Protein AF-0000000084548264 (afdb_homodimer)

Solvent-accessible surface area (backbone atoms only — not comparable to full-atom values): 25443 Å² total; per-residue (Å²): 122,83,48,55,59,59,27,52,51,49,49,60,68,69,53,85,75,58,68,70,61,47,30,54,54,31,46,56,52,50,54,53,53,55,71,74,46,94,58,90,72,51,33,35,36,34,47,58,39,51,66,21,41,54,56,42,37,42,24,73,73,66,30,39,26,39,31,29,20,66,36,66,69,27,46,52,38,28,53,51,51,19,52,75,67,71,34,47,91,33,49,48,80,42,79,39,52,78,88,69,60,84,71,92,61,62,18,39,30,39,38,32,61,84,52,51,31,62,54,52,72,69,49,50,40,52,42,51,39,48,49,57,65,33,37,35,92,90,23,41,33,43,34,31,34,34,25,46,41,28,37,53,68,40,38,74,43,67,52,69,48,94,87,57,38,33,36,37,32,33,52,43,49,65,63,36,22,37,31,46,33,37,32,43,88,95,49,75,71,36,52,47,56,30,37,34,40,42,60,43,48,45,55,60,55,33,58,91,52,86,50,42,77,76,46,73,44,55,25,25,24,74,37,76,89,78,68,41,76,39,75,69,33,61,58,60,54,2,46,28,29,39,37,37,32,74,121,85,49,54,58,58,26,53,50,48,48,61,69,69,52,86,75,59,67,69,61,48,30,54,55,30,45,56,52,51,55,54,53,55,71,75,46,93,59,92,73,51,34,36,35,33,47,59,38,51,65,22,40,55,56,43,38,43,23,73,73,66,27,38,27,39,32,30,18,66,38,66,68,27,47,52,39,29,53,51,52,19,51,76,68,71,35,48,89,34,48,47,79,42,80,38,53,81,88,68,60,83,69,93,59,62,17,39,28,39,37,31,62,82,53,50,31,62,55,53,72,68,50,49,40,52,42,52,40,50,50,57,66,33,37,35,93,90,25,40,32,42,35,30,34,35,24,47,42,28,37,53,68,40,39,73,43,68,52,69,47,95,87,55,39,32,36,36,33,34,52,43,47,66,65,35,23,39,31,45,34,37,30,43,86,94,48,76,70,37,53,47,55,31,35,35,42,42,60,42,50,45,54,59,56,34,59,92,54,86,50,43,78,75,44,73,44,55,24,25,25,75,36,75,90,78,68,40,79,37,74,68,32,62,57,60,53,2,48,28,28,40,38,37,32,72

Radius of gyration: 25.95 Å; Cα contacts (8 Å, |Δi|>4): 1054; chains: 2; bounding box: 48×76×57 Å

Nearest PDB structures (foldseek):
  7pga-assembly1_A  TM=7.286E-01  e=9.796E-12  Streptomyces peucetius
  4wxh-assembly1_B  TM=7.285E-01  e=1.176E-11  Streptomyces peucetius
  7owb-assembly1_A-2  TM=7.811E-01  e=7.739E-11  Streptomyces peucetius
  4htf-assembly1_B  TM=6.457E-01  e=9.870E-11  Escherichia coli O157:H7
  3lcc-assembly1_A  TM=7.985E-01  e=3.157E-09  Arabidopsis thaliana

Structure (mmCIF, N/CA/C/O backbone):
data_AF-0000000084548264-model_v1
#
loop_
_entity.id
_entity.type
_entity.pdbx_description
1 polymer 'N-methyl-transferase-related protein'
#
loop_
_atom_site.group_PDB
_atom_site.id
_atom_site.type_symbol
_atom_site.label_atom_id
_atom_site.label_alt_id
_atom_site.label_comp_id
_atom_site.label_asym_id
_atom_site.label_entity_id
_atom_site.label_seq_id
_atom_site.pdbx_PDB_ins_code
_atom_site.Cartn_x
_atom_site.Cartn_y
_atom_site.Cartn_z
_atom_site.occupancy
_atom_site.B_iso_or_equiv
_atom_site.auth_seq_id
_atom_site.auth_comp_id
_atom_site.auth_asym_id
_atom_site.auth_atom_id
_atom_site.pdbx_PDB_model_num
ATOM 1 N N . MET A 1 1 ? 8.133 20.391 -7.453 1 78.19 1 MET A N 1
ATOM 2 C CA . MET A 1 1 ? 6.711 20.078 -7.473 1 78.19 1 MET A CA 1
ATOM 3 C C . MET A 1 1 ? 5.875 21.344 -7.648 1 78.19 1 MET A C 1
ATOM 5 O O . MET A 1 1 ? 5.566 22.031 -6.676 1 78.19 1 MET A O 1
ATOM 9 N N . LYS A 1 2 ? 5.535 21.656 -8.852 1 80 2 LYS A N 1
ATOM 10 C CA . LYS A 1 2 ? 5.008 22.938 -9.281 1 80 2 LYS A CA 1
ATOM 11 C C . LYS A 1 2 ? 3.598 23.172 -8.75 1 80 2 LYS A C 1
ATOM 13 O O . LYS A 1 2 ? 3.223 24.297 -8.43 1 80 2 LYS A O 1
ATOM 18 N N . TRP A 1 3 ? 2.943 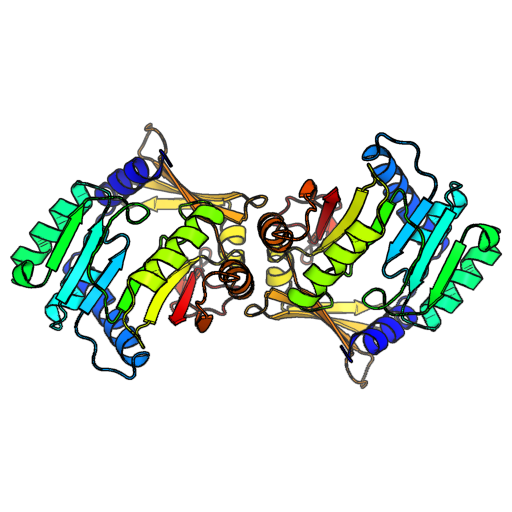22.047 -8.375 1 93.44 3 TRP A N 1
ATOM 19 C CA . TRP A 1 3 ? 1.521 22.172 -8.062 1 93.44 3 TRP A CA 1
ATOM 20 C C . TRP A 1 3 ? 1.316 22.609 -6.617 1 93.44 3 TRP A C 1
ATOM 22 O O . TRP A 1 3 ? 0.26 23.141 -6.266 1 93.44 3 TRP A O 1
ATOM 32 N N . VAL A 1 4 ? 2.285 22.438 -5.754 1 95.25 4 VAL A N 1
ATOM 33 C CA . VAL A 1 4 ? 2.113 22.484 -4.309 1 95.25 4 VAL A CA 1
ATOM 34 C C . VAL A 1 4 ? 1.722 23.891 -3.879 1 95.25 4 VAL A C 1
ATOM 36 O O . VAL A 1 4 ? 0.684 24.094 -3.244 1 95.25 4 VAL A O 1
ATOM 39 N N . LYS A 1 5 ? 2.498 24.875 -4.238 1 94.25 5 LYS A N 1
ATOM 40 C CA . LYS A 1 5 ? 2.219 26.25 -3.838 1 94.25 5 LYS A CA 1
ATOM 41 C C . LYS A 1 5 ? 0.887 26.734 -4.406 1 94.25 5 LYS A C 1
ATOM 43 O O . LYS A 1 5 ? 0.106 27.375 -3.707 1 94.25 5 LYS A O 1
ATOM 48 N N . ASP A 1 6 ? 0.679 26.359 -5.668 1 93.88 6 ASP A N 1
ATOM 49 C CA . ASP A 1 6 ? -0.559 26.781 -6.324 1 93.88 6 ASP A CA 1
ATOM 50 C C . ASP A 1 6 ? -1.776 26.172 -5.625 1 93.88 6 ASP A C 1
ATOM 52 O O . ASP A 1 6 ? -2.748 26.875 -5.344 1 93.88 6 ASP A O 1
ATOM 56 N N . PHE A 1 7 ? -1.716 24.969 -5.328 1 96.75 7 PHE A N 1
ATOM 57 C CA . PHE A 1 7 ? -2.846 24.281 -4.707 1 96.75 7 PHE A CA 1
ATOM 58 C C . PHE A 1 7 ? -3.123 24.859 -3.32 1 96.75 7 PHE A C 1
ATOM 60 O O . PHE A 1 7 ? -4.242 25.281 -3.031 1 96.75 7 PHE A O 1
ATOM 67 N N . TYR A 1 8 ? -2.135 24.906 -2.498 1 96.06 8 TYR A N 1
ATOM 68 C CA . TYR A 1 8 ? -2.375 25.266 -1.105 1 96.06 8 TYR A CA 1
ATOM 69 C C . TYR A 1 8 ? -2.734 26.734 -0.981 1 96.06 8 TYR A C 1
ATOM 71 O O . TYR A 1 8 ? -3.52 27.125 -0.11 1 96.06 8 TYR A O 1
ATOM 79 N N . THR A 1 9 ? -2.195 27.578 -1.841 1 95 9 THR A N 1
ATOM 80 C CA . THR A 1 9 ? -2.592 28.984 -1.851 1 95 9 THR A CA 1
ATOM 81 C C . THR A 1 9 ? -4.09 29.109 -2.098 1 95 9 THR A C 1
ATOM 83 O O . THR A 1 9 ? -4.789 29.812 -1.351 1 95 9 THR A O 1
ATOM 86 N N . LYS A 1 10 ? -4.555 28.438 -3.076 1 93.75 10 LYS A N 1
ATOM 87 C CA . LYS A 1 10 ? -5.969 28.5 -3.424 1 93.75 10 LYS A CA 1
ATOM 88 C C . LYS A 1 10 ? -6.832 27.828 -2.365 1 93.75 10 LYS A C 1
ATOM 90 O O . LYS A 1 10 ? -7.895 28.344 -1.998 1 93.75 10 LYS A O 1
ATOM 95 N N . GLN A 1 11 ? -6.387 26.641 -1.934 1 93.69 11 GLN A N 1
ATOM 96 C CA . GLN A 1 11 ? -7.141 25.922 -0.911 1 93.69 11 GLN A CA 1
ATOM 97 C C . GLN A 1 11 ? -7.379 26.812 0.312 1 93.69 11 GLN A C 1
ATOM 99 O O . GLN A 1 11 ? -8.5 26.891 0.813 1 93.69 11 GLN A O 1
ATOM 104 N N . TYR A 1 12 ? -6.324 27.516 0.752 1 92.38 12 TYR A N 1
ATOM 105 C CA . TYR A 1 12 ? -6.434 28.328 1.961 1 92.38 12 TYR A CA 1
ATOM 106 C C . TYR A 1 12 ? -7.359 29.516 1.736 1 92.38 12 TYR A C 1
ATOM 108 O O . TYR A 1 12 ? -8.039 29.953 2.66 1 92.38 12 TYR A O 1
ATOM 116 N N . ASP A 1 13 ? -7.422 29.953 0.531 1 90.06 13 ASP A N 1
ATOM 117 C CA . ASP A 1 13 ? -8.312 31.047 0.181 1 90.06 13 ASP A CA 1
ATOM 118 C C . ASP A 1 13 ? -9.766 30.594 0.128 1 90.06 13 ASP A C 1
ATOM 120 O O . ASP A 1 13 ? -10.672 31.328 0.516 1 90.06 13 ASP A O 1
ATOM 124 N N . TRP A 1 14 ? -9.914 29.422 -0.364 1 90.62 14 TRP A N 1
ATOM 125 C CA . TRP A 1 14 ? -11.258 28.906 -0.629 1 90.62 14 TRP A CA 1
ATOM 126 C C . TRP A 1 14 ? -11.891 28.344 0.641 1 90.62 14 TRP A C 1
ATOM 128 O O . TRP A 1 14 ? -13.117 28.266 0.752 1 90.62 14 TRP A O 1
ATOM 138 N N . MET A 1 15 ? -11.055 27.953 1.595 1 87.88 15 MET A N 1
ATOM 139 C CA . MET A 1 15 ? -11.586 27.359 2.822 1 87.88 15 MET A CA 1
ATOM 140 C C . MET A 1 15 ? -12.047 28.438 3.791 1 87.88 15 MET A C 1
ATOM 142 O O . MET A 1 15 ? -11.289 29.359 4.113 1 87.88 15 MET A O 1
ATOM 146 N N . ASP A 1 16 ? -13.242 28.422 4.051 1 84.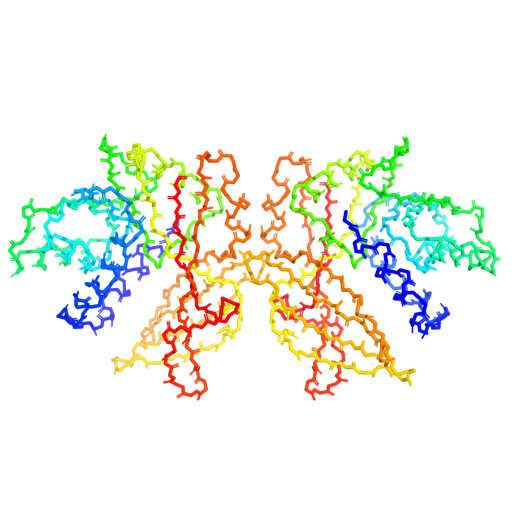06 16 ASP A N 1
ATOM 147 C CA . ASP A 1 16 ? -13.812 29.312 5.066 1 84.06 16 ASP A CA 1
ATOM 148 C C . ASP A 1 16 ? -13.875 28.609 6.426 1 84.06 16 ASP A C 1
ATOM 150 O O . ASP A 1 16 ? -14.844 27.906 6.723 1 84.06 16 ASP A O 1
ATOM 154 N N . LEU A 1 17 ? -12.883 28.875 7.23 1 87.81 17 LEU A N 1
ATOM 155 C CA . LEU A 1 17 ? -12.773 28.188 8.516 1 87.81 17 LEU A CA 1
ATOM 156 C C . LEU A 1 17 ? -12.953 29.156 9.672 1 87.81 17 LEU A C 1
ATOM 158 O O . LEU A 1 17 ? -12.602 30.328 9.562 1 87.81 17 LEU A O 1
ATOM 162 N N . ASN A 1 18 ? -13.578 28.578 10.68 1 93.25 18 ASN A N 1
ATOM 163 C CA . ASN A 1 18 ? -13.711 29.328 11.93 1 93.25 18 ASN A CA 1
ATOM 164 C C . ASN A 1 18 ? -12.484 29.156 12.82 1 93.25 18 ASN A C 1
ATOM 166 O O . ASN A 1 18 ? -12.234 28.062 13.336 1 93.25 18 ASN A O 1
ATOM 170 N N . ASP A 1 19 ? -11.797 30.266 13.109 1 94.88 19 ASP A N 1
ATOM 171 C CA . ASP A 1 19 ? -10.516 30.219 13.82 1 94.88 19 ASP A CA 1
ATOM 172 C C . ASP A 1 19 ? -10.68 29.594 15.203 1 94.88 19 ASP A C 1
ATOM 174 O O . ASP A 1 19 ? -9.883 28.75 15.609 1 94.88 19 ASP A O 1
ATOM 178 N N . GLU A 1 20 ? -11.711 29.984 15.883 1 94.12 20 GLU A N 1
ATOM 179 C CA . GLU A 1 20 ? -11.93 29.484 17.234 1 94.12 20 GLU A CA 1
ATOM 180 C C . GLU A 1 20 ? -12.18 27.984 17.234 1 94.12 20 GLU A C 1
ATOM 182 O O . GLU A 1 20 ? -11.648 27.266 18.094 1 94.12 20 GLU A O 1
ATOM 187 N N . GLU A 1 21 ? -12.961 27.562 16.312 1 94.38 21 GLU A N 1
ATOM 188 C CA . GLU A 1 21 ? -13.266 26.141 16.203 1 94.38 21 GLU A CA 1
ATOM 189 C C . GLU A 1 21 ? -12.016 25.328 15.852 1 94.38 21 GLU A C 1
ATOM 191 O O . GLU A 1 21 ? -11.789 24.25 16.406 1 94.38 21 GLU A O 1
ATOM 196 N N . MET A 1 22 ? -11.273 25.844 14.945 1 95.94 22 MET A N 1
ATOM 197 C CA . MET A 1 22 ? -10.062 25.141 14.523 1 95.94 22 MET A CA 1
ATOM 198 C C . MET A 1 22 ? -9.047 25.078 15.656 1 95.94 22 MET A C 1
ATOM 200 O O . MET A 1 22 ? -8.398 24.047 15.852 1 95.94 22 MET A O 1
ATOM 204 N N . LEU A 1 23 ? -8.945 26.141 16.422 1 96.25 23 LEU A N 1
ATOM 205 C CA . LEU A 1 23 ? -8.039 26.156 17.578 1 96.25 23 LEU A CA 1
ATOM 206 C C . LEU A 1 23 ? -8.461 25.125 18.609 1 96.25 23 LEU A C 1
ATOM 208 O O . LEU A 1 23 ? -7.613 24.422 19.172 1 96.25 23 LEU A O 1
ATOM 212 N N . ARG A 1 24 ? -9.758 25 18.797 1 94.44 24 ARG A N 1
ATOM 213 C CA . ARG A 1 24 ? -10.273 24.016 19.75 1 94.44 24 ARG A CA 1
ATOM 214 C C . ARG A 1 24 ? -9.93 22.594 19.312 1 94.44 24 ARG A C 1
ATOM 216 O O . ARG A 1 24 ? -9.547 21.766 20.141 1 94.44 24 ARG A O 1
ATOM 223 N N . ALA A 1 25 ? -10.047 22.359 18.031 1 92.69 25 ALA A N 1
ATOM 224 C CA . ALA A 1 25 ? -9.727 21.031 17.5 1 92.69 25 ALA A CA 1
ATOM 225 C C . ALA A 1 25 ? -8.258 20.703 17.703 1 92.69 25 ALA A C 1
ATOM 227 O O . ALA A 1 25 ? -7.906 19.562 18 1 92.69 25 ALA A O 1
ATOM 228 N N . GLU A 1 26 ? -7.449 21.641 17.547 1 96.44 26 GLU A N 1
ATOM 229 C CA . GLU A 1 26 ? -6.016 21.422 17.719 1 96.44 26 GLU A CA 1
ATOM 230 C C . GLU A 1 26 ? -5.656 21.141 19.172 1 96.44 26 GLU A C 1
ATOM 232 O O . GLU A 1 26 ? -4.699 20.422 19.453 1 96.44 26 GLU A O 1
ATOM 237 N N . ASN A 1 27 ? -6.441 21.719 20.094 1 93.94 27 ASN A N 1
ATOM 238 C CA . ASN A 1 27 ? -6.199 21.453 21.5 1 93.94 27 ASN A CA 1
ATOM 239 C C . ASN A 1 27 ? -6.336 19.969 21.828 1 93.94 27 ASN A C 1
ATOM 241 O O . ASN A 1 27 ? -5.559 19.422 22.609 1 93.94 27 ASN A O 1
ATOM 245 N N . GLU A 1 28 ? -7.305 19.391 21.234 1 89.88 28 GLU A N 1
ATOM 246 C CA . GLU A 1 28 ? -7.496 17.953 21.438 1 89.88 28 GLU A CA 1
ATOM 247 C C . GLU A 1 28 ? -6.324 17.156 20.875 1 89.88 28 GLU A C 1
ATOM 249 O O . GLU A 1 28 ? -5.855 16.203 21.5 1 89.88 28 GLU A O 1
ATOM 254 N N . ARG A 1 29 ? -5.879 17.578 19.766 1 92.75 29 ARG A N 1
ATOM 255 C CA . ARG A 1 29 ? -4.723 16.938 19.141 1 92.75 29 ARG A CA 1
ATOM 256 C C . ARG A 1 29 ? -3.484 17.078 20.016 1 92.75 29 ARG A C 1
ATOM 258 O O . ARG A 1 29 ? -2.729 16.109 20.188 1 92.75 29 ARG A O 1
ATOM 265 N N . LEU A 1 30 ? -3.318 18.234 20.609 1 94 30 LEU A N 1
ATOM 266 C CA . LEU A 1 30 ? -2.16 18.5 21.453 1 94 30 LEU A CA 1
ATOM 267 C C . LEU A 1 30 ? -2.205 17.656 22.719 1 94 30 LEU A C 1
ATOM 269 O O . LEU A 1 30 ? -1.175 17.141 23.156 1 94 30 LEU A O 1
ATOM 273 N N . HIS A 1 31 ? -3.361 17.484 23.219 1 89.56 31 HIS A N 1
ATOM 274 C CA . HIS A 1 31 ? -3.525 16.625 24.375 1 89.56 31 HIS A CA 1
ATOM 275 C C . HIS A 1 31 ? -3.133 15.18 24.062 1 89.56 31 HIS A C 1
ATOM 277 O O . HIS A 1 31 ? -2.488 14.508 24.859 1 89.56 31 HIS A O 1
ATOM 283 N N . HIS A 1 32 ? -3.521 14.828 22.906 1 86.12 32 HIS A N 1
ATOM 284 C CA . HIS A 1 32 ? -3.18 13.484 22.453 1 86.12 32 HIS A CA 1
ATOM 285 C C . HIS A 1 32 ? -1.672 13.328 22.281 1 86.12 32 HIS A C 1
ATOM 287 O O . HIS A 1 32 ? -1.101 12.312 22.688 1 86.12 32 HIS A O 1
ATOM 293 N N . LEU A 1 33 ? -1.01 14.273 21.734 1 84.88 33 LEU A N 1
ATOM 294 C CA . LEU A 1 33 ? 0.435 14.25 21.531 1 84.88 33 LEU A CA 1
ATOM 295 C C . LEU A 1 33 ? 1.166 14.125 22.859 1 84.88 33 LEU A C 1
ATOM 297 O O . LEU A 1 33 ? 2.141 13.375 22.969 1 84.88 33 LEU A O 1
ATOM 301 N N . GLU A 1 34 ? 0.73 14.82 23.812 1 85.19 34 GLU A N 1
ATOM 302 C CA . GLU A 1 34 ? 1.353 14.836 25.125 1 85.19 34 GLU A CA 1
ATOM 303 C C . GLU A 1 34 ? 1.302 13.461 25.781 1 85.19 34 GLU A C 1
ATOM 305 O O . GLU A 1 34 ? 2.207 13.086 26.531 1 85.19 34 GLU A O 1
ATOM 310 N N . SER A 1 35 ? 0.318 12.75 25.344 1 82.56 35 SER A N 1
ATOM 311 C CA . SER A 1 35 ? 0.156 11.422 25.922 1 82.56 35 SER A CA 1
ATOM 312 C C . SER A 1 35 ? 1.201 10.453 25.391 1 82.56 35 SER A C 1
ATOM 314 O O . SER A 1 35 ? 1.463 9.414 26 1 82.56 35 SER A O 1
ATOM 316 N N . PHE A 1 36 ? 1.836 10.75 24.297 1 80.88 36 PHE A N 1
ATOM 317 C CA . PHE A 1 36 ? 2.832 9.883 23.688 1 80.88 36 PHE A CA 1
ATOM 318 C C . PHE A 1 36 ? 4.234 10.234 24.172 1 80.88 36 PHE A C 1
ATOM 320 O O . PHE A 1 36 ? 5.188 9.492 23.906 1 80.88 36 PHE A O 1
ATOM 327 N N . SER A 1 37 ? 4.359 11.359 24.859 1 76.69 37 SER A N 1
ATOM 328 C CA . SER A 1 37 ? 5.688 11.82 25.234 1 76.69 37 SER A CA 1
ATOM 329 C C . SER A 1 37 ? 5.973 11.531 26.703 1 76.69 37 SER A C 1
ATOM 331 O O . SER A 1 37 ? 5.145 11.82 27.578 1 76.69 37 SER A O 1
ATOM 333 N N . ASP A 1 38 ? 7.008 10.805 26.906 1 72.88 38 ASP A N 1
ATOM 334 C CA . ASP A 1 38 ? 7.406 10.5 28.266 1 72.88 38 ASP A CA 1
ATOM 335 C C . ASP A 1 38 ? 8.234 11.633 28.875 1 72.88 38 ASP A C 1
ATOM 337 O O . ASP A 1 38 ? 8.562 11.617 30.062 1 72.88 38 ASP A O 1
ATOM 341 N N . LYS A 1 39 ? 8.586 12.562 28.047 1 77.12 39 LYS A N 1
ATOM 342 C CA . LYS A 1 39 ? 9.453 13.641 28.5 1 77.12 39 LYS A CA 1
ATOM 343 C C . LYS A 1 39 ? 8.742 14.992 28.422 1 77.12 39 LYS A C 1
ATOM 345 O O . LYS A 1 39 ? 7.711 15.117 27.766 1 77.12 39 LYS A O 1
ATOM 350 N N . ALA A 1 40 ? 9.391 15.836 29.172 1 84.19 40 ALA A N 1
ATOM 351 C CA . ALA A 1 40 ? 8.883 17.203 29.109 1 84.19 40 ALA A CA 1
ATOM 352 C C . ALA A 1 40 ? 9.086 17.797 27.719 1 84.19 40 ALA A C 1
ATOM 354 O O . ALA A 1 40 ? 10.18 17.703 27.141 1 84.19 40 ALA A O 1
ATOM 355 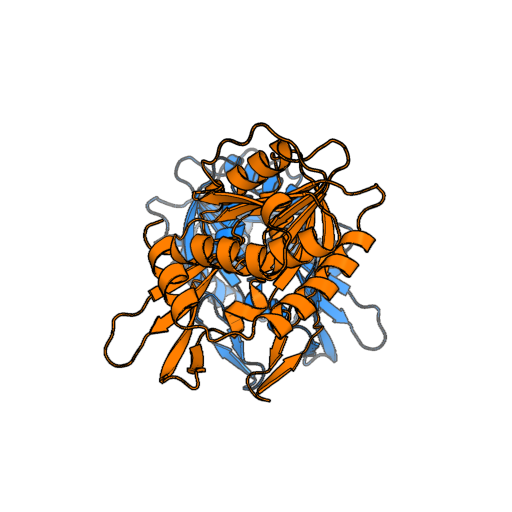N N . VAL A 1 41 ? 8.047 18.25 27.078 1 90.56 41 VAL A N 1
ATOM 356 C CA . VAL A 1 41 ? 8.078 18.859 25.75 1 90.56 41 VAL A CA 1
ATOM 357 C C . VAL A 1 41 ? 8.117 20.375 25.875 1 90.56 41 VAL A C 1
ATOM 359 O O . VAL A 1 41 ? 7.305 20.969 26.594 1 90.56 41 VAL A O 1
ATOM 362 N N . GLN A 1 42 ? 9.133 20.922 25.281 1 94.19 42 GLN A N 1
ATOM 363 C CA . GLN A 1 42 ? 9.25 22.375 25.312 1 94.19 42 GLN A CA 1
ATOM 364 C C . GLN A 1 42 ? 9.219 22.969 23.906 1 94.19 42 GLN A C 1
ATOM 366 O O . GLN A 1 42 ? 8.648 24.047 23.688 1 94.19 42 GLN A O 1
ATOM 371 N N . SER A 1 43 ? 9.781 22.281 23 1 96.69 43 SER A N 1
ATOM 372 C CA . SER A 1 43 ? 9.945 22.828 21.656 1 96.69 43 SER A CA 1
ATOM 373 C C . SER A 1 43 ? 9.312 21.906 20.609 1 96.69 43 SER A C 1
ATOM 375 O O . SER A 1 43 ? 9.438 20.688 20.688 1 96.69 43 SER A O 1
ATOM 377 N N . ILE A 1 44 ? 8.578 22.547 19.656 1 97.19 44 ILE A N 1
ATOM 378 C CA . ILE A 1 44 ? 7.879 21.828 18.594 1 97.19 44 ILE A CA 1
ATOM 379 C C . ILE A 1 44 ? 8.242 22.422 17.234 1 97.19 44 ILE A C 1
ATOM 381 O O . ILE A 1 44 ? 8.281 23.641 17.078 1 97.19 44 ILE A O 1
ATOM 385 N N . LEU A 1 45 ? 8.633 21.562 16.312 1 98.38 45 LEU A N 1
ATOM 386 C CA . LEU A 1 45 ? 8.734 21.938 14.906 1 98.38 45 LEU A CA 1
ATOM 387 C C . LEU A 1 45 ? 7.535 21.422 14.117 1 98.38 45 LEU A C 1
ATOM 389 O O . LEU A 1 45 ? 7.238 20.219 14.133 1 98.38 45 LEU A O 1
ATOM 393 N N . GLU A 1 46 ? 6.836 22.328 13.484 1 98.5 46 GLU A N 1
ATOM 394 C CA . GLU A 1 46 ? 5.734 21.953 12.602 1 98.5 46 GLU A CA 1
ATOM 395 C C . GLU A 1 46 ? 6.109 22.141 11.141 1 98.5 46 GLU A C 1
ATOM 397 O O . GLU A 1 46 ? 6.555 23.219 10.734 1 98.5 46 GLU A O 1
ATOM 402 N N . LEU A 1 47 ? 5.934 21.062 10.398 1 98.31 47 LEU A N 1
ATOM 403 C CA . LEU A 1 47 ? 6.152 21.109 8.953 1 98.31 47 LEU A CA 1
ATOM 404 C C . LEU A 1 47 ? 4.844 21.359 8.219 1 98.31 47 LEU A C 1
ATOM 406 O O . LEU A 1 47 ? 3.873 20.625 8.383 1 98.31 47 LEU A O 1
ATOM 410 N N . GLY A 1 48 ? 4.828 22.359 7.371 1 97.31 48 GLY A N 1
ATOM 411 C CA . GLY A 1 48 ? 3.584 22.734 6.719 1 97.31 48 GLY A CA 1
ATOM 412 C C . GLY A 1 48 ? 2.537 23.266 7.68 1 97.31 48 GLY A C 1
ATOM 413 O O . GLY A 1 48 ? 1.488 22.641 7.867 1 97.31 48 GLY A O 1
ATOM 414 N N . GLY A 1 49 ? 2.596 24.469 8.078 1 96.62 49 GLY A N 1
ATOM 415 C CA . GLY A 1 49 ? 1.757 24.984 9.148 1 96.62 49 GLY A CA 1
ATOM 416 C C . GLY A 1 49 ? 0.388 25.438 8.672 1 96.62 49 GLY A C 1
ATOM 417 O O . GLY A 1 49 ? -0.517 25.641 9.484 1 96.62 49 GLY A O 1
ATOM 418 N N . GLY A 1 50 ? 0.269 25.594 7.32 1 96.31 50 GLY A N 1
ATOM 419 C CA . GLY A 1 50 ? -1.01 26.047 6.801 1 96.31 50 GLY A CA 1
ATOM 420 C C . GLY A 1 50 ? -1.456 27.375 7.387 1 96.31 50 GLY A C 1
ATOM 421 O O . GLY A 1 50 ? -0.699 28.344 7.387 1 96.31 50 GLY A O 1
ATOM 422 N N . LYS A 1 51 ? -2.688 27.375 7.918 1 96.38 51 LYS A N 1
ATOM 423 C CA . LYS A 1 51 ? -3.24 28.609 8.477 1 96.38 51 LYS A CA 1
ATOM 424 C C . LYS A 1 51 ? -2.789 28.812 9.914 1 96.38 51 LYS A C 1
ATOM 426 O O . LYS A 1 51 ? -3.236 29.75 10.586 1 96.38 51 LYS A O 1
ATOM 431 N N . GLY A 1 52 ? -1.997 27.891 10.422 1 97.88 52 GLY A N 1
ATOM 432 C CA . GLY A 1 52 ? -1.27 28.109 11.664 1 97.88 52 GLY A CA 1
ATOM 433 C C . GLY A 1 52 ? -2.053 27.703 12.891 1 97.88 52 GLY A C 1
ATOM 434 O O . GLY A 1 52 ? -1.688 28.047 14.016 1 97.88 52 GLY A O 1
ATOM 435 N N . TYR A 1 53 ? -3.104 26.891 12.75 1 98.06 53 TYR A N 1
ATOM 436 C CA . TYR A 1 53 ? -3.961 26.547 13.875 1 98.06 53 TYR A CA 1
ATOM 437 C C . TYR A 1 53 ? -3.211 25.703 14.898 1 98.06 53 TYR A C 1
ATOM 439 O O . TYR A 1 53 ? -3.289 25.953 16.109 1 98.06 53 TYR A O 1
ATOM 447 N N . PHE A 1 54 ? -2.512 24.75 14.453 1 98.19 54 PHE A N 1
ATOM 448 C CA . PHE A 1 54 ? -1.761 23.906 15.383 1 98.19 54 PHE A CA 1
ATOM 449 C C . PHE A 1 54 ? -0.679 24.719 16.078 1 98.19 54 PHE A C 1
ATOM 451 O O . PHE A 1 54 ? -0.542 24.656 17.312 1 98.19 54 PHE A O 1
ATOM 458 N N . ALA A 1 55 ? 0.124 25.484 15.32 1 98.5 55 ALA A N 1
ATOM 459 C CA . ALA A 1 55 ? 1.225 26.266 15.883 1 98.5 55 ALA A CA 1
ATOM 460 C C . ALA A 1 55 ? 0.728 27.219 16.969 1 98.5 55 ALA A C 1
ATOM 462 O O . ALA A 1 55 ? 1.307 27.281 18.047 1 98.5 55 ALA A O 1
ATOM 463 N N . VAL A 1 56 ? -0.348 27.906 16.703 1 98.69 56 VAL A N 1
ATOM 464 C CA . VAL A 1 56 ? -0.882 28.891 17.641 1 98.69 56 VAL A CA 1
ATOM 465 C C . VAL A 1 56 ? -1.453 28.188 18.875 1 98.69 56 VAL A C 1
ATOM 467 O O . VAL A 1 56 ? -1.207 28.594 20 1 98.69 56 VAL A O 1
ATOM 470 N N . ALA A 1 57 ? -2.199 27.062 18.656 1 98.44 57 ALA A N 1
ATOM 471 C CA . ALA A 1 57 ? -2.73 26.297 19.781 1 98.44 57 ALA A CA 1
ATOM 472 C C . ALA A 1 57 ? -1.605 25.781 20.672 1 98.44 57 ALA A C 1
ATOM 474 O O . ALA A 1 57 ? -1.716 25.812 21.906 1 98.44 57 ALA A O 1
ATOM 475 N N . ALA A 1 58 ? -0.571 25.297 20.078 1 98.12 58 ALA A N 1
ATOM 476 C CA . ALA A 1 58 ? 0.577 24.797 20.828 1 98.12 58 ALA A CA 1
ATOM 477 C C . ALA A 1 58 ? 1.231 25.922 21.641 1 98.12 58 ALA A C 1
ATOM 479 O O . ALA A 1 58 ? 1.574 25.734 22.797 1 98.12 58 ALA A O 1
ATOM 480 N N . ALA A 1 59 ? 1.402 27.078 21 1 98.44 59 ALA A N 1
ATOM 481 C CA . ALA A 1 59 ? 1.981 28.234 21.672 1 98.44 59 ALA A CA 1
ATOM 482 C C . ALA A 1 59 ? 1.117 28.656 22.859 1 98.44 59 ALA A C 1
ATOM 484 O O . ALA A 1 59 ? 1.638 29.016 23.922 1 98.44 59 ALA A O 1
ATOM 485 N N . LEU A 1 60 ? -0.15 28.625 22.688 1 97.62 60 LEU A N 1
ATOM 486 C CA . LEU A 1 60 ? -1.091 28.969 23.75 1 97.62 60 LEU A CA 1
ATOM 487 C C . LEU A 1 60 ? -0.917 28.047 24.953 1 97.62 60 LEU A C 1
ATOM 489 O O . LEU A 1 60 ? -1.147 28.453 26.094 1 97.62 60 LEU A O 1
ATOM 493 N N . LYS A 1 61 ? -0.465 26.828 24.688 1 95.56 61 LYS A N 1
ATOM 494 C CA . LYS A 1 61 ? -0.245 25.875 25.766 1 95.56 61 LYS A CA 1
ATOM 495 C C . LYS A 1 61 ? 1.138 26.047 26.391 1 95.56 61 LYS A C 1
ATOM 497 O O . LYS A 1 61 ? 1.498 25.328 27.328 1 95.56 61 LYS A O 1
ATOM 502 N N . GLY A 1 62 ? 1.948 26.891 25.797 1 95.31 62 GLY A N 1
ATOM 503 C CA . GLY A 1 62 ? 3.215 27.25 26.422 1 95.31 62 GLY A CA 1
ATOM 504 C C . GLY A 1 62 ? 4.418 26.719 25.672 1 95.31 62 GLY A C 1
ATOM 505 O O . GLY A 1 62 ? 5.562 26.969 26.047 1 95.31 62 GLY A O 1
ATOM 506 N N . TYR A 1 63 ? 4.227 26.031 24.578 1 96.75 63 TYR A N 1
ATOM 507 C CA . TYR A 1 63 ? 5.34 25.484 23.812 1 96.75 63 TYR A CA 1
ATOM 508 C C . TYR A 1 63 ? 6.012 26.562 22.969 1 96.75 63 TYR A C 1
ATOM 510 O O . TYR A 1 63 ? 5.363 27.531 22.547 1 96.75 63 TYR A O 1
ATOM 518 N N . GLU A 1 64 ? 7.309 26.422 22.797 1 98.12 64 GLU A N 1
ATOM 519 C CA . GLU A 1 64 ? 8.008 27.156 21.75 1 98.12 64 GLU A CA 1
ATOM 520 C C . GLU A 1 64 ? 7.875 26.469 20.406 1 98.12 64 GLU A C 1
ATOM 522 O O . GLU A 1 64 ? 8.281 25.312 20.25 1 98.12 64 GLU A O 1
ATOM 527 N N . VAL A 1 65 ? 7.316 27.203 19.453 1 98.31 65 VAL A N 1
ATOM 528 C CA . VAL A 1 65 ? 6.961 26.531 18.203 1 98.31 65 VAL A CA 1
ATOM 529 C C . VAL A 1 65 ? 7.719 27.172 17.031 1 98.31 65 VAL A C 1
ATOM 531 O O . VAL A 1 65 ? 7.758 28.406 16.906 1 98.31 65 VAL A O 1
ATOM 534 N N . THR A 1 66 ? 8.406 26.391 16.281 1 98.69 66 THR A N 1
ATOM 535 C CA . THR A 1 66 ? 8.875 26.766 14.953 1 98.69 66 THR A CA 1
ATOM 536 C C . THR A 1 66 ? 8.008 26.125 13.875 1 98.69 66 THR A C 1
ATOM 538 O O . THR A 1 66 ? 7.703 24.938 13.93 1 98.69 66 THR A O 1
ATOM 541 N N . VAL A 1 67 ? 7.562 26.953 12.961 1 98.56 67 VAL A N 1
ATOM 542 C CA . VAL A 1 67 ? 6.688 26.453 11.906 1 98.56 67 VAL A CA 1
ATOM 543 C C . VAL A 1 67 ? 7.258 26.844 10.539 1 98.56 67 VAL A C 1
ATOM 545 O O . VAL A 1 67 ? 7.656 27.984 10.32 1 98.56 67 VAL A O 1
ATOM 548 N N . ILE A 1 68 ? 7.387 25.828 9.648 1 98.19 68 ILE A N 1
ATOM 549 C CA . ILE A 1 68 ? 7.766 26.062 8.258 1 98.19 68 ILE A CA 1
ATOM 550 C C . ILE A 1 68 ? 6.527 26.016 7.375 1 98.19 68 ILE A C 1
ATOM 552 O O . ILE A 1 68 ? 5.781 25.031 7.391 1 98.19 68 ILE A O 1
ATOM 556 N N . GLU A 1 69 ? 6.262 27.078 6.691 1 97.94 69 GLU A N 1
ATOM 557 C CA . GLU A 1 69 ? 5.129 27.172 5.773 1 97.94 69 GLU A CA 1
ATOM 558 C C . GLU A 1 69 ? 5.559 27.75 4.426 1 97.94 69 GLU A C 1
ATOM 560 O O . GLU A 1 69 ? 6.273 28.75 4.375 1 97.94 69 GLU A O 1
ATOM 565 N N . LEU A 1 70 ? 5.043 27.078 3.381 1 97.19 70 LEU A N 1
ATOM 566 C CA . LEU A 1 70 ? 5.492 27.391 2.029 1 97.19 70 LEU A CA 1
ATOM 567 C C . LEU A 1 70 ? 4.789 28.641 1.502 1 97.19 70 LEU A C 1
ATOM 569 O O . LEU A 1 70 ? 5.418 29.484 0.867 1 97.19 70 LEU A O 1
ATOM 573 N N . THR A 1 71 ? 3.51 28.781 1.7 1 97.06 71 THR A N 1
ATOM 574 C CA . THR A 1 71 ? 2.688 29.781 1.038 1 97.06 71 THR A CA 1
ATOM 575 C C . THR A 1 71 ? 2.703 31.094 1.82 1 97.06 71 THR A C 1
ATOM 577 O O . THR A 1 71 ? 2.701 31.094 3.053 1 97.06 71 THR A O 1
ATOM 580 N N . GLY A 1 72 ? 2.707 32.125 1.083 1 97.31 72 GLY A N 1
ATOM 581 C CA . GLY A 1 72 ? 2.676 33.438 1.712 1 97.31 72 GLY A CA 1
ATOM 582 C C . GLY A 1 72 ? 1.394 33.719 2.479 1 97.31 72 GLY A C 1
ATOM 583 O O . GLY A 1 72 ? 1.422 34.281 3.566 1 97.31 72 GLY A O 1
ATOM 584 N N . ASN A 1 73 ? 0.298 33.344 1.915 1 96.81 73 ASN A N 1
ATOM 585 C CA . ASN A 1 73 ? -0.973 33.594 2.594 1 96.81 73 ASN A CA 1
ATOM 586 C C . ASN A 1 73 ? -1.074 32.781 3.887 1 96.81 73 ASN A C 1
ATOM 588 O O . ASN A 1 73 ? -1.639 33.25 4.875 1 96.81 73 ASN A O 1
ATOM 592 N N . GLY A 1 74 ? -0.526 31.547 3.9 1 97.31 74 GLY A N 1
ATOM 593 C CA . GLY A 1 74 ? -0.449 30.812 5.148 1 97.31 74 GLY A CA 1
ATOM 594 C C . GLY A 1 74 ? 0.378 31.5 6.211 1 97.31 74 GLY A C 1
ATOM 595 O O . GLY A 1 74 ? -0.081 31.688 7.34 1 97.31 74 GLY A O 1
ATOM 596 N N . VAL A 1 75 ? 1.476 32.031 5.797 1 98.31 75 VAL A N 1
ATOM 597 C CA . VAL A 1 75 ? 2.391 32.719 6.699 1 98.31 75 VAL A CA 1
ATOM 598 C C . VAL A 1 75 ? 1.714 33.969 7.27 1 98.31 75 VAL A C 1
ATOM 600 O O . VAL A 1 75 ? 1.771 34.188 8.477 1 98.31 75 VAL A O 1
ATOM 603 N N . ALA A 1 76 ? 1.092 34.688 6.426 1 98.19 76 ALA A N 1
ATOM 604 C CA . ALA A 1 76 ? 0.392 35.906 6.855 1 98.19 76 ALA A CA 1
ATOM 605 C C . ALA A 1 76 ? -0.686 35.562 7.883 1 98.19 76 ALA A C 1
ATOM 607 O O . ALA A 1 76 ? -0.846 36.281 8.875 1 98.19 76 ALA A O 1
ATOM 608 N N . HIS A 1 77 ? -1.394 34.5 7.629 1 98.06 77 HIS A N 1
ATOM 609 C CA . HIS A 1 77 ? -2.455 34.125 8.555 1 98.06 77 HIS A CA 1
ATOM 610 C C . HIS A 1 77 ? -1.883 33.688 9.898 1 98.06 77 HIS A C 1
ATOM 612 O O . HIS A 1 77 ? -2.451 33.969 10.945 1 98.06 77 HIS A O 1
ATOM 618 N N . ILE A 1 78 ? -0.777 32.938 9.883 1 98.44 78 ILE A N 1
ATOM 619 C CA . ILE A 1 78 ? -0.13 32.531 11.117 1 98.44 78 ILE A CA 1
ATOM 620 C C . ILE A 1 78 ? 0.224 33.75 11.961 1 98.44 78 ILE A C 1
ATOM 622 O O . ILE A 1 78 ? -0.089 33.812 13.156 1 98.44 78 ILE A O 1
ATOM 626 N N . HIS A 1 79 ? 0.805 34.75 11.352 1 98.62 79 HIS A N 1
ATOM 627 C CA . HIS A 1 79 ? 1.194 35.969 12.062 1 98.62 79 HIS A CA 1
ATOM 628 C C . HIS A 1 79 ? -0.022 36.688 12.641 1 98.62 79 HIS A C 1
ATOM 630 O O . HIS A 1 79 ? -0.007 37.125 13.797 1 98.62 79 HIS A O 1
ATOM 636 N N . LYS A 1 80 ? -1.005 36.812 11.844 1 98.25 80 LYS A N 1
ATOM 637 C CA . LYS A 1 80 ? -2.23 37.469 12.281 1 98.25 80 LYS A CA 1
ATOM 638 C C . LYS A 1 80 ? -2.842 36.75 13.484 1 98.25 80 LYS A C 1
ATOM 640 O O . LYS A 1 80 ? -3.156 37.375 14.492 1 98.25 80 LYS A O 1
ATOM 645 N N . LEU A 1 81 ? -2.994 35.469 13.352 1 98.31 81 LEU A N 1
ATOM 646 C CA . LEU A 1 81 ? -3.619 34.656 14.398 1 98.31 81 LEU A CA 1
ATOM 647 C C . LEU A 1 81 ? -2.775 34.688 15.672 1 98.31 81 LEU A C 1
ATOM 649 O O . LEU A 1 81 ? -3.311 34.781 16.781 1 98.31 81 LEU A O 1
ATOM 653 N N . ALA A 1 82 ? -1.499 34.562 15.523 1 98.69 82 ALA A N 1
ATOM 654 C CA . ALA A 1 82 ? -0.586 34.594 16.656 1 98.69 82 ALA A CA 1
ATOM 655 C C . ALA A 1 82 ? -0.704 35.906 17.422 1 98.69 82 ALA A C 1
ATOM 657 O O . ALA A 1 82 ? -0.694 35.938 18.656 1 98.69 82 ALA A O 1
ATOM 658 N N . LYS A 1 83 ? -0.755 36.969 16.703 1 98.56 83 LYS A N 1
ATOM 659 C CA . LYS A 1 83 ? -0.906 38.281 17.312 1 98.56 83 LYS A CA 1
ATOM 660 C C . LYS A 1 83 ? -2.242 38.406 18.047 1 98.56 83 LYS A C 1
ATOM 662 O O . LYS A 1 83 ? -2.297 38.906 19.172 1 98.56 83 LYS A O 1
ATOM 667 N N . GLN A 1 84 ? -3.227 38 17.391 1 98.12 84 GLN A N 1
ATOM 668 C CA . GLN A 1 84 ? -4.562 38.031 17.984 1 98.12 84 GLN A CA 1
ATOM 669 C C . GLN A 1 84 ? -4.613 37.25 19.297 1 98.12 84 GLN A C 1
ATOM 671 O O . GLN A 1 84 ? -5.305 37.656 20.234 1 98.12 84 GLN A O 1
ATOM 676 N N . CYS A 1 85 ? -3.867 36.188 19.312 1 98.12 85 CYS A N 1
ATOM 677 C CA . CYS A 1 85 ? -3.891 35.312 20.469 1 98.12 85 CYS A CA 1
ATOM 678 C C . CYS A 1 85 ? -2.795 35.688 21.469 1 98.12 85 CYS A C 1
ATOM 680 O O . CYS A 1 85 ? -2.635 35.031 22.5 1 98.12 85 CYS A O 1
ATOM 682 N N . HIS A 1 86 ? -1.984 36.594 21.203 1 98.38 86 HIS A N 1
ATOM 683 C CA . HIS A 1 86 ? -0.938 37.156 22.047 1 98.38 86 HIS A CA 1
ATOM 684 C C . HIS A 1 86 ? 0.144 36.125 22.344 1 98.38 86 HIS A C 1
ATOM 686 O O . HIS A 1 86 ? 0.601 36 23.469 1 98.38 86 HIS A O 1
ATOM 692 N N . VAL A 1 87 ? 0.519 35.375 21.266 1 98.62 87 VAL A N 1
ATOM 693 C CA . VAL A 1 87 ? 1.559 34.375 21.453 1 98.62 87 VAL A CA 1
ATOM 694 C C . VAL A 1 87 ? 2.617 34.5 20.359 1 98.62 87 VAL A C 1
ATOM 696 O O . VAL A 1 87 ? 3.336 33.562 20.062 1 98.62 87 VAL A O 1
ATOM 699 N N . ALA A 1 88 ? 2.678 35.625 19.719 1 98.56 88 ALA A N 1
ATOM 700 C CA . ALA A 1 88 ? 3.594 35.844 18.609 1 98.56 88 ALA A CA 1
ATOM 701 C C . ALA A 1 88 ? 5.039 35.594 19.016 1 98.56 88 ALA A C 1
ATOM 703 O O . ALA A 1 88 ? 5.852 35.125 18.219 1 98.56 88 ALA A O 1
ATOM 704 N N . GLU A 1 89 ? 5.316 35.844 20.281 1 98.19 89 GLU A N 1
ATOM 705 C CA . GLU A 1 89 ? 6.688 35.719 20.781 1 98.19 89 GLU A CA 1
ATOM 706 C C . GLU A 1 89 ? 7.086 34.25 20.906 1 98.19 89 GLU A C 1
ATOM 708 O O . GLU A 1 89 ? 8.273 33.938 21.031 1 98.19 89 GLU A O 1
ATOM 713 N N . LYS A 1 90 ? 6.152 33.344 20.922 1 98.44 90 LYS A N 1
ATOM 714 C CA . LYS A 1 90 ? 6.414 31.938 21.109 1 98.44 90 LYS A CA 1
ATOM 715 C C . LYS A 1 90 ? 6.492 31.203 19.781 1 98.44 90 LYS A C 1
ATOM 717 O O . LYS A 1 90 ? 6.758 30 19.734 1 98.44 90 LYS A O 1
ATOM 722 N N . ILE A 1 91 ? 6.281 31.875 18.672 1 98.69 91 ILE A N 1
ATOM 723 C CA . ILE A 1 91 ? 6.203 31.219 17.375 1 98.69 91 ILE A CA 1
ATOM 724 C C . ILE A 1 91 ? 7.246 31.828 16.438 1 98.69 91 ILE A C 1
ATOM 726 O O . ILE A 1 91 ? 7.273 33.031 16.219 1 98.69 91 ILE A O 1
ATOM 730 N N . THR A 1 92 ? 8.125 31.047 15.984 1 98.38 92 THR A N 1
ATOM 731 C CA . THR A 1 92 ? 9.023 31.406 14.891 1 98.38 92 THR A CA 1
ATOM 732 C C . THR A 1 92 ? 8.492 30.875 13.562 1 98.38 92 THR A C 1
ATOM 734 O O . THR A 1 92 ? 8.328 29.656 13.398 1 98.38 92 THR A O 1
ATOM 737 N N . VAL A 1 93 ? 8.227 31.75 12.633 1 98.31 93 VAL A N 1
ATOM 738 C CA . VAL A 1 93 ? 7.68 31.344 11.344 1 98.31 93 VAL A CA 1
ATOM 739 C C . VAL A 1 93 ? 8.773 31.422 10.273 1 98.31 93 VAL A C 1
ATOM 741 O O . VAL A 1 93 ? 9.422 32.469 10.117 1 98.31 93 VAL A O 1
ATOM 744 N N . ILE A 1 94 ? 8.977 30.391 9.609 1 97.75 94 ILE A N 1
ATOM 745 C CA . ILE A 1 94 ? 9.891 30.328 8.477 1 97.75 94 ILE A CA 1
ATOM 746 C C . ILE A 1 94 ? 9.102 30.078 7.188 1 97.75 94 ILE A C 1
ATOM 748 O O . ILE A 1 94 ? 8.492 29.031 7.02 1 97.75 94 ILE A O 1
ATOM 752 N N . GLN A 1 95 ? 9.094 31.047 6.324 1 97.44 95 GLN A N 1
ATOM 753 C CA . GLN A 1 95 ? 8.484 30.812 5.02 1 97.44 95 GLN A CA 1
ATOM 754 C C . GLN A 1 95 ? 9.438 30.078 4.09 1 97.44 95 GLN A C 1
ATOM 756 O O . GLN A 1 95 ? 10.492 30.609 3.723 1 97.44 95 GLN A O 1
ATOM 761 N N . GLY A 1 96 ? 9.062 28.828 3.762 1 96.12 96 GLY A N 1
ATOM 762 C CA . GLY A 1 96 ? 9.961 28.094 2.883 1 96.12 96 GLY A CA 1
ATOM 763 C C . GLY A 1 96 ? 9.562 26.641 2.705 1 96.12 96 GLY A C 1
ATOM 764 O O . GLY A 1 96 ? 8.477 26.234 3.123 1 96.12 96 GLY A O 1
ATOM 765 N N . ASP A 1 97 ? 10.438 25.938 1.999 1 95.62 97 ASP A N 1
ATOM 766 C CA . ASP A 1 97 ? 10.328 24.516 1.668 1 95.62 97 ASP A CA 1
ATOM 767 C C . ASP A 1 97 ? 11.039 23.656 2.703 1 95.62 97 ASP A C 1
ATOM 769 O O . ASP A 1 97 ? 12.266 23.719 2.836 1 95.62 97 ASP A O 1
ATOM 773 N N . PHE A 1 98 ? 10.273 22.812 3.418 1 96.06 98 PHE A N 1
ATOM 774 C CA . PHE A 1 98 ? 10.883 22.047 4.496 1 96.06 98 PHE A CA 1
ATOM 775 C C . PHE A 1 98 ? 11.82 20.984 3.938 1 96.06 98 PHE A C 1
ATOM 777 O O . PHE A 1 98 ? 12.609 20.391 4.676 1 96.06 98 PHE A O 1
ATOM 784 N N . TYR A 1 99 ? 11.789 20.672 2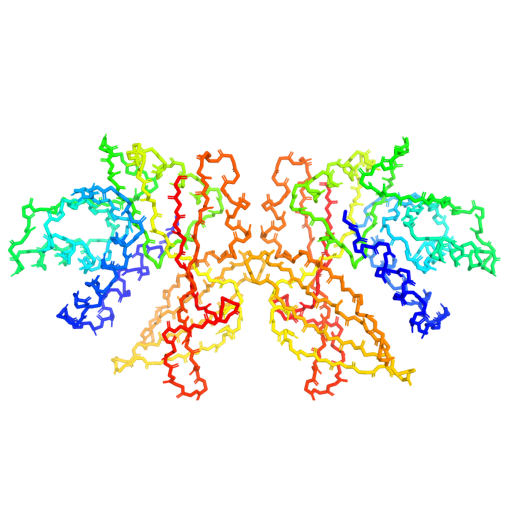.639 1 95 99 TYR A N 1
ATOM 785 C CA . TYR A 1 99 ? 12.758 19.766 2.033 1 95 99 TYR A CA 1
ATOM 786 C C . TYR A 1 99 ? 14.125 20.422 1.92 1 95 99 TYR A C 1
ATOM 788 O O . TYR A 1 99 ? 15.133 19.75 1.696 1 95 99 TYR A O 1
ATOM 796 N N . GLN A 1 100 ? 14.117 21.75 2.104 1 93.81 100 GLN A N 1
ATOM 797 C CA . GLN A 1 100 ? 15.359 22.469 1.835 1 93.81 100 GLN A CA 1
ATOM 798 C C . GLN A 1 100 ? 15.766 23.328 3.031 1 93.81 100 GLN A C 1
ATOM 800 O O . GLN A 1 100 ? 16.922 23.75 3.131 1 93.81 100 GLN A O 1
ATOM 805 N N . ALA A 1 101 ? 14.797 23.562 3.867 1 93.44 101 ALA A N 1
ATOM 806 C CA . ALA A 1 101 ? 15.039 24.484 4.977 1 93.44 101 ALA A CA 1
ATOM 807 C C . ALA A 1 101 ? 16.203 24.016 5.844 1 93.44 101 ALA A C 1
ATOM 809 O O . ALA A 1 101 ? 16.328 22.812 6.109 1 93.44 101 ALA A O 1
ATOM 810 N N . ASP A 1 102 ? 17 24.906 6.16 1 90 102 ASP A N 1
ATOM 811 C CA . ASP A 1 102 ? 18.094 24.625 7.082 1 90 102 ASP A CA 1
ATOM 812 C C . ASP A 1 102 ? 17.781 25.141 8.484 1 90 102 ASP A C 1
ATOM 814 O O . ASP A 1 102 ? 17.641 26.359 8.688 1 90 102 ASP A O 1
ATOM 818 N N . LEU A 1 103 ? 17.547 24.234 9.344 1 90.19 103 LEU A N 1
ATOM 819 C CA . LEU A 1 103 ? 17.266 24.578 10.734 1 90.19 103 LEU A CA 1
ATOM 820 C C . LEU A 1 103 ? 18.391 24.094 11.648 1 90.19 103 LEU A C 1
ATOM 822 O O . LEU A 1 103 ? 18.719 22.906 11.648 1 90.19 103 LEU A O 1
ATOM 826 N N . PRO A 1 104 ? 18.938 25 12.367 1 85.75 104 PRO A N 1
ATOM 827 C CA . PRO A 1 104 ? 20.016 24.578 13.266 1 85.75 104 PRO A CA 1
ATOM 828 C C . PRO A 1 104 ? 19.5 23.938 14.547 1 85.75 104 PRO A C 1
ATOM 830 O O . PRO A 1 104 ? 20.234 23.234 15.234 1 85.75 104 PRO A O 1
ATOM 833 N N . ASP A 1 105 ? 18.359 24.047 14.875 1 90.69 105 ASP A N 1
ATOM 834 C CA . ASP A 1 105 ? 17.812 23.609 16.156 1 90.69 105 ASP A CA 1
ATOM 835 C C . ASP A 1 105 ? 17.25 22.203 16.078 1 90.69 105 ASP A C 1
ATOM 837 O O . ASP A 1 105 ? 16.953 21.703 14.984 1 90.69 105 ASP A O 1
ATOM 841 N N . GLN A 1 106 ? 17.297 21.594 17.234 1 97.06 106 GLN A N 1
ATOM 842 C CA . GLN A 1 106 ? 16.562 20.344 17.422 1 97.06 106 GLN A CA 1
ATOM 843 C C . GLN A 1 106 ? 15.344 20.562 18.328 1 97.06 106 GLN A C 1
ATOM 845 O O . GLN A 1 106 ? 15.312 21.516 19.109 1 97.06 106 GLN A O 1
ATOM 850 N N . PHE A 1 107 ? 14.445 19.703 18.156 1 97 107 PHE A N 1
ATOM 851 C CA . PHE A 1 107 ? 13.156 19.891 18.812 1 97 107 PHE A CA 1
ATOM 852 C C . PHE A 1 107 ? 12.734 18.609 19.547 1 97 107 PHE A C 1
ATOM 854 O O . PHE A 1 107 ? 13.172 17.516 19.188 1 97 107 PHE A O 1
ATOM 861 N N . ASP A 1 108 ? 11.938 18.797 20.578 1 95.38 108 ASP A N 1
ATOM 862 C CA . ASP A 1 108 ? 11.391 17.656 21.297 1 95.38 108 ASP A CA 1
ATOM 863 C C . ASP A 1 108 ? 10.398 16.875 20.422 1 95.38 108 ASP A C 1
ATOM 865 O O . ASP A 1 108 ? 10.32 15.656 20.516 1 95.38 108 ASP A O 1
ATOM 869 N N . ILE A 1 109 ? 9.656 17.672 19.609 1 96 109 ILE A N 1
ATOM 870 C CA . ILE A 1 109 ? 8.625 17.094 18.766 1 96 109 ILE A CA 1
ATOM 871 C C . ILE A 1 109 ? 8.695 17.688 17.375 1 96 109 ILE A C 1
ATOM 873 O O . ILE A 1 109 ? 8.898 18.906 17.219 1 96 109 ILE A O 1
ATOM 877 N N . VAL A 1 110 ? 8.586 16.859 16.406 1 96.81 110 VAL A N 1
ATOM 878 C CA . VAL A 1 110 ? 8.336 17.297 15.039 1 96.81 110 VAL A CA 1
ATOM 879 C C . VAL A 1 110 ? 6.961 16.812 14.586 1 96.81 110 VAL A C 1
ATOM 881 O O . VAL A 1 110 ? 6.621 15.641 14.742 1 96.81 110 VAL A O 1
ATOM 884 N N . CYS A 1 111 ? 6.16 17.719 14.102 1 97.25 111 CYS A N 1
ATOM 885 C CA . CYS A 1 111 ? 4.82 17.375 13.633 1 97.25 111 CYS A CA 1
ATOM 886 C C . CYS A 1 111 ? 4.66 17.688 12.148 1 97.25 111 CYS A C 1
ATOM 888 O O . CYS A 1 111 ? 5.18 18.688 11.664 1 97.25 111 CYS A O 1
ATOM 890 N N . TYR A 1 112 ? 3.986 16.859 11.5 1 97.75 112 TYR A N 1
ATOM 891 C CA . TYR A 1 112 ? 3.643 17 10.094 1 97.75 112 TYR A CA 1
ATOM 892 C C . TYR A 1 112 ? 2.238 16.484 9.812 1 97.75 112 TYR A C 1
ATOM 894 O O . TYR A 1 112 ? 2.033 15.273 9.68 1 97.75 112 TYR A O 1
ATOM 902 N N . TRP A 1 113 ? 1.328 17.422 9.594 1 96.19 113 TRP A N 1
ATOM 903 C CA . TRP A 1 113 ? -0.083 17.047 9.531 1 96.19 113 TRP A CA 1
ATOM 904 C C . TRP A 1 113 ? -0.608 17.125 8.102 1 96.19 113 TRP A C 1
ATOM 906 O O . TRP A 1 113 ? -0.373 18.125 7.406 1 96.19 113 TRP A O 1
ATOM 916 N N . ASP A 1 114 ? -1.297 16.156 7.637 1 92.81 114 ASP A N 1
ATOM 917 C CA . ASP A 1 114 ? -2.25 16.125 6.531 1 92.81 114 ASP A CA 1
ATOM 918 C C . ASP A 1 114 ? -1.553 16.359 5.195 1 92.81 114 ASP A C 1
ATOM 920 O O . ASP A 1 114 ? -2.172 16.844 4.242 1 92.81 114 ASP A O 1
ATOM 924 N N . SER A 1 115 ? -0.283 16.156 5.113 1 93.81 115 SER A N 1
ATOM 925 C CA . SER A 1 115 ? 0.35 16.469 3.832 1 93.81 115 SER A CA 1
ATOM 926 C C . SER A 1 115 ? 1.524 15.531 3.562 1 93.81 115 SER A C 1
ATOM 928 O O . SER A 1 115 ? 2.229 15.68 2.562 1 93.81 115 SER A O 1
ATOM 930 N N . PHE A 1 116 ? 1.72 14.594 4.5 1 97.44 116 PHE A N 1
ATOM 931 C CA . PHE A 1 116 ? 2.777 13.641 4.195 1 97.44 116 PHE A CA 1
ATOM 932 C C . PHE A 1 116 ? 2.488 12.914 2.885 1 97.44 116 PHE A C 1
ATOM 934 O O . PHE A 1 116 ? 1.374 12.438 2.666 1 97.44 116 PHE A O 1
ATOM 941 N N . GLY A 1 117 ? 3.457 12.953 1.949 1 97.25 117 GLY A N 1
ATOM 942 C CA . GLY A 1 117 ? 3.277 12.297 0.665 1 97.25 117 GLY A CA 1
ATOM 943 C C . GLY A 1 117 ? 3.268 13.258 -0.505 1 97.25 117 GLY A C 1
ATOM 944 O O . GLY A 1 117 ? 3.041 12.859 -1.647 1 97.25 117 GLY A O 1
ATOM 945 N N . ILE A 1 118 ? 3.504 14.523 -0.293 1 96.69 118 ILE A N 1
ATOM 946 C CA . ILE A 1 118 ? 3.508 15.516 -1.363 1 96.69 118 ILE A CA 1
ATOM 947 C C . ILE A 1 118 ? 4.594 15.172 -2.379 1 96.69 118 ILE A C 1
ATOM 949 O O . ILE A 1 118 ? 4.395 15.328 -3.586 1 96.69 118 ILE A O 1
ATOM 953 N N . GLY A 1 119 ? 5.723 14.68 -1.993 1 94.38 119 GLY A N 1
ATOM 954 C CA . GLY A 1 119 ? 6.828 14.359 -2.883 1 94.38 119 GLY A CA 1
ATOM 955 C C . GLY A 1 119 ? 6.895 12.883 -3.238 1 94.38 119 GLY A C 1
ATOM 956 O O . GLY A 1 119 ? 5.945 12.141 -2.986 1 94.38 119 GLY A O 1
ATOM 957 N N . THR A 1 120 ? 7.938 12.516 -3.986 1 94.5 120 THR A N 1
ATOM 958 C CA . THR A 1 120 ? 8.219 11.125 -4.328 1 94.5 120 THR A CA 1
ATOM 959 C C . THR A 1 120 ? 8.664 10.344 -3.096 1 94.5 120 THR A C 1
ATOM 961 O O . THR A 1 120 ? 8.883 10.93 -2.029 1 94.5 120 THR A O 1
ATOM 964 N N . ASP A 1 121 ? 8.734 9.062 -3.24 1 95.38 121 ASP A N 1
ATOM 965 C CA . ASP A 1 121 ? 9.258 8.242 -2.152 1 95.38 121 ASP A CA 1
ATOM 966 C C . ASP A 1 121 ? 10.672 8.688 -1.766 1 95.38 121 ASP A C 1
ATOM 968 O O . ASP A 1 121 ? 11.016 8.711 -0.583 1 95.38 121 ASP A O 1
ATOM 972 N N . THR A 1 122 ? 11.469 9.055 -2.758 1 93.81 122 THR A N 1
ATOM 973 C CA . THR A 1 122 ? 12.812 9.555 -2.486 1 93.81 122 THR A CA 1
ATOM 974 C C . THR A 1 122 ? 12.75 10.852 -1.687 1 93.81 122 THR A C 1
ATOM 976 O O . THR A 1 122 ? 13.523 11.047 -0.745 1 93.81 122 THR A O 1
ATOM 979 N N . ASP A 1 123 ? 11.82 11.727 -2.033 1 95.5 123 ASP A N 1
ATOM 980 C CA . ASP A 1 123 ? 11.625 12.969 -1.292 1 95.5 123 ASP A CA 1
ATOM 981 C C . ASP A 1 123 ? 11.211 12.688 0.15 1 95.5 123 ASP A C 1
ATOM 983 O O . ASP A 1 123 ? 11.695 13.336 1.078 1 95.5 123 ASP A O 1
ATOM 987 N N . GLN A 1 124 ? 10.305 11.727 0.29 1 96.38 124 GLN A N 1
ATOM 988 C CA . GLN A 1 124 ? 9.82 11.391 1.623 1 96.38 124 GLN A CA 1
ATOM 989 C C . GLN A 1 124 ? 10.93 10.805 2.484 1 96.38 124 GLN A C 1
ATOM 991 O O . GLN A 1 124 ? 11.016 11.086 3.68 1 96.38 124 GLN A O 1
ATOM 996 N N . GLN A 1 125 ? 11.734 9.984 1.89 1 94.56 125 GLN A N 1
ATOM 997 C CA . GLN A 1 125 ? 12.867 9.438 2.629 1 94.56 125 GLN A CA 1
ATOM 998 C C . GLN A 1 125 ? 13.828 10.547 3.051 1 94.56 125 GLN A C 1
ATOM 1000 O O . GLN A 1 125 ? 14.336 10.547 4.176 1 94.56 125 GLN A O 1
ATOM 1005 N N . ARG A 1 126 ? 14.086 11.484 2.135 1 94.94 126 ARG A N 1
ATOM 1006 C CA . ARG A 1 126 ? 14.922 12.633 2.471 1 94.94 126 ARG A CA 1
ATOM 1007 C C . ARG A 1 126 ? 14.32 13.422 3.627 1 94.94 126 ARG A C 1
ATOM 1009 O O . ARG A 1 126 ? 15.031 13.828 4.547 1 94.94 126 ARG A O 1
ATOM 1016 N N . LEU A 1 127 ? 13.055 13.633 3.566 1 96.69 127 LEU A N 1
ATOM 1017 C CA . LEU A 1 127 ? 12.367 14.367 4.629 1 96.69 127 LEU A CA 1
ATOM 1018 C C . LEU A 1 127 ? 12.508 13.641 5.965 1 96.69 127 LEU A C 1
ATOM 1020 O O . LEU A 1 127 ? 12.758 14.273 6.992 1 96.69 127 LEU A O 1
ATOM 1024 N N . LEU A 1 128 ? 12.32 12.359 5.941 1 96.44 128 LEU A N 1
ATOM 1025 C CA . LEU A 1 128 ? 12.422 11.562 7.16 1 96.44 128 LEU A CA 1
ATOM 1026 C C . LEU A 1 128 ? 13.828 11.641 7.75 1 96.44 128 LEU A C 1
ATOM 1028 O O . LEU A 1 128 ? 13.992 11.711 8.969 1 96.44 128 LEU A O 1
ATOM 1032 N N . LYS A 1 129 ? 14.789 11.656 6.906 1 95.56 129 LYS A N 1
ATOM 1033 C CA . LYS A 1 129 ? 16.156 11.844 7.379 1 95.56 129 LYS A CA 1
ATOM 1034 C C . LYS A 1 129 ? 16.344 13.211 8.016 1 95.56 129 LYS A C 1
ATOM 1036 O O . LYS A 1 129 ? 17 13.344 9.047 1 95.56 129 LYS A O 1
ATOM 1041 N N . ARG A 1 130 ? 15.773 14.203 7.395 1 96.38 130 ARG A N 1
ATOM 1042 C CA . ARG A 1 130 ? 15.828 15.547 7.957 1 96.38 130 ARG A CA 1
ATOM 1043 C C . ARG A 1 130 ? 15.117 15.609 9.297 1 96.38 130 ARG A C 1
ATOM 1045 O O . ARG A 1 130 ? 15.609 16.234 10.242 1 96.38 130 ARG A O 1
ATOM 1052 N N . ILE A 1 131 ? 13.977 14.953 9.398 1 96.5 131 ILE A N 1
ATOM 1053 C CA . ILE A 1 131 ? 13.219 14.898 10.641 1 96.5 131 ILE A CA 1
ATOM 1054 C C . ILE A 1 131 ? 14.086 14.297 11.75 1 96.5 131 ILE A C 1
ATOM 1056 O O . ILE A 1 131 ? 14.125 14.812 12.867 1 96.5 131 ILE A O 1
ATOM 1060 N N . ARG A 1 132 ? 14.781 13.25 11.391 1 95.38 132 ARG A N 1
ATOM 1061 C CA . ARG A 1 132 ? 15.688 12.648 12.367 1 95.38 132 ARG A CA 1
ATOM 1062 C C . ARG A 1 132 ? 16.703 13.664 12.859 1 95.38 132 ARG A C 1
ATOM 1064 O O . ARG A 1 132 ? 17.016 13.711 14.055 1 95.38 132 ARG A O 1
ATOM 1071 N N . GLN A 1 133 ? 17.188 14.477 11.953 1 95.12 133 GLN A N 1
ATOM 1072 C CA . GLN A 1 133 ? 18.188 15.484 12.297 1 95.12 133 GLN A CA 1
ATOM 1073 C C . GLN A 1 133 ? 17.594 16.578 13.172 1 95.12 133 GLN A C 1
ATOM 1075 O O . GLN A 1 133 ? 18.281 17.172 14 1 95.12 133 GLN A O 1
ATOM 1080 N N . TRP A 1 134 ? 16.312 16.781 12.992 1 97.12 134 TRP A N 1
ATOM 1081 C CA . TRP A 1 134 ? 15.648 17.875 13.703 1 97.12 134 TRP A CA 1
ATOM 1082 C C . TRP A 1 134 ? 15.172 17.406 15.078 1 97.12 134 TRP A C 1
ATOM 1084 O O . TRP A 1 134 ? 14.75 18.234 15.906 1 97.12 134 TRP A O 1
ATOM 1094 N N . LEU A 1 135 ? 15.227 16.109 15.359 1 94.88 135 LEU A N 1
ATOM 1095 C CA . LEU A 1 135 ? 14.734 15.586 16.625 1 94.88 135 LEU A CA 1
ATOM 1096 C C . LEU A 1 135 ? 15.844 15.547 17.672 1 94.88 135 LEU A C 1
ATOM 1098 O O . LEU A 1 135 ? 16.953 15.109 17.375 1 94.88 135 LEU A O 1
ATOM 1102 N N . LYS A 1 136 ? 15.539 15.984 18.875 1 94.38 136 LYS A N 1
ATOM 1103 C CA . LYS A 1 136 ? 16.391 15.727 20.031 1 94.38 136 LYS A CA 1
ATOM 1104 C C . LYS A 1 136 ? 16.438 14.242 20.359 1 94.38 136 LYS A C 1
ATOM 1106 O O . LYS A 1 136 ? 15.547 13.484 19.969 1 94.38 136 LYS A O 1
ATOM 1111 N N . SER A 1 137 ? 17.5 13.93 21.141 1 91.19 137 SER A N 1
ATOM 1112 C CA . SER A 1 137 ? 17.516 12.57 21.672 1 91.19 137 SER A CA 1
ATOM 1113 C C . SER A 1 137 ? 16.266 12.289 22.5 1 91.19 137 SER A C 1
ATOM 1115 O O . SER A 1 137 ? 15.906 13.078 23.375 1 91.19 137 SER A O 1
ATOM 1117 N N . GLY A 1 138 ? 15.641 11.273 22.125 1 88.81 138 GLY A N 1
ATOM 1118 C CA . GLY 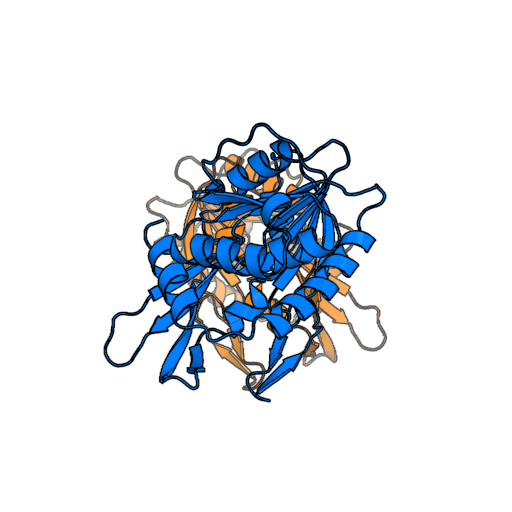A 1 138 ? 14.438 10.898 22.844 1 88.81 138 GLY A CA 1
ATOM 1119 C C . GLY A 1 138 ? 13.188 11.578 22.328 1 88.81 138 GLY A C 1
ATOM 1120 O O . GLY A 1 138 ? 12.086 11.336 22.828 1 88.81 138 GLY A O 1
ATOM 1121 N N . GLY A 1 139 ? 13.352 12.484 21.328 1 92.62 139 GLY A N 1
ATOM 1122 C CA . GLY A 1 139 ? 12.203 13.141 20.719 1 92.62 139 GLY A CA 1
ATOM 1123 C C . GLY A 1 139 ? 11.391 12.227 19.828 1 92.62 139 GLY A C 1
ATOM 1124 O O . GLY A 1 139 ? 11.773 11.07 19.594 1 92.62 139 GLY A O 1
ATOM 1125 N N . ALA A 1 140 ? 10.188 12.742 19.391 1 94 140 ALA A N 1
ATOM 1126 C CA . ALA A 1 140 ? 9.312 11.945 18.531 1 94 140 ALA A CA 1
ATOM 1127 C C . ALA A 1 140 ? 8.711 12.805 17.422 1 94 140 ALA A C 1
ATOM 1129 O O . ALA A 1 140 ? 8.516 14.008 17.594 1 94 140 ALA A O 1
ATOM 1130 N N . ALA A 1 141 ? 8.539 12.133 16.359 1 95.81 141 ALA A N 1
ATOM 1131 C CA . ALA A 1 141 ? 7.816 12.758 15.25 1 95.81 141 ALA A CA 1
ATOM 1132 C C . ALA A 1 141 ? 6.383 12.242 15.164 1 95.81 141 ALA A C 1
ATOM 1134 O O . ALA A 1 141 ? 6.137 11.047 15.344 1 95.81 141 ALA A O 1
ATOM 1135 N N . PHE A 1 142 ? 5.453 13.125 14.969 1 96.25 142 PHE A N 1
ATOM 1136 C CA . PHE A 1 142 ? 4.043 12.812 14.758 1 96.25 142 PHE A CA 1
ATOM 1137 C C . PHE A 1 142 ? 3.623 13.172 13.336 1 96.25 142 PHE A C 1
ATOM 1139 O O . PHE A 1 142 ? 3.621 14.344 12.961 1 96.25 142 PHE A O 1
ATOM 1146 N N . ILE A 1 143 ? 3.266 12.156 12.594 1 97.25 143 ILE A N 1
ATOM 1147 C CA . ILE A 1 143 ? 2.988 12.375 11.18 1 97.25 143 ILE A CA 1
ATOM 1148 C C . ILE A 1 143 ? 1.639 11.758 10.82 1 97.25 143 ILE A C 1
ATOM 1150 O O . ILE A 1 143 ? 1.4 10.57 11.07 1 97.25 143 ILE A O 1
ATOM 1154 N N . ASP A 1 144 ? 0.753 12.578 10.242 1 96.75 144 ASP A N 1
ATOM 1155 C CA . ASP A 1 144 ? -0.487 12.078 9.656 1 96.75 144 ASP A CA 1
ATOM 1156 C C . ASP A 1 144 ? -0.244 11.508 8.258 1 96.75 144 ASP A C 1
ATOM 1158 O O . ASP A 1 144 ? 0.292 12.195 7.387 1 96.75 144 ASP A O 1
ATOM 1162 N N . ILE A 1 145 ? -0.684 10.281 8.062 1 98.06 145 ILE A N 1
ATOM 1163 C CA . ILE A 1 145 ? -0.418 9.617 6.793 1 98.06 145 ILE A CA 1
ATOM 1164 C C . ILE A 1 145 ? -1.727 9.102 6.199 1 98.06 145 ILE A C 1
ATOM 1166 O O . ILE A 1 145 ? -2.516 8.445 6.883 1 98.06 145 ILE A O 1
ATOM 1170 N N . TYR A 1 146 ? -1.955 9.469 4.926 1 98.5 146 TYR A N 1
ATOM 1171 C CA . TYR A 1 146 ? -3.148 9.008 4.227 1 98.5 146 TYR A CA 1
ATOM 1172 C C . TYR A 1 146 ? -3.039 7.531 3.881 1 98.5 146 TYR A C 1
ATOM 1174 O O . TYR A 1 146 ? -1.979 7.059 3.467 1 98.5 146 TYR A O 1
ATOM 1182 N N . THR A 1 147 ? -4.148 6.824 4.047 1 98.44 147 THR A N 1
ATOM 1183 C CA . THR A 1 147 ? -4.152 5.387 3.789 1 98.44 147 THR A CA 1
ATOM 1184 C C . THR A 1 147 ? -4.473 5.102 2.324 1 98.44 147 THR A C 1
ATOM 1186 O O . THR A 1 147 ? -5.273 5.812 1.71 1 98.44 147 THR A O 1
ATOM 1189 N N . PRO A 1 148 ? -3.92 4.059 1.767 1 98.38 148 PRO A N 1
ATOM 1190 C CA . PRO A 1 148 ? -4.211 3.752 0.364 1 98.38 148 PRO A CA 1
ATOM 1191 C C . PRO A 1 148 ? -5.621 3.207 0.159 1 98.38 148 PRO A C 1
ATOM 1193 O O . PRO A 1 148 ? -6.23 3.436 -0.889 1 98.38 148 PRO A O 1
ATOM 1196 N N . TRP A 1 149 ? -6.168 2.537 1.169 1 98.06 149 TRP A N 1
ATOM 1197 C CA . TRP A 1 149 ? -7.41 1.79 1.016 1 98.06 149 TRP A CA 1
ATOM 1198 C C . TRP A 1 149 ? -8.602 2.734 0.917 1 98.06 149 TRP A C 1
ATOM 1200 O O . TRP A 1 149 ? -9.406 2.635 -0.014 1 98.06 149 TRP A O 1
ATOM 1210 N N . PHE A 1 150 ? -8.68 3.631 1.831 1 98.06 150 PHE A N 1
ATOM 1211 C CA . PHE A 1 150 ? -9.789 4.574 1.837 1 98.06 150 PHE A CA 1
ATOM 1212 C C . PHE A 1 150 ? -9.805 5.406 0.561 1 98.06 150 PHE A C 1
ATOM 1214 O O . PHE A 1 150 ? -10.836 5.516 -0.108 1 98.06 150 PHE A O 1
ATOM 1221 N N . TRP A 1 151 ? -8.656 5.887 0.211 1 98 151 TRP A N 1
ATOM 1222 C CA . TRP A 1 151 ? -8.625 6.883 -0.853 1 98 151 TRP A CA 1
ATOM 1223 C C . TRP A 1 151 ? -8.789 6.227 -2.219 1 98 151 TRP A C 1
ATOM 1225 O O . TRP A 1 151 ? -9.328 6.84 -3.146 1 98 151 TRP A O 1
ATOM 1235 N N . ALA A 1 152 ? -8.297 5.012 -2.377 1 98 152 ALA A N 1
ATOM 1236 C CA . ALA A 1 152 ? -8.648 4.27 -3.584 1 98 152 ALA A CA 1
ATOM 1237 C C . ALA A 1 152 ? -10.156 4.125 -3.719 1 98 152 ALA A C 1
ATOM 1239 O O . ALA A 1 152 ? -10.703 4.25 -4.82 1 98 152 ALA A O 1
ATOM 1240 N N . GLY A 1 153 ? -10.828 3.918 -2.611 1 95.62 153 GLY A N 1
ATOM 1241 C CA . GLY A 1 153 ? -12.273 3.77 -2.605 1 95.62 153 GLY A CA 1
ATOM 1242 C C . GLY A 1 153 ? -13.016 5.078 -2.826 1 95.62 153 GLY A C 1
ATOM 1243 O O . GLY A 1 153 ? -14.164 5.082 -3.266 1 95.62 153 GLY A O 1
ATOM 1244 N N . ALA A 1 154 ? -12.352 6.148 -2.523 1 96.19 154 ALA A N 1
ATOM 1245 C CA . ALA A 1 154 ? -12.977 7.465 -2.613 1 96.19 154 ALA A CA 1
ATOM 1246 C C . ALA A 1 154 ? -12.883 8.016 -4.031 1 96.19 154 ALA A C 1
ATOM 1248 O O . ALA A 1 154 ? -13.453 9.07 -4.332 1 96.19 154 ALA A O 1
ATOM 1249 N N . ALA A 1 155 ? -12.133 7.324 -4.91 1 96.38 155 ALA A N 1
ATOM 1250 C CA . ALA A 1 155 ? -12 7.777 -6.293 1 96.38 155 ALA A CA 1
ATOM 1251 C C . ALA A 1 155 ? -13.375 7.961 -6.941 1 96.38 155 ALA A C 1
ATOM 1253 O O . ALA A 1 155 ? -14.242 7.09 -6.832 1 96.38 155 ALA A O 1
ATOM 1254 N N . GLY A 1 156 ? -13.586 9.156 -7.547 1 95.31 156 GLY A N 1
ATOM 1255 C CA . GLY A 1 156 ? -14.844 9.445 -8.227 1 95.31 156 GLY A CA 1
ATOM 1256 C C . GLY A 1 156 ? -15.805 10.266 -7.383 1 95.31 156 GLY A C 1
ATOM 1257 O O . GLY A 1 156 ? -16.766 10.82 -7.902 1 95.31 156 GLY A O 1
ATOM 1258 N N . GLN A 1 157 ? -15.547 10.328 -6.09 1 94.62 157 GLN A N 1
ATOM 1259 C CA . GLN A 1 157 ? -16.391 11.141 -5.219 1 94.62 157 GLN A CA 1
ATOM 1260 C C . GLN A 1 157 ? -16.188 12.633 -5.488 1 94.62 157 GLN A C 1
ATOM 1262 O O . GLN A 1 157 ? -15.078 13.062 -5.816 1 94.62 157 GLN A O 1
ATOM 1267 N N . SER A 1 158 ? -17.203 13.359 -5.367 1 94.12 158 SER A N 1
ATOM 1268 C CA . SER A 1 158 ? -17.156 14.805 -5.535 1 94.12 158 SER A CA 1
ATOM 1269 C C . SER A 1 158 ? -18.094 15.508 -4.555 1 94.12 158 SER A C 1
ATOM 1271 O O . SER A 1 158 ? -18.969 14.875 -3.975 1 94.12 158 SER A O 1
ATOM 1273 N N . MET A 1 159 ? -17.75 16.734 -4.309 1 91.25 159 MET A N 1
ATOM 1274 C CA . MET A 1 159 ? -18.578 17.562 -3.443 1 91.25 159 MET A CA 1
ATOM 1275 C C . MET A 1 159 ? -18.5 19.031 -3.857 1 91.25 159 MET A C 1
ATOM 1277 O O . MET A 1 159 ? -17.609 19.422 -4.602 1 91.25 159 MET A O 1
ATOM 1281 N N . THR A 1 160 ? -19.453 19.828 -3.43 1 90.62 160 THR A N 1
ATOM 1282 C CA . THR A 1 160 ? -19.484 21.266 -3.633 1 90.62 160 THR A CA 1
ATOM 1283 C C . THR A 1 160 ? -19.609 22 -2.299 1 90.62 160 THR A C 1
ATOM 1285 O O . THR A 1 160 ? -20.469 21.656 -1.477 1 90.62 160 THR A O 1
ATOM 1288 N N . PHE A 1 161 ? -18.703 22.938 -2.119 1 86.81 161 PHE A N 1
ATOM 1289 C CA . PHE A 1 161 ? -18.75 23.766 -0.916 1 86.81 161 PHE A CA 1
ATOM 1290 C C . PHE A 1 161 ? -19.844 24.812 -1.03 1 86.81 161 PHE A C 1
ATOM 1292 O O . PHE A 1 161 ? -20.328 25.094 -2.127 1 86.81 161 PHE A O 1
ATOM 1299 N N . GLY A 1 162 ? -20.219 25.344 0.139 1 81.62 162 GLY A N 1
ATOM 1300 C CA . GLY A 1 162 ? -21.266 26.359 0.192 1 81.62 162 GLY A CA 1
ATOM 1301 C C . GLY A 1 162 ? -20.969 27.562 -0.666 1 81.62 162 GLY A C 1
ATOM 1302 O O . GLY A 1 162 ? -21.891 28.219 -1.167 1 81.62 162 GLY A O 1
ATOM 1303 N N . ASN A 1 163 ? -19.734 27.891 -0.864 1 87.62 163 ASN A N 1
ATOM 1304 C CA . ASN A 1 163 ? -19.344 29.062 -1.622 1 87.62 163 ASN A CA 1
ATOM 1305 C C . ASN A 1 163 ? -19.25 28.766 -3.115 1 87.62 163 ASN A C 1
ATOM 1307 O O . ASN A 1 163 ? -18.812 29.625 -3.895 1 87.62 163 ASN A O 1
ATOM 1311 N N . GLY A 1 164 ? -19.531 27.562 -3.498 1 89.19 164 GLY A N 1
ATOM 1312 C CA . GLY A 1 164 ? -19.578 27.219 -4.906 1 89.19 164 GLY A CA 1
ATOM 1313 C C . GLY A 1 164 ? -18.328 26.5 -5.379 1 89.19 164 GLY A C 1
ATOM 1314 O O . GLY A 1 164 ? -18.281 26 -6.504 1 89.19 164 GLY A O 1
ATOM 1315 N N . VAL A 1 165 ? -17.328 26.438 -4.59 1 94 165 VAL A N 1
ATOM 1316 C CA . VAL A 1 165 ? -16.125 25.719 -4.945 1 94 165 VAL A CA 1
ATOM 1317 C C . VAL A 1 165 ? -16.406 24.219 -5.016 1 94 165 VAL A C 1
ATOM 1319 O O . VAL A 1 165 ? -17.078 23.672 -4.137 1 94 165 VAL A O 1
ATOM 1322 N N . GLN A 1 166 ? -15.953 23.656 -6.105 1 94.69 166 GLN A N 1
ATOM 1323 C CA . GLN A 1 166 ? -16.125 22.219 -6.297 1 94.69 166 GLN A CA 1
ATOM 1324 C C . GLN A 1 166 ? -14.852 21.453 -5.938 1 94.69 166 GLN A C 1
ATOM 1326 O O . GLN A 1 166 ? -13.75 22 -6.039 1 94.69 166 GLN A O 1
ATOM 1331 N N . ARG A 1 167 ? -15.078 20.234 -5.508 1 95.69 167 ARG A N 1
ATOM 1332 C CA . ARG A 1 167 ? -13.992 19.344 -5.113 1 95.69 167 ARG A CA 1
ATOM 1333 C C . ARG A 1 167 ? -14.258 17.922 -5.594 1 95.69 167 ARG A C 1
ATOM 1335 O O . ARG A 1 167 ? -15.391 17.438 -5.539 1 95.69 167 ARG A O 1
ATOM 1342 N N . ALA A 1 168 ? -13.242 17.25 -6.137 1 96.56 168 ALA A N 1
ATOM 1343 C CA . ALA A 1 168 ? -13.375 15.867 -6.586 1 96.56 168 ALA A CA 1
ATOM 1344 C C . ALA A 1 168 ? -12.117 15.062 -6.266 1 96.56 168 ALA A C 1
ATOM 1346 O O . ALA A 1 168 ? -11 15.57 -6.391 1 96.56 168 ALA A O 1
ATOM 1347 N N . TYR A 1 169 ? -12.312 13.828 -5.902 1 97.56 169 TYR A N 1
ATOM 1348 C CA . TYR A 1 169 ? -11.211 12.914 -5.613 1 97.56 169 TYR A CA 1
ATOM 1349 C C . TYR A 1 169 ? -11.008 11.93 -6.758 1 97.56 169 TYR A C 1
ATOM 1351 O O . TYR A 1 169 ? -11.969 11.523 -7.418 1 97.56 169 TYR A O 1
ATOM 1359 N N . ASP A 1 170 ? -9.836 11.586 -7.016 1 98.12 170 ASP A N 1
ATOM 1360 C CA . ASP A 1 170 ? -9.414 10.477 -7.867 1 98.12 170 ASP A CA 1
ATOM 1361 C C . ASP A 1 170 ? -8.219 9.75 -7.266 1 98.12 170 ASP A C 1
ATOM 1363 O O . ASP A 1 170 ? -7.742 10.109 -6.188 1 98.12 170 ASP A O 1
ATOM 1367 N N . PHE A 1 171 ? -7.832 8.664 -7.93 1 98.44 171 PHE A N 1
ATOM 1368 C CA . PHE A 1 171 ? -6.758 7.855 -7.359 1 98.44 171 PHE A CA 1
ATOM 1369 C C . PHE A 1 171 ? -5.832 7.336 -8.453 1 98.44 171 PHE A C 1
ATOM 1371 O O . PHE A 1 171 ? -6.285 6.723 -9.414 1 98.44 171 PHE A O 1
ATOM 1378 N N . ASP A 1 172 ? -4.559 7.688 -8.383 1 98.31 172 ASP A N 1
ATOM 1379 C CA . ASP A 1 172 ? -3.5 7.133 -9.219 1 98.31 172 ASP A CA 1
ATOM 1380 C C . ASP A 1 172 ? -2.98 5.816 -8.641 1 98.31 172 ASP A C 1
ATOM 1382 O O . ASP A 1 172 ? -2.053 5.809 -7.832 1 98.31 172 ASP A O 1
ATOM 1386 N N . ALA A 1 173 ? -3.492 4.707 -9.094 1 97.56 173 ALA A N 1
ATOM 1387 C CA . ALA A 1 173 ? -3.213 3.393 -8.523 1 97.56 173 ALA A CA 1
ATOM 1388 C C . ALA A 1 173 ? -1.768 2.979 -8.781 1 97.56 173 ALA A C 1
ATOM 1390 O O . ALA A 1 173 ? -1.136 2.342 -7.938 1 97.56 173 ALA A O 1
ATOM 1391 N N . GLU A 1 174 ? -1.205 3.283 -9.945 1 96.38 174 GLU A N 1
ATOM 1392 C CA . GLU A 1 174 ? 0.169 2.922 -10.281 1 96.38 174 GLU A CA 1
ATOM 1393 C C . GLU A 1 174 ? 1.155 3.518 -9.281 1 96.38 174 GLU A C 1
ATOM 1395 O O . GLU A 1 174 ? 2.113 2.855 -8.875 1 96.38 174 GLU A O 1
ATOM 1400 N N . ASN A 1 175 ? 0.859 4.734 -8.906 1 97.12 175 ASN A N 1
ATOM 1401 C CA . ASN A 1 175 ? 1.783 5.434 -8.023 1 97.12 175 ASN A CA 1
ATOM 1402 C C . ASN A 1 175 ? 1.226 5.543 -6.605 1 97.12 175 ASN A C 1
ATOM 1404 O O . ASN A 1 175 ? 1.851 6.152 -5.734 1 97.12 175 ASN A O 1
ATOM 1408 N N . CYS A 1 176 ? 0.08 4.969 -6.336 1 98.12 176 CYS A N 1
ATOM 1409 C CA . CYS A 1 176 ? -0.6 4.918 -5.047 1 98.12 176 CYS A CA 1
ATOM 1410 C C . CYS A 1 176 ? -0.765 6.312 -4.461 1 98.12 176 CYS A C 1
ATOM 1412 O O . CYS A 1 176 ? -0.361 6.562 -3.322 1 98.12 176 CYS A O 1
ATOM 1414 N N . ARG A 1 177 ? -1.432 7.176 -5.23 1 98.62 177 ARG A N 1
ATOM 1415 C CA . ARG A 1 177 ? -1.591 8.57 -4.824 1 98.62 177 ARG A CA 1
ATOM 1416 C C . ARG A 1 177 ? -3.057 8.984 -4.855 1 98.62 177 ARG A C 1
ATOM 1418 O O . ARG A 1 177 ? -3.773 8.672 -5.812 1 98.62 177 ARG A O 1
ATOM 1425 N N . MET A 1 178 ? -3.496 9.656 -3.816 1 98.56 178 MET A N 1
ATOM 1426 C CA . MET A 1 178 ? -4.785 10.336 -3.82 1 98.56 178 MET A CA 1
ATOM 1427 C C . MET A 1 178 ? -4.703 11.648 -4.598 1 98.56 178 MET A C 1
ATOM 1429 O O . MET A 1 178 ? -3.75 12.414 -4.438 1 98.56 178 MET A O 1
ATOM 1433 N N . LEU A 1 179 ? -5.602 11.844 -5.461 1 98.38 179 LEU A N 1
ATOM 1434 C CA . LEU A 1 179 ? -5.754 13.102 -6.188 1 98.38 179 LEU A CA 1
ATOM 1435 C C . LEU A 1 179 ? -6.965 13.875 -5.684 1 98.38 179 LEU A C 1
ATOM 1437 O O . LEU A 1 179 ? -8.078 13.336 -5.637 1 98.38 179 LEU A O 1
ATOM 1441 N N . ASP A 1 180 ? -6.758 15.047 -5.207 1 97.88 180 ASP A N 1
ATOM 1442 C CA . ASP A 1 180 ? -7.773 15.953 -4.676 1 97.88 180 ASP A CA 1
ATOM 1443 C C . ASP A 1 180 ? -7.836 17.25 -5.488 1 97.88 180 ASP A C 1
ATOM 1445 O O . ASP A 1 180 ? -6.98 18.125 -5.34 1 97.88 180 ASP A O 1
ATOM 1449 N N . SER A 1 181 ? -8.836 17.406 -6.328 1 97.38 181 SER A N 1
ATOM 1450 C CA . SER A 1 181 ? -8.953 18.547 -7.238 1 97.38 181 SER A CA 1
ATOM 1451 C C . SER A 1 181 ? -10.016 19.531 -6.77 1 97.38 181 SER A C 1
ATOM 1453 O O . SER A 1 181 ? -11.094 19.125 -6.316 1 97.38 181 SER A O 1
ATOM 1455 N N . TRP A 1 182 ? -9.656 20.797 -6.848 1 96.5 182 TRP A N 1
ATOM 1456 C CA . TRP A 1 182 ? -10.562 21.891 -6.512 1 96.5 182 TRP A CA 1
ATOM 1457 C C . TRP A 1 182 ? -10.711 22.844 -7.688 1 96.5 182 TRP A C 1
ATOM 1459 O O . TRP A 1 182 ? -9.75 23.094 -8.422 1 96.5 182 TRP A O 1
ATOM 1469 N N . TRP A 1 183 ? -11.914 23.375 -7.855 1 94.69 183 TRP A N 1
ATOM 1470 C CA . TRP A 1 183 ? -12.094 24.406 -8.875 1 94.69 183 TRP A CA 1
ATOM 1471 C C . TRP A 1 183 ? -13.328 25.25 -8.594 1 94.69 183 TRP A C 1
ATOM 1473 O O . TRP A 1 183 ? -14.227 24.812 -7.867 1 94.69 183 TRP A O 1
ATOM 1483 N N . GLU A 1 184 ? -13.211 26.547 -9 1 89.94 184 GLU A N 1
ATOM 1484 C CA . GLU A 1 184 ? -14.367 27.422 -9.055 1 89.94 184 GLU A CA 1
ATOM 1485 C C . GLU A 1 184 ? -14.961 27.469 -10.461 1 89.94 184 GLU A C 1
ATOM 1487 O O . GLU A 1 184 ? -14.242 27.328 -11.445 1 89.94 184 GLU A O 1
ATOM 1492 N N . LYS A 1 185 ? -16.219 27.828 -10.469 1 78.38 185 LYS A N 1
ATOM 1493 C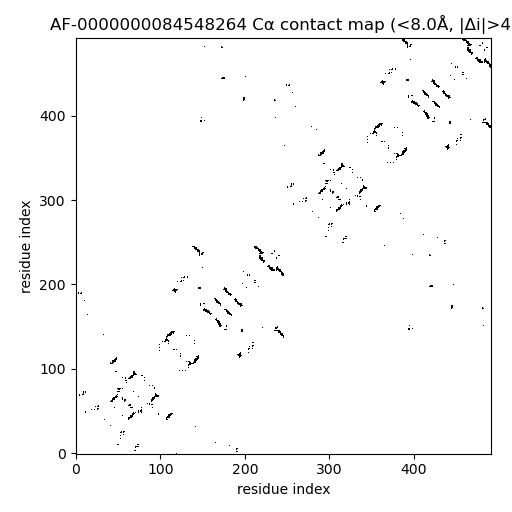 CA . LYS A 1 185 ? -16.953 27.875 -11.734 1 78.38 185 LYS A CA 1
ATOM 1494 C C . LYS A 1 185 ? -16.078 28.453 -12.844 1 78.38 185 LYS A C 1
ATOM 1496 O O . LYS A 1 185 ? -15.625 29.594 -12.758 1 78.38 185 LYS A O 1
ATOM 1501 N N . ASP A 1 186 ? -15.875 27.641 -13.797 1 74.88 186 ASP A N 1
ATOM 1502 C CA . ASP A 1 186 ? -15.258 27.953 -15.078 1 74.88 186 ASP A CA 1
ATOM 1503 C C . ASP A 1 186 ? -13.773 28.266 -14.914 1 74.88 186 ASP A C 1
ATOM 1505 O O . ASP A 1 186 ? -13.195 29 -15.719 1 74.88 186 ASP A O 1
ATOM 1509 N N . GLN A 1 187 ? -13.18 28.031 -13.789 1 82 187 GLN A N 1
ATOM 1510 C CA . GLN A 1 187 ? -11.758 28.25 -13.594 1 82 187 GLN A CA 1
ATOM 1511 C C . GLN A 1 187 ? -10.977 26.938 -13.633 1 82 187 GLN A C 1
ATOM 1513 O O . GLN A 1 187 ? -11.57 25.859 -13.578 1 82 187 GLN A O 1
ATOM 1518 N N . ASP A 1 188 ? -9.711 27.109 -13.797 1 86.75 188 ASP A N 1
ATOM 1519 C CA . ASP A 1 188 ? -8.82 25.953 -13.844 1 86.75 188 ASP A CA 1
ATOM 1520 C C . ASP A 1 188 ? -8.805 25.219 -12.508 1 86.75 188 ASP A C 1
ATOM 1522 O O . ASP A 1 188 ? -8.969 25.828 -11.453 1 86.75 188 ASP A O 1
ATOM 1526 N N . HIS A 1 189 ? -8.625 23.938 -12.609 1 93.38 189 HIS A N 1
ATOM 1527 C CA . HIS A 1 189 ? -8.5 23.078 -11.43 1 93.38 189 HIS A CA 1
ATOM 1528 C C . HIS A 1 189 ? -7.102 23.188 -10.82 1 93.38 189 HIS A C 1
ATOM 1530 O O . HIS A 1 189 ? -6.117 23.375 -11.539 1 93.38 189 HIS A O 1
ATOM 1536 N N . VAL A 1 190 ? -7.078 23.219 -9.508 1 96.06 190 VAL A N 1
ATOM 1537 C CA . VAL A 1 190 ? -5.84 22.906 -8.805 1 96.06 190 VAL A CA 1
ATOM 1538 C C . VAL A 1 190 ? -5.949 21.516 -8.164 1 96.06 190 VAL A C 1
ATOM 1540 O O . VAL A 1 190 ? -7.008 21.141 -7.648 1 96.06 190 VAL A O 1
ATOM 1543 N N . THR A 1 191 ? -4.84 20.719 -8.25 1 97.38 191 THR A N 1
ATOM 1544 C CA . THR A 1 191 ? -4.918 19.328 -7.789 1 97.38 191 THR A CA 1
ATOM 1545 C C . THR A 1 191 ? -3.752 19.016 -6.863 1 97.38 191 THR A C 1
ATOM 1547 O O . THR A 1 191 ? -2.592 19.25 -7.207 1 97.38 191 THR A O 1
ATOM 1550 N N . GLN A 1 192 ? -4.109 18.516 -5.66 1 97.56 192 GLN A N 1
ATOM 1551 C CA . GLN A 1 192 ? -3.131 17.906 -4.762 1 97.56 192 GLN A CA 1
ATOM 1552 C C . GLN A 1 192 ? -2.918 16.438 -5.09 1 97.56 192 GLN A C 1
ATOM 1554 O O . GLN A 1 192 ? -3.863 15.734 -5.445 1 97.56 192 GLN A O 1
ATOM 1559 N N . SER A 1 193 ? -1.709 15.992 -5.074 1 97.81 193 SER A N 1
ATOM 1560 C CA . SER A 1 193 ? -1.308 14.602 -5.258 1 97.81 193 SER A CA 1
ATOM 1561 C C . SER A 1 193 ? -0.503 14.094 -4.066 1 97.81 193 SER A C 1
ATOM 1563 O O . SER A 1 193 ? 0.661 14.461 -3.895 1 97.81 193 SER A O 1
ATOM 1565 N N . LEU A 1 194 ? -1.154 13.211 -3.279 1 98.31 194 LEU A N 1
ATOM 1566 C CA . LEU A 1 194 ? -0.487 12.734 -2.072 1 98.31 194 LEU A CA 1
ATOM 1567 C C . LEU A 1 194 ? -0.252 11.234 -2.137 1 98.31 194 LEU A C 1
ATOM 1569 O O . LEU A 1 194 ? -1.192 10.461 -2.336 1 98.31 194 LEU A O 1
ATOM 1573 N N . ARG A 1 195 ? 1.013 10.844 -2.004 1 98.56 195 ARG A N 1
ATOM 1574 C CA . ARG A 1 195 ? 1.365 9.438 -1.871 1 98.56 195 ARG A CA 1
ATOM 1575 C C . ARG A 1 195 ? 0.764 8.836 -0.604 1 98.56 195 ARG A C 1
ATOM 1577 O O . ARG A 1 195 ? 0.901 9.406 0.482 1 98.56 195 ARG A O 1
ATOM 1584 N N . CYS A 1 196 ? 0.034 7.711 -0.742 1 98.62 196 CYS A N 1
ATOM 1585 C CA . CYS A 1 196 ? -0.589 7.016 0.378 1 98.62 196 CYS A CA 1
ATOM 1586 C C . CYS A 1 196 ? 0.261 5.832 0.827 1 98.62 196 CYS A C 1
ATOM 1588 O O . CYS A 1 196 ? 0.835 5.125 -0.003 1 98.62 196 CYS A O 1
ATOM 1590 N N . TYR A 1 197 ? 0.334 5.633 2.154 1 98.06 197 TYR A N 1
ATOM 1591 C CA . TYR A 1 197 ? 1.106 4.535 2.723 1 98.06 197 TYR A CA 1
ATOM 1592 C C . TYR A 1 197 ? 0.289 3.771 3.756 1 98.06 197 TYR A C 1
ATOM 1594 O O . TYR A 1 197 ? -0.357 4.375 4.617 1 98.06 197 TYR A O 1
ATOM 1602 N N . SER A 1 198 ? 0.288 2.457 3.662 1 97.75 198 SER A N 1
ATOM 1603 C CA . SER A 1 198 ? -0.058 1.672 4.844 1 97.75 198 SER A CA 1
ATOM 1604 C C . SER A 1 198 ? 1.059 1.714 5.883 1 97.75 198 SER A C 1
ATOM 1606 O O . SER A 1 198 ? 2.178 2.135 5.582 1 97.75 198 SER A O 1
ATOM 1608 N N . PRO A 1 199 ? 0.764 1.313 7.109 1 96.94 199 PRO A N 1
ATOM 1609 C CA . PRO A 1 199 ? 1.864 1.217 8.07 1 96.94 199 PRO A CA 1
ATOM 1610 C C . PRO A 1 199 ? 3 0.319 7.582 1 96.94 199 PRO A C 1
ATOM 1612 O O . PRO A 1 199 ? 4.172 0.623 7.812 1 96.94 199 PRO A O 1
ATOM 1615 N N . ALA A 1 200 ? 2.676 -0.75 6.926 1 96.06 200 ALA A N 1
ATOM 1616 C CA . ALA A 1 200 ? 3.699 -1.637 6.379 1 96.06 200 ALA A CA 1
ATOM 1617 C C . ALA A 1 200 ? 4.535 -0.924 5.32 1 96.06 200 ALA A C 1
ATOM 1619 O O . ALA A 1 200 ? 5.754 -1.104 5.258 1 96.06 200 ALA A O 1
ATOM 1620 N N . ASP A 1 201 ? 3.898 -0.15 4.496 1 96 201 ASP A N 1
ATOM 1621 C CA . ASP A 1 201 ? 4.609 0.627 3.486 1 96 201 ASP A CA 1
ATOM 1622 C C . ASP A 1 201 ? 5.512 1.673 4.133 1 96 201 ASP A C 1
ATOM 1624 O O . ASP A 1 201 ? 6.613 1.939 3.645 1 96 201 ASP A O 1
ATOM 1628 N N . LEU A 1 202 ? 4.957 2.297 5.16 1 96.38 202 LEU A N 1
ATOM 1629 C CA . LEU A 1 202 ? 5.777 3.258 5.891 1 96.38 202 LEU A CA 1
ATOM 1630 C C . LEU A 1 202 ? 7.039 2.596 6.43 1 96.38 202 LEU A C 1
ATOM 1632 O O . LEU A 1 202 ? 8.125 3.182 6.371 1 96.38 202 LEU A O 1
ATOM 1636 N N . LYS A 1 203 ? 6.91 1.42 6.953 1 93.56 203 LYS A N 1
ATOM 1637 C CA . LYS A 1 203 ? 8.078 0.696 7.453 1 93.56 203 LYS A CA 1
ATOM 1638 C C . LYS A 1 203 ? 9.102 0.479 6.348 1 93.56 203 LYS A C 1
ATOM 1640 O O . LYS A 1 203 ? 10.312 0.606 6.578 1 93.56 203 LYS A O 1
ATOM 1645 N N . LEU A 1 204 ? 8.633 0.161 5.148 1 92.69 204 LEU A N 1
ATOM 1646 C CA . LEU A 1 204 ? 9.523 0.039 4.004 1 92.69 204 LEU A CA 1
ATOM 1647 C C . LEU A 1 204 ? 10.219 1.364 3.715 1 92.69 204 LEU A C 1
ATOM 1649 O O . LEU A 1 204 ? 11.422 1.392 3.439 1 92.69 204 LEU A O 1
ATOM 1653 N N . LEU A 1 205 ? 9.445 2.373 3.807 1 93.44 205 LEU A N 1
ATOM 1654 C CA . LEU A 1 205 ? 9.961 3.707 3.52 1 93.44 205 LEU A CA 1
ATOM 1655 C C . LEU A 1 205 ? 11.023 4.109 4.539 1 93.44 205 LEU A C 1
ATOM 1657 O O . LEU A 1 205 ? 11.977 4.816 4.203 1 93.44 205 LEU A O 1
ATOM 1661 N N . LEU A 1 206 ? 10.859 3.654 5.762 1 92.56 206 LEU A N 1
ATOM 1662 C CA . LEU A 1 206 ? 11.75 4.027 6.859 1 92.56 206 LEU A CA 1
ATOM 1663 C C . LEU A 1 206 ? 13.07 3.275 6.77 1 92.56 206 LEU A C 1
ATOM 1665 O O . LEU A 1 206 ? 14.039 3.635 7.438 1 92.56 206 LEU A O 1
ATOM 1669 N N . SER A 1 207 ? 13.086 2.281 5.926 1 85.75 207 SER A N 1
ATOM 1670 C CA . SER A 1 207 ? 14.305 1.494 5.812 1 85.75 207 SER A CA 1
ATOM 1671 C C . SER A 1 207 ? 15.492 2.371 5.43 1 85.75 207 SER A C 1
ATOM 1673 O O . SER A 1 207 ? 15.406 3.166 4.492 1 85.75 207 SER A O 1
ATOM 1675 N N . GLY A 1 208 ? 16.562 2.328 6.203 1 82.31 208 GLY A N 1
ATOM 1676 C CA . GLY A 1 208 ? 17.766 3.092 5.91 1 82.31 208 GLY A CA 1
ATOM 1677 C C . GLY A 1 208 ? 17.766 4.465 6.555 1 82.31 208 GLY A C 1
ATOM 1678 O O . GLY A 1 208 ? 18.719 5.227 6.398 1 82.31 208 GLY A O 1
ATOM 1679 N N . THR A 1 209 ? 16.719 4.992 7.215 1 84.69 209 THR A N 1
ATOM 1680 C CA . THR A 1 209 ? 16.656 6.332 7.789 1 84.69 209 THR A CA 1
ATOM 1681 C C . THR A 1 209 ? 17.078 6.312 9.258 1 84.69 209 THR A C 1
ATOM 1683 O O . THR A 1 209 ? 17.344 7.363 9.844 1 84.69 209 THR A O 1
ATOM 1686 N N . ASN A 1 210 ? 17.297 5.262 9.891 1 85.88 210 ASN A N 1
ATOM 1687 C CA . ASN A 1 210 ? 17.594 5.105 11.312 1 85.88 210 ASN A CA 1
ATOM 1688 C C . ASN A 1 210 ? 16.406 5.527 12.188 1 85.88 210 ASN A C 1
ATOM 1690 O O . ASN A 1 210 ? 16.594 5.902 13.344 1 85.88 210 ASN A O 1
ATOM 1694 N N . LEU A 1 211 ? 15.195 5.758 11.648 1 91.38 211 LEU A N 1
ATOM 1695 C CA . LEU A 1 211 ? 13.945 5.98 12.375 1 91.38 211 LEU A CA 1
ATOM 1696 C C . LEU A 1 211 ? 13.125 4.699 12.445 1 91.38 211 LEU A C 1
ATOM 1698 O O . LEU A 1 211 ? 13.172 3.873 11.523 1 91.38 211 LEU A O 1
ATOM 1702 N N . GLU A 1 212 ? 12.555 4.543 13.516 1 88 212 GLU A N 1
ATOM 1703 C CA . GLU A 1 212 ? 11.609 3.447 13.688 1 88 212 GLU A CA 1
ATOM 1704 C C . GLU A 1 212 ? 10.234 3.965 14.109 1 88 212 GLU A C 1
ATOM 1706 O O . GLU A 1 212 ? 10.133 4.957 14.836 1 88 212 GLU A O 1
ATOM 1711 N N . SER A 1 213 ? 9.297 3.365 13.406 1 82.12 213 SER A N 1
ATOM 1712 C CA . SER A 1 213 ? 7.941 3.676 13.852 1 82.12 213 SER A CA 1
ATOM 1713 C C . SER A 1 213 ? 7.535 2.795 15.031 1 82.12 213 SER A C 1
ATOM 1715 O O . SER A 1 213 ? 7.688 1.571 14.977 1 82.12 213 SER A O 1
ATOM 1717 N N . ILE A 1 214 ? 6.977 3.477 15.891 1 76.25 214 ILE A N 1
ATOM 1718 C CA . ILE A 1 214 ? 6.723 2.754 17.141 1 76.25 214 ILE A CA 1
ATOM 1719 C C . ILE A 1 214 ? 5.219 2.561 17.328 1 76.25 214 ILE A C 1
ATOM 1721 O O . ILE A 1 214 ? 4.781 1.555 17.891 1 76.25 214 ILE A O 1
ATOM 1725 N N . HIS A 1 215 ? 4.48 3.445 16.828 1 90.94 215 HIS A N 1
ATOM 1726 C CA . HIS A 1 215 ? 3.053 3.418 17.125 1 90.94 215 HIS A CA 1
ATOM 1727 C C . HIS A 1 215 ? 2.242 4.043 16 1 90.94 215 HIS A C 1
ATOM 1729 O O . HIS A 1 215 ? 2.715 4.961 15.328 1 90.94 215 HIS A O 1
ATOM 1735 N N . PHE A 1 216 ? 1.109 3.418 15.781 1 93.25 216 PHE A N 1
ATOM 1736 C CA . PHE A 1 216 ? 0.177 4.07 14.867 1 93.25 216 PHE A CA 1
ATOM 1737 C C . PHE A 1 216 ? -1.233 4.07 15.445 1 93.25 216 PHE A C 1
ATOM 1739 O O . PHE A 1 216 ? -1.611 3.152 16.172 1 93.25 216 PHE A O 1
ATOM 1746 N N . GLU A 1 217 ? -1.975 5.09 15.156 1 94.75 217 GLU A N 1
ATOM 1747 C CA . GLU A 1 217 ? -3.369 5.227 15.562 1 94.75 217 GLU A CA 1
ATOM 1748 C C . GLU A 1 217 ? -4.266 5.539 14.367 1 94.75 217 GLU A C 1
ATOM 1750 O O . GLU A 1 217 ? -4.078 6.551 13.688 1 94.75 217 GLU A O 1
ATOM 1755 N N . SER A 1 218 ? -5.254 4.668 14.234 1 96.56 218 SER A N 1
ATOM 1756 C CA . SER A 1 218 ? -6.191 4.867 13.133 1 96.56 218 SER A CA 1
ATOM 1757 C C . SER A 1 218 ? -7.004 6.141 13.328 1 96.56 218 SER A C 1
ATOM 1759 O O . SER A 1 218 ? -7.43 6.453 14.438 1 96.56 218 SER A O 1
ATOM 1761 N N . GLY A 1 219 ? -7.215 6.879 12.219 1 96.06 219 GLY A N 1
ATOM 1762 C CA . GLY A 1 219 ? -8.062 8.062 12.234 1 96.06 219 GLY A CA 1
ATOM 1763 C C . GLY A 1 219 ? -9.5 7.77 11.859 1 96.06 219 GLY A C 1
ATOM 1764 O O . GLY A 1 219 ? -10.023 6.699 12.164 1 96.06 219 GLY A O 1
ATOM 1765 N N . GLY A 1 220 ? -10.141 8.805 11.391 1 96.38 220 GLY A N 1
ATOM 1766 C CA . GLY A 1 220 ? -11.547 8.672 11.047 1 96.38 220 GLY A CA 1
ATOM 1767 C C . GLY A 1 220 ? -11.781 8.438 9.562 1 96.38 220 GLY A C 1
ATOM 1768 O O . GLY A 1 220 ? -10.836 8.203 8.812 1 96.38 220 GLY A O 1
ATOM 1769 N N . ALA A 1 221 ? -13.062 8.383 9.25 1 97 221 ALA A N 1
ATOM 1770 C CA . ALA A 1 221 ? -13.469 8.156 7.867 1 97 221 ALA A CA 1
ATOM 1771 C C . ALA A 1 221 ? -14.727 8.938 7.527 1 97 221 ALA A C 1
ATOM 1773 O O . ALA A 1 221 ? -15.523 9.258 8.414 1 97 221 ALA A O 1
ATOM 1774 N N . MET A 1 222 ? -14.805 9.32 6.285 1 94.75 222 MET A N 1
ATOM 1775 C CA . MET A 1 222 ? -16.047 9.891 5.766 1 94.75 222 MET A CA 1
ATOM 1776 C C . MET A 1 222 ? -16.969 8.797 5.23 1 94.75 222 MET A C 1
ATOM 1778 O O . MET A 1 222 ? -16.547 7.957 4.438 1 94.75 222 MET A O 1
ATOM 1782 N N . ASP A 1 223 ? -18.156 8.805 5.727 1 92.88 223 ASP A N 1
ATOM 1783 C CA . ASP A 1 223 ? -19.203 7.992 5.121 1 92.88 223 ASP A CA 1
ATOM 1784 C C . ASP A 1 223 ? -19.984 8.789 4.07 1 92.88 223 ASP A C 1
ATOM 1786 O O . ASP A 1 223 ? -20.938 9.484 4.398 1 92.88 223 ASP A O 1
ATOM 1790 N N . TYR A 1 224 ? -19.609 8.672 2.879 1 89 224 TYR A N 1
ATOM 1791 C CA . TYR A 1 224 ? -20.188 9.484 1.811 1 89 224 TYR A CA 1
ATOM 1792 C C . TYR A 1 224 ? -21.656 9.164 1.601 1 89 224 TYR A C 1
ATOM 1794 O O . TYR A 1 224 ? -22.438 10.031 1.229 1 89 224 TYR A O 1
ATOM 1802 N N . ASP A 1 225 ? -22.016 7.934 1.783 1 88.81 225 ASP A N 1
ATOM 1803 C CA . ASP A 1 225 ? -23.406 7.539 1.627 1 88.81 225 ASP A CA 1
ATOM 1804 C C . ASP A 1 225 ? -24.297 8.203 2.682 1 88.81 225 ASP A C 1
ATOM 1806 O O . ASP A 1 225 ? -25.359 8.711 2.367 1 88.81 225 ASP A O 1
ATOM 1810 N N . ALA A 1 226 ? -23.812 8.219 3.893 1 92 226 ALA A N 1
ATOM 1811 C CA . ALA A 1 226 ? -24.562 8.797 4.996 1 92 226 ALA A CA 1
ATOM 1812 C C . ALA A 1 226 ? -24.297 10.289 5.125 1 92 226 ALA A C 1
ATOM 1814 O O . ALA A 1 226 ? -25.016 11.008 5.824 1 92 226 ALA A O 1
ATOM 1815 N N . GLY A 1 227 ? -23.219 10.711 4.508 1 88.69 227 GLY A N 1
ATOM 1816 C CA . GLY A 1 227 ? -22.812 12.094 4.633 1 88.69 227 GLY A CA 1
ATOM 1817 C C . GLY A 1 227 ? -22.297 12.445 6.02 1 88.69 227 GLY A C 1
ATOM 1818 O O . GLY A 1 227 ? -22.562 13.539 6.52 1 88.69 227 GLY A O 1
ATOM 1819 N N . GLN A 1 228 ? -21.672 11.469 6.66 1 92.94 228 GLN A N 1
ATOM 1820 C CA . GLN A 1 228 ? -21.25 11.641 8.047 1 92.94 228 GLN A CA 1
ATOM 1821 C C . GLN A 1 228 ? -19.781 11.273 8.211 1 92.94 228 GLN A C 1
ATOM 1823 O O . GLN A 1 228 ? -19.297 10.305 7.609 1 92.94 228 GLN A O 1
ATOM 1828 N N . TYR A 1 229 ? -19.188 12.094 9.047 1 93.19 229 TYR A N 1
ATOM 1829 C CA . TYR A 1 229 ? -17.828 11.781 9.445 1 93.19 229 TYR A CA 1
ATOM 1830 C C . TYR A 1 229 ? -17.797 10.898 10.688 1 93.19 229 TYR A C 1
ATOM 1832 O O . TYR A 1 229 ? -18.453 11.203 11.688 1 93.19 229 TYR A O 1
ATOM 1840 N N . ILE A 1 230 ? -17.062 9.797 10.586 1 94.56 230 ILE A N 1
ATOM 1841 C CA . ILE A 1 230 ? -16.828 8.883 11.703 1 94.56 230 ILE A CA 1
ATOM 1842 C C . ILE A 1 230 ? -15.453 9.148 12.312 1 94.56 230 ILE A C 1
ATOM 1844 O O . ILE A 1 230 ? -14.43 8.992 11.633 1 94.56 230 ILE A O 1
ATOM 1848 N N . GLU A 1 231 ? -15.383 9.492 13.5 1 92.25 231 GLU A N 1
ATOM 1849 C CA . GLU A 1 231 ? -14.172 9.992 14.148 1 92.25 231 GLU A CA 1
ATOM 1850 C C . GLU A 1 231 ? -13.102 8.898 14.234 1 92.25 231 GLU A C 1
ATOM 1852 O O . GLU A 1 231 ? -11.906 9.195 14.164 1 92.25 231 GLU A O 1
ATOM 1857 N N . LYS A 1 232 ? -13.562 7.691 14.492 1 94.06 232 LYS A N 1
ATOM 1858 C CA . LYS A 1 232 ? -12.648 6.555 14.578 1 94.06 232 LYS A CA 1
ATOM 1859 C C . LYS A 1 232 ? -13.133 5.398 13.711 1 94.06 232 LYS A C 1
ATOM 1861 O O . LYS A 1 232 ? -14.281 4.977 13.812 1 94.06 232 LYS A O 1
ATOM 1866 N N . ALA A 1 233 ? -12.273 4.957 12.836 1 96.44 233 ALA A N 1
ATOM 1867 C CA . ALA A 1 233 ? -12.57 3.85 11.93 1 96.44 233 ALA A CA 1
ATOM 1868 C C . ALA A 1 233 ? -11.445 2.816 11.938 1 96.44 233 ALA A C 1
ATOM 1870 O O . ALA A 1 233 ? -10.312 3.131 12.297 1 96.44 233 ALA A O 1
ATOM 1871 N N . PRO A 1 234 ? -11.82 1.557 11.633 1 96.06 234 PRO A N 1
ATOM 1872 C CA . PRO A 1 234 ? -10.719 0.609 11.438 1 96.06 234 PRO A CA 1
ATOM 1873 C C . PRO A 1 234 ? -9.703 1.092 10.414 1 96.06 234 PRO A C 1
ATOM 1875 O O . PRO A 1 234 ? -10.062 1.799 9.469 1 96.06 234 PRO A O 1
ATOM 1878 N N . LEU A 1 235 ? -8.477 0.759 10.57 1 97.06 235 LEU A N 1
ATOM 1879 C CA . LEU A 1 235 ? -7.363 1.296 9.805 1 97.06 235 LEU A CA 1
ATOM 1880 C C . LEU A 1 235 ? -7.633 1.192 8.305 1 97.06 235 LEU A C 1
ATOM 1882 O O . LEU A 1 235 ? -7.441 2.162 7.57 1 97.06 235 LEU A O 1
ATOM 1886 N N . HIS A 1 236 ? -8.109 0.069 7.84 1 96.56 236 HIS A N 1
ATOM 1887 C CA . HIS A 1 236 ? -8.266 -0.135 6.402 1 96.56 236 HIS A CA 1
ATOM 1888 C C . HIS A 1 236 ? -9.477 0.625 5.867 1 96.56 236 HIS A C 1
ATOM 1890 O O . HIS A 1 236 ? -9.766 0.573 4.672 1 96.56 236 HIS A O 1
ATOM 1896 N N . LYS A 1 237 ? -10.227 1.317 6.75 1 95.81 237 LYS A N 1
ATOM 1897 C CA . LYS A 1 237 ? -11.352 2.154 6.348 1 95.81 237 LYS A CA 1
ATOM 1898 C C . LYS A 1 237 ? -11.094 3.619 6.684 1 95.81 237 LYS A C 1
ATOM 1900 O O . LYS A 1 237 ? -11.891 4.492 6.328 1 95.81 237 LYS A O 1
ATOM 1905 N N . ALA A 1 238 ? -10.016 3.873 7.367 1 97.81 238 ALA A N 1
ATOM 1906 C CA . ALA A 1 238 ? -9.719 5.227 7.832 1 97.81 238 ALA A CA 1
ATOM 1907 C C . ALA A 1 238 ? -9.086 6.059 6.719 1 97.81 238 ALA A C 1
ATOM 1909 O O . ALA A 1 238 ? -8.336 5.535 5.891 1 97.81 238 ALA A O 1
ATOM 1910 N N . MET A 1 239 ? -9.32 7.32 6.773 1 97.94 239 MET A N 1
ATOM 1911 C CA . MET A 1 239 ? -8.742 8.25 5.809 1 97.94 239 MET A CA 1
ATOM 1912 C C . MET A 1 239 ? -7.238 8.375 6.012 1 97.94 239 MET A C 1
ATOM 1914 O O . MET A 1 239 ? -6.488 8.531 5.043 1 97.94 239 MET A O 1
ATOM 1918 N N . SER A 1 240 ? -6.855 8.352 7.246 1 97.94 240 SER A N 1
ATOM 1919 C CA . SER A 1 240 ? -5.461 8.516 7.633 1 97.94 240 SER A CA 1
ATOM 1920 C C . SER A 1 240 ? -5.168 7.801 8.953 1 97.94 240 SER A C 1
ATOM 1922 O O . SER A 1 240 ? -6.074 7.266 9.586 1 97.94 240 SER A O 1
ATOM 1924 N N . TYR A 1 241 ? -3.947 7.703 9.297 1 97.25 241 TYR A N 1
ATOM 1925 C CA . TYR A 1 241 ? -3.492 7.309 10.617 1 97.25 241 TYR A CA 1
ATOM 1926 C C . TYR A 1 241 ? -2.35 8.195 11.094 1 97.25 241 TYR A C 1
ATOM 1928 O O . TYR A 1 241 ? -1.653 8.812 10.281 1 97.25 241 TYR A O 1
ATOM 1936 N N . LEU A 1 242 ? -2.262 8.297 12.391 1 96.19 242 LEU A N 1
ATOM 1937 C CA . LEU A 1 242 ? -1.126 8.977 13.008 1 96.19 242 LEU A CA 1
ATOM 1938 C C . LEU A 1 242 ? 0.035 8.008 13.219 1 96.19 242 LEU A C 1
ATOM 1940 O O . LEU A 1 242 ? -0.134 6.949 13.828 1 96.19 242 LEU A O 1
ATOM 1944 N N . ALA A 1 243 ? 1.153 8.289 12.656 1 96.62 243 ALA A N 1
ATOM 1945 C CA . ALA A 1 243 ? 2.385 7.551 12.93 1 96.62 243 ALA A CA 1
ATOM 1946 C C . ALA A 1 243 ? 3.248 8.289 13.945 1 96.62 243 ALA A C 1
ATOM 1948 O O . ALA A 1 243 ? 3.516 9.484 13.797 1 96.62 243 ALA A O 1
ATOM 1949 N N . VAL A 1 244 ? 3.613 7.648 14.961 1 95.38 244 VAL A N 1
ATOM 1950 C CA . VAL A 1 244 ? 4.586 8.164 15.922 1 95.38 244 VAL A CA 1
ATOM 1951 C C . VAL A 1 244 ? 5.945 7.504 15.688 1 95.38 244 VAL A C 1
ATOM 1953 O O . VAL A 1 244 ? 6.09 6.293 15.852 1 95.38 244 VAL A O 1
ATOM 1956 N N . ILE A 1 245 ? 6.836 8.32 15.297 1 94.25 245 ILE A N 1
ATOM 1957 C CA . ILE A 1 245 ? 8.141 7.828 14.852 1 94.25 245 ILE A CA 1
ATOM 1958 C C . ILE A 1 245 ? 9.227 8.352 15.781 1 94.25 245 ILE A C 1
ATOM 1960 O O . ILE A 1 245 ? 9.242 9.531 16.141 1 94.25 245 ILE A O 1
ATOM 1964 N N . LYS A 1 246 ? 10.195 7.445 16.125 1 90.38 246 LYS A N 1
ATOM 1965 C CA . LYS A 1 246 ? 11.281 7.809 17.031 1 90.38 246 LYS A CA 1
ATOM 1966 C C . LYS A 1 246 ? 12.641 7.422 16.438 1 90.38 246 LYS A C 1
ATOM 1968 O O . LYS A 1 246 ? 12.734 6.453 15.68 1 90.38 246 LYS A O 1
ATOM 1973 N N . MET B 1 1 ? 7.965 -20.109 8.383 1 78.06 1 MET B N 1
ATOM 1974 C CA . MET B 1 1 ? 6.531 -19.844 8.281 1 78.06 1 MET B CA 1
ATOM 1975 C C . MET B 1 1 ? 5.734 -21.141 8.344 1 78.06 1 MET B C 1
ATOM 1977 O O . MET B 1 1 ? 5.633 -21.859 7.348 1 78.06 1 MET B O 1
ATOM 1981 N N . LYS B 1 2 ? 5.211 -21.453 9.484 1 80.12 2 LYS B N 1
ATOM 1982 C CA . LYS B 1 2 ? 4.684 -22.766 9.836 1 80.12 2 LYS B CA 1
ATOM 1983 C C . LYS B 1 2 ? 3.383 -23.062 9.094 1 80.12 2 LYS B C 1
ATOM 1985 O O . LYS B 1 2 ? 3.111 -24.203 8.727 1 80.12 2 LYS B O 1
ATOM 1990 N N . TRP B 1 3 ? 2.738 -21.984 8.617 1 93 3 TRP B N 1
ATOM 1991 C CA . TRP B 1 3 ? 1.388 -22.156 8.102 1 93 3 TRP B CA 1
ATOM 1992 C C . TRP B 1 3 ? 1.42 -22.609 6.641 1 93 3 TRP B C 1
ATOM 1994 O O . TRP B 1 3 ? 0.45 -23.172 6.137 1 93 3 TRP B O 1
ATOM 2004 N N . VAL B 1 4 ? 2.498 -22.375 5.93 1 95 4 VAL B N 1
ATOM 2005 C CA . VAL B 1 4 ? 2.543 -22.422 4.473 1 95 4 VAL B CA 1
ATOM 2006 C C . VAL B 1 4 ? 2.285 -23.844 3.992 1 95 4 VAL B C 1
ATOM 2008 O O . VAL B 1 4 ? 1.362 -24.094 3.211 1 95 4 VAL B O 1
ATOM 2011 N N . LYS B 1 5 ? 3.039 -24.797 4.461 1 93.75 5 LYS B N 1
ATOM 2012 C CA . LYS B 1 5 ? 2.889 -26.172 4.02 1 93.75 5 LYS B CA 1
ATOM 2013 C C . LYS B 1 5 ? 1.511 -26.719 4.383 1 93.75 5 LYS B C 1
ATOM 2015 O O . LYS B 1 5 ? 0.873 -27.391 3.576 1 93.75 5 LYS B O 1
ATOM 2020 N N . ASP B 1 6 ? 1.112 -26.375 5.605 1 93.5 6 ASP B N 1
ATOM 2021 C CA . ASP B 1 6 ? -0.188 -26.844 6.074 1 93.5 6 ASP B CA 1
ATOM 2022 C C . ASP B 1 6 ? -1.316 -26.297 5.203 1 93.5 6 ASP B C 1
ATOM 2024 O O . ASP B 1 6 ? -2.199 -27.047 4.777 1 93.5 6 ASP B O 1
ATOM 2028 N N . PHE B 1 7 ? -1.275 -25.094 4.918 1 96.56 7 PHE B N 1
ATOM 2029 C CA . PHE B 1 7 ? -2.332 -24.469 4.133 1 96.56 7 PHE B CA 1
ATOM 2030 C C . PHE B 1 7 ? -2.369 -25.031 2.719 1 96.56 7 PHE B C 1
ATOM 2032 O O . PHE B 1 7 ? -3.41 -25.516 2.268 1 96.56 7 PHE B O 1
ATOM 2039 N N . TYR B 1 8 ? -1.273 -25.016 2.049 1 95.81 8 TYR B N 1
ATOM 2040 C CA . TYR B 1 8 ? -1.28 -25.391 0.637 1 95.81 8 TYR B CA 1
ATOM 2041 C C . TYR B 1 8 ? -1.546 -26.875 0.463 1 95.81 8 TYR B C 1
ATOM 2043 O O . TYR B 1 8 ? -2.17 -27.297 -0.516 1 95.81 8 TYR B O 1
ATOM 2051 N N . THR B 1 9 ? -1.107 -27.703 1.397 1 94.62 9 THR B N 1
ATOM 2052 C CA . THR B 1 9 ? -1.432 -29.125 1.349 1 94.62 9 THR B CA 1
ATOM 2053 C C . THR B 1 9 ? -2.943 -29.328 1.367 1 94.62 9 THR B C 1
ATOM 2055 O O . THR B 1 9 ? -3.484 -30.062 0.525 1 94.62 9 THR B O 1
ATOM 2058 N N . LYS B 1 10 ? -3.586 -28.672 2.26 1 93.38 10 LYS B N 1
ATOM 2059 C CA . LYS B 1 10 ? -5.031 -28.828 2.389 1 93.38 10 LYS B CA 1
ATOM 2060 C C . LYS B 1 10 ? -5.758 -28.188 1.209 1 93.38 10 LYS B C 1
ATOM 2062 O O . LYS B 1 10 ? -6.723 -28.75 0.687 1 93.38 10 LYS B O 1
ATOM 2067 N N . GLN B 1 11 ? -5.305 -26.969 0.846 1 93.31 11 GLN B N 1
ATOM 2068 C CA . GLN B 1 11 ? -5.926 -26.297 -0.281 1 93.31 11 GLN B CA 1
ATOM 2069 C C . GLN B 1 11 ? -5.938 -27.172 -1.525 1 93.31 11 GLN B C 1
ATOM 2071 O O . GLN B 1 11 ? -6.965 -27.312 -2.189 1 93.31 11 GLN B O 1
ATOM 2076 N N . TYR B 1 12 ? -4.797 -27.828 -1.802 1 91.75 12 TYR B N 1
ATOM 2077 C CA . TYR B 1 12 ? -4.68 -28.641 -3.01 1 91.75 12 TYR B CA 1
ATOM 2078 C C . TYR B 1 12 ? -5.57 -29.875 -2.926 1 91.75 12 TYR B C 1
ATOM 2080 O O . TYR B 1 12 ? -6.086 -30.344 -3.943 1 91.75 12 TYR B O 1
ATOM 2088 N N . ASP B 1 13 ? -5.797 -30.328 -1.749 1 89.31 13 ASP B N 1
ATOM 2089 C CA . ASP B 1 13 ? -6.676 -31.469 -1.537 1 89.31 13 ASP B CA 1
ATOM 2090 C C . ASP B 1 13 ? -8.141 -31.078 -1.703 1 89.31 13 ASP B C 1
ATOM 2092 O O . ASP B 1 13 ? -8.945 -31.844 -2.223 1 89.31 13 ASP B O 1
ATOM 2096 N N . TRP B 1 14 ? -8.414 -29.906 -1.24 1 90.12 14 TRP B N 1
ATOM 2097 C CA . TRP B 1 14 ? -9.805 -29.469 -1.184 1 90.12 14 TRP B CA 1
ATOM 2098 C C . TRP B 1 14 ? -10.266 -28.938 -2.535 1 90.12 14 TRP B C 1
ATOM 2100 O O . TRP B 1 14 ? -11.461 -28.906 -2.83 1 90.12 14 TRP B O 1
ATOM 2110 N N . MET B 1 15 ? -9.312 -28.484 -3.354 1 87.31 15 MET B N 1
ATOM 2111 C CA . MET B 1 15 ? -9.68 -27.922 -4.648 1 87.31 15 MET B CA 1
ATOM 2112 C C . MET B 1 15 ? -9.93 -29.016 -5.676 1 87.31 15 MET B C 1
ATOM 2114 O O . MET B 1 15 ? -9.094 -29.906 -5.863 1 87.31 15 MET B O 1
ATOM 2118 N N . ASP B 1 16 ? -11.07 -29.094 -6.109 1 83.69 16 ASP B N 1
ATOM 2119 C CA . ASP B 1 16 ? -11.438 -30 -7.199 1 83.69 16 ASP B CA 1
ATOM 2120 C C . ASP B 1 16 ? -11.328 -29.297 -8.555 1 83.69 16 ASP B C 1
ATOM 2122 O O . ASP B 1 16 ? -12.273 -28.641 -8.992 1 83.69 16 ASP B O 1
ATOM 2126 N N . LEU B 1 17 ? -10.219 -29.5 -9.203 1 87.31 17 LEU B N 1
ATOM 2127 C CA . LEU B 1 17 ? -9.953 -28.797 -10.453 1 87.31 17 LEU B CA 1
ATOM 2128 C C . LEU B 1 17 ? -9.914 -29.781 -11.625 1 87.31 17 LEU B C 1
ATOM 2130 O O . LEU B 1 17 ? -9.516 -30.938 -11.461 1 87.31 17 LEU B O 1
ATOM 2134 N N . ASN B 1 18 ? -10.414 -29.234 -12.711 1 92.94 18 ASN B N 1
ATOM 2135 C CA . ASN B 1 18 ? -10.312 -29.969 -13.969 1 92.94 18 ASN B CA 1
ATOM 2136 C C . ASN B 1 18 ? -8.969 -29.719 -14.656 1 92.94 18 ASN B C 1
ATOM 2138 O O . ASN B 1 18 ? -8.695 -28.609 -15.117 1 92.94 18 ASN B O 1
ATOM 2142 N N . ASP B 1 19 ? -8.188 -30.812 -14.844 1 94.69 19 ASP B N 1
ATOM 2143 C CA . ASP B 1 19 ? -6.824 -30.688 -15.344 1 94.69 19 ASP B CA 1
ATOM 2144 C C . ASP B 1 19 ? -6.805 -30.062 -16.75 1 94.69 19 ASP B C 1
ATOM 2146 O O . ASP B 1 19 ? -6 -29.172 -17.031 1 94.69 19 ASP B O 1
ATOM 2150 N N . GLU B 1 20 ? -7.699 -30.484 -17.562 1 93.94 20 GLU B N 1
ATOM 2151 C CA . GLU B 1 20 ? -7.734 -30 -18.938 1 93.94 20 GLU B CA 1
ATOM 2152 C C . GLU B 1 20 ? -8.055 -28.516 -18.984 1 93.94 20 GLU B C 1
ATOM 2154 O O . GLU B 1 20 ? -7.441 -27.75 -19.734 1 93.94 20 GLU B O 1
ATOM 2159 N N . GLU B 1 21 ? -9 -28.141 -18.188 1 94.25 21 GLU B N 1
ATOM 2160 C CA . GLU B 1 21 ? -9.391 -26.734 -18.125 1 94.25 21 GLU B CA 1
ATOM 2161 C C . GLU B 1 21 ? -8.258 -25.859 -17.594 1 94.25 21 GLU B C 1
ATOM 2163 O O . GLU B 1 21 ? -7.996 -24.781 -18.109 1 94.25 21 GLU B O 1
ATOM 2168 N N . MET B 1 22 ? -7.625 -26.344 -16.594 1 95.88 22 MET B N 1
ATOM 2169 C CA . MET B 1 22 ? -6.531 -25.578 -15.984 1 95.88 22 MET B CA 1
ATOM 2170 C C . MET B 1 22 ? -5.359 -25.453 -16.953 1 95.88 22 MET B C 1
ATOM 2172 O O . MET B 1 22 ? -4.742 -24.391 -17.062 1 95.88 22 MET B O 1
ATOM 2176 N N . LEU B 1 23 ? -5.082 -26.516 -17.688 1 96.25 23 LEU B N 1
ATOM 2177 C CA . LEU B 1 23 ? -4.016 -26.484 -18.672 1 96.25 23 LEU B CA 1
ATOM 2178 C C . LEU B 1 23 ? -4.324 -25.469 -19.766 1 96.25 23 LEU B C 1
ATOM 2180 O O . LEU B 1 23 ? -3.438 -24.719 -20.203 1 96.25 23 LEU B O 1
ATOM 2184 N N . ARG B 1 24 ? -5.578 -25.406 -20.156 1 94.62 24 ARG B N 1
ATOM 2185 C CA . ARG B 1 24 ? -5.988 -24.438 -21.172 1 94.62 24 ARG B CA 1
ATOM 2186 C C . ARG B 1 24 ? -5.789 -23.016 -20.688 1 94.62 24 ARG B C 1
ATOM 2188 O O . ARG B 1 24 ? -5.324 -22.156 -21.453 1 94.62 24 ARG B O 1
ATOM 2195 N N . ALA B 1 25 ? -6.121 -22.781 -19.438 1 92.81 25 ALA B N 1
ATOM 2196 C CA . ALA B 1 25 ? -5.957 -21.453 -18.875 1 92.81 25 ALA B CA 1
ATOM 2197 C C . ALA B 1 25 ? -4.484 -21.047 -18.844 1 92.81 25 ALA B C 1
ATOM 2199 O O . ALA B 1 25 ? -4.152 -19.875 -19.078 1 92.81 25 ALA B O 1
ATOM 2200 N N . GLU B 1 26 ? -3.67 -21.953 -18.578 1 96.44 26 GLU B N 1
ATOM 2201 C CA . GLU B 1 26 ? -2.242 -21.641 -18.531 1 96.44 26 GLU B CA 1
ATOM 2202 C C . GLU B 1 26 ? -1.686 -21.344 -19.922 1 96.44 26 GLU B C 1
ATOM 2204 O O . GLU B 1 26 ? -0.741 -20.562 -20.062 1 96.44 26 GLU B O 1
ATOM 2209 N N . ASN B 1 27 ? -2.293 -21.969 -20.922 1 94 27 ASN B N 1
ATOM 2210 C CA . ASN B 1 27 ? -1.856 -21.688 -22.281 1 94 27 ASN B CA 1
ATOM 2211 C C . ASN B 1 27 ? -2.027 -20.203 -22.641 1 94 27 ASN B C 1
ATOM 2213 O O . ASN B 1 27 ? -1.17 -19.625 -23.297 1 94 27 ASN B O 1
ATOM 2217 N N . GLU B 1 28 ? -3.109 -19.672 -22.219 1 90.19 28 GLU B N 1
ATOM 2218 C CA . GLU B 1 28 ? -3.348 -18.25 -22.438 1 90.19 28 GLU B CA 1
ATOM 2219 C C . GLU B 1 28 ? -2.314 -17.391 -21.703 1 90.19 28 GLU B C 1
ATOM 2221 O O . GLU B 1 28 ? -1.81 -16.422 -22.266 1 90.19 28 GLU B O 1
ATOM 2226 N N . ARG B 1 29 ? -2.02 -17.797 -20.547 1 93 29 ARG B N 1
ATOM 2227 C CA . ARG B 1 29 ? -1.003 -17.109 -19.75 1 93 29 ARG B CA 1
ATOM 2228 C C . ARG B 1 29 ? 0.358 -17.172 -20.438 1 93 29 ARG B C 1
ATOM 2230 O O . ARG B 1 29 ? 1.076 -16.172 -20.5 1 93 29 ARG B O 1
ATOM 2237 N N . LEU B 1 30 ? 0.671 -18.328 -21 1 94.25 30 LEU B N 1
ATOM 2238 C CA . LEU B 1 30 ? 1.955 -18.531 -21.656 1 94.25 30 LEU B CA 1
ATOM 2239 C C . LEU B 1 30 ? 2.055 -17.672 -22.922 1 94.25 30 LEU B C 1
ATOM 2241 O O . LEU B 1 30 ? 3.109 -17.109 -23.203 1 94.25 30 LEU B O 1
ATOM 2245 N N . HIS B 1 31 ? 0.98 -17.562 -23.594 1 90 31 HIS B N 1
ATOM 2246 C CA . HIS B 1 31 ? 0.946 -16.703 -24.766 1 90 31 HIS B CA 1
ATOM 2247 C C . HIS B 1 31 ? 1.211 -15.242 -24.391 1 90 31 HIS B C 1
ATOM 2249 O O . HIS B 1 31 ? 1.941 -14.547 -25.094 1 90 31 HIS B O 1
ATOM 2255 N N . HIS B 1 32 ? 0.638 -14.906 -23.328 1 86.69 32 HIS B N 1
ATOM 2256 C CA . HIS B 1 32 ? 0.836 -13.547 -22.828 1 86.69 32 HIS B CA 1
ATOM 2257 C C . HIS B 1 32 ? 2.293 -13.312 -22.438 1 86.69 32 HIS B C 1
ATOM 2259 O O . HIS B 1 32 ? 2.867 -12.273 -22.766 1 86.69 32 HIS B O 1
ATOM 2265 N N . LEU B 1 33 ? 2.916 -14.227 -21.781 1 85.31 33 LEU B N 1
ATOM 2266 C CA . LEU B 1 33 ? 4.309 -14.117 -21.359 1 85.31 33 LEU B CA 1
ATOM 2267 C C . LEU B 1 33 ? 5.23 -13.961 -22.562 1 85.31 33 LEU B C 1
ATOM 2269 O O . LEU B 1 33 ? 6.168 -13.164 -22.531 1 85.31 33 LEU B O 1
ATOM 2273 N N . GLU B 1 34 ? 4.973 -14.688 -23.562 1 85.94 34 GLU B N 1
ATOM 2274 C CA . GLU B 1 34 ? 5.789 -14.672 -24.766 1 85.94 34 GLU B CA 1
ATOM 2275 C C . GLU B 1 34 ? 5.762 -13.297 -25.438 1 85.94 34 GLU B C 1
ATOM 2277 O O . GLU B 1 34 ? 6.75 -12.875 -26.047 1 85.94 34 GLU B O 1
ATOM 2282 N N . SER B 1 35 ? 4.68 -12.641 -25.156 1 83 35 SER B N 1
ATOM 2283 C CA . SER B 1 35 ? 4.539 -11.32 -25.75 1 83 35 SER B CA 1
ATOM 2284 C C . SER B 1 35 ? 5.43 -10.297 -25.062 1 83 35 SER B C 1
ATOM 2286 O O . SER B 1 35 ? 5.73 -9.242 -25.625 1 83 35 SER B O 1
ATOM 2288 N N . PHE B 1 36 ? 5.895 -10.562 -23.875 1 81.19 36 PHE B N 1
ATOM 2289 C CA . PHE B 1 36 ? 6.738 -9.641 -23.109 1 81.19 36 PHE B CA 1
ATOM 2290 C C . PHE B 1 36 ? 8.211 -9.922 -23.375 1 81.19 36 PHE B C 1
ATOM 2292 O O . PHE B 1 36 ? 9.078 -9.141 -22.969 1 81.19 36 PHE B O 1
ATOM 2299 N N . SER B 1 37 ? 8.5 -11.047 -24.031 1 77.06 37 SER B N 1
ATOM 2300 C CA . SER B 1 37 ? 9.898 -11.445 -24.203 1 77.06 37 SER B CA 1
ATOM 2301 C C . SER B 1 37 ? 10.398 -11.125 -25.609 1 77.06 37 SER B C 1
ATOM 2303 O O . SER B 1 37 ? 9.742 -11.438 -26.594 1 77.06 37 SER B O 1
ATOM 2305 N N . ASP B 1 38 ? 11.414 -10.336 -25.641 1 73.31 38 ASP B N 1
ATOM 2306 C CA . ASP B 1 38 ? 12.008 -9.992 -26.938 1 73.31 38 ASP B CA 1
ATOM 2307 C C . ASP B 1 38 ? 12.984 -11.07 -27.391 1 73.31 38 ASP B C 1
ATOM 2309 O O . ASP B 1 38 ? 13.516 -11.008 -28.5 1 73.31 38 ASP B O 1
ATOM 2313 N N . LYS B 1 39 ? 13.25 -12 -26.516 1 77.19 39 LYS B N 1
ATOM 2314 C CA . LYS B 1 39 ? 14.25 -13.016 -26.828 1 77.19 39 LYS B CA 1
ATOM 2315 C C . LYS B 1 39 ? 13.617 -14.406 -26.875 1 77.19 39 LYS B C 1
ATOM 2317 O O . LYS B 1 39 ? 12.5 -14.609 -26.406 1 77.19 39 LYS B O 1
ATOM 2322 N N . ALA B 1 40 ? 14.438 -15.203 -27.516 1 84.56 40 ALA B N 1
ATOM 2323 C CA . ALA B 1 40 ? 14.008 -16.609 -27.547 1 84.56 40 ALA B CA 1
ATOM 2324 C C . ALA B 1 40 ? 14.023 -17.203 -26.141 1 84.56 40 ALA B C 1
ATOM 2326 O O . ALA B 1 40 ? 15 -17.062 -25.406 1 84.56 40 ALA B O 1
ATOM 2327 N N . VAL B 1 41 ? 12.93 -17.734 -25.672 1 90.75 41 VAL B N 1
ATOM 2328 C CA . VAL B 1 41 ? 12.789 -18.344 -24.359 1 90.75 41 VAL B CA 1
ATOM 2329 C C . VAL B 1 41 ? 12.922 -19.859 -24.484 1 90.75 41 VAL B C 1
ATOM 2331 O O . VAL B 1 41 ? 12.258 -20.484 -25.312 1 90.75 41 VAL B O 1
ATOM 2334 N N . GLN B 1 42 ? 13.852 -20.375 -23.734 1 94.44 42 GLN B N 1
ATOM 2335 C CA . GLN B 1 42 ? 14.047 -21.828 -23.75 1 94.44 42 GLN B CA 1
ATOM 2336 C C . GLN B 1 42 ? 13.836 -22.422 -22.359 1 94.44 42 GLN B C 1
ATOM 2338 O O . GLN B 1 42 ? 13.305 -23.531 -22.234 1 94.44 42 GLN B O 1
ATOM 2343 N N . SER B 1 43 ? 14.203 -21.703 -21.391 1 96.75 43 SER B N 1
ATOM 2344 C CA . SER B 1 43 ? 14.195 -22.25 -20.031 1 96.75 43 SER B CA 1
ATOM 2345 C C . SER B 1 43 ? 13.367 -21.375 -19.094 1 96.75 43 SER B C 1
ATOM 2347 O O . SER B 1 43 ? 13.445 -20.156 -19.156 1 96.75 43 SER B O 1
ATOM 2349 N N . ILE B 1 44 ? 12.539 -22.047 -18.25 1 97.25 44 ILE B N 1
ATOM 2350 C CA . ILE B 1 44 ? 11.656 -21.359 -17.312 1 97.25 44 ILE B CA 1
ATOM 2351 C C . ILE B 1 44 ? 11.828 -21.953 -15.922 1 97.25 44 ILE B C 1
ATOM 2353 O O . ILE B 1 44 ? 11.906 -23.172 -15.758 1 97.25 44 ILE B O 1
ATOM 2357 N N . LEU B 1 45 ? 12.039 -21.078 -14.945 1 98.44 45 LEU B N 1
ATOM 2358 C CA . LEU B 1 45 ? 11.945 -21.453 -13.539 1 98.44 45 LEU B CA 1
ATOM 2359 C C . LEU B 1 45 ? 10.609 -21 -12.945 1 98.44 45 LEU B C 1
ATOM 2361 O O . LEU B 1 45 ? 10.266 -19.828 -13.008 1 98.44 45 LEU B O 1
ATOM 2365 N N . GLU B 1 46 ? 9.875 -21.953 -12.422 1 98.56 46 GLU B N 1
ATOM 2366 C CA . GLU B 1 46 ? 8.633 -21.625 -11.719 1 98.56 46 GLU B CA 1
ATOM 2367 C C . GLU B 1 46 ? 8.789 -21.797 -10.211 1 98.56 46 GLU B C 1
ATOM 2369 O O . GLU B 1 46 ? 9.219 -22.859 -9.742 1 98.56 46 GLU B O 1
ATOM 2374 N N . LEU B 1 47 ? 8.453 -20.734 -9.516 1 98.31 47 LEU B N 1
ATOM 2375 C CA . LEU B 1 47 ? 8.453 -20.766 -8.055 1 98.31 47 LEU B CA 1
ATOM 2376 C C . LEU B 1 47 ? 7.062 -21.094 -7.52 1 98.31 47 LEU B C 1
ATOM 2378 O O . LEU B 1 47 ? 6.09 -20.406 -7.84 1 98.31 47 LEU B O 1
ATOM 2382 N N . GLY B 1 48 ? 6.965 -22.109 -6.676 1 97.25 48 GLY B N 1
ATOM 2383 C CA . GLY B 1 48 ? 5.656 -22.531 -6.223 1 97.25 48 GLY B CA 1
ATOM 2384 C C . GLY B 1 48 ? 4.797 -23.109 -7.332 1 97.25 48 GLY B C 1
ATOM 2385 O O . GLY B 1 48 ? 3.762 -22.547 -7.684 1 97.25 48 GLY B O 1
ATOM 2386 N N . GLY B 1 49 ? 4.965 -24.312 -7.703 1 96.56 49 GLY B N 1
ATOM 2387 C CA . GLY B 1 49 ? 4.328 -24.875 -8.891 1 96.56 49 GLY B CA 1
ATOM 2388 C C . GLY B 1 49 ? 2.924 -25.391 -8.625 1 96.56 49 GLY B C 1
ATOM 2389 O O . GLY B 1 49 ? 2.168 -25.641 -9.57 1 96.56 49 GLY B O 1
ATOM 2390 N N . GLY B 1 50 ? 2.604 -25.562 -7.309 1 96.19 50 GLY B N 1
ATOM 2391 C CA . GLY B 1 50 ? 1.284 -26.078 -6.988 1 96.19 50 GLY B CA 1
ATOM 2392 C C . GLY B 1 50 ? 1.002 -27.422 -7.629 1 96.19 50 GLY B C 1
ATOM 2393 O O . GLY B 1 50 ? 1.799 -28.359 -7.504 1 96.19 50 GLY B O 1
ATOM 2394 N N . LYS B 1 51 ? -0.135 -27.484 -8.352 1 96.19 51 LYS B N 1
ATOM 2395 C CA . LYS B 1 51 ? -0.531 -28.75 -8.977 1 96.19 51 LYS B CA 1
ATOM 2396 C C . LYS B 1 51 ? 0.143 -28.922 -10.336 1 96.19 51 LYS B C 1
ATOM 2398 O O . LYS B 1 51 ? -0.146 -29.875 -11.062 1 96.19 51 LYS B O 1
ATOM 2403 N N . GLY B 1 52 ? 0.958 -27.953 -10.719 1 97.81 52 GLY B N 1
ATOM 2404 C CA . GLY B 1 52 ? 1.877 -28.125 -11.828 1 97.81 52 GLY B CA 1
ATOM 2405 C C . GLY B 1 52 ? 1.27 -27.75 -13.172 1 97.81 52 GLY B C 1
ATOM 2406 O O . GLY B 1 52 ? 1.819 -28.078 -14.219 1 97.81 52 GLY B O 1
ATOM 2407 N N . TYR B 1 53 ? 0.173 -26.984 -13.188 1 98.06 53 TYR B N 1
ATOM 2408 C CA . TYR B 1 53 ? -0.521 -26.688 -14.438 1 98.06 53 TYR B CA 1
ATOM 2409 C C . TYR B 1 53 ? 0.334 -25.812 -15.336 1 98.06 53 TYR B C 1
ATOM 2411 O O . TYR B 1 53 ? 0.455 -26.062 -16.531 1 98.06 53 TYR B O 1
ATOM 2419 N N . PHE B 1 54 ? 0.908 -24.812 -14.789 1 98.12 54 PHE B N 1
ATOM 2420 C CA . PHE B 1 54 ? 1.748 -23.938 -15.594 1 98.12 54 PHE B CA 1
ATOM 2421 C C . PHE B 1 54 ? 2.963 -24.688 -16.125 1 98.12 54 PHE B C 1
ATOM 2423 O O . PHE B 1 54 ? 3.279 -24.609 -17.312 1 98.12 54 PHE B O 1
ATOM 2430 N N . ALA B 1 55 ? 3.674 -25.422 -15.25 1 98.5 55 ALA B N 1
ATOM 2431 C CA . ALA B 1 55 ? 4.883 -26.141 -15.633 1 98.5 55 ALA B CA 1
ATOM 2432 C C . ALA B 1 55 ? 4.605 -27.109 -16.781 1 98.5 55 ALA B C 1
ATOM 2434 O O . ALA B 1 55 ? 5.344 -27.141 -17.766 1 98.5 55 ALA B O 1
ATOM 2435 N N . VAL B 1 56 ? 3.541 -27.859 -16.672 1 98.62 56 VAL B N 1
ATOM 2436 C CA . VAL B 1 56 ? 3.201 -28.859 -17.688 1 98.62 56 VAL B CA 1
ATOM 2437 C C . VAL B 1 56 ? 2.791 -28.172 -18.984 1 98.62 56 VAL B C 1
ATOM 2439 O O . VAL B 1 56 ? 3.227 -28.562 -20.062 1 98.62 56 VAL B O 1
ATOM 2442 N N . ALA B 1 57 ? 1.96 -27.094 -18.875 1 98.5 57 ALA B N 1
ATOM 2443 C CA . ALA B 1 57 ? 1.566 -26.344 -20.078 1 98.5 57 ALA B CA 1
ATOM 2444 C C . ALA B 1 57 ? 2.787 -25.781 -20.781 1 98.5 57 ALA B C 1
ATOM 2446 O O . ALA B 1 57 ? 2.863 -25.812 -22.016 1 98.5 57 ALA B O 1
ATOM 2447 N N . ALA B 1 58 ? 3.695 -25.234 -20.062 1 98.12 58 ALA B N 1
ATOM 2448 C CA . ALA B 1 58 ? 4.918 -24.672 -20.625 1 98.12 58 ALA B CA 1
ATOM 2449 C C . ALA B 1 58 ? 5.742 -25.766 -21.312 1 98.12 58 ALA B C 1
ATOM 2451 O O . ALA B 1 58 ? 6.25 -25.562 -22.422 1 98.12 58 ALA B O 1
ATOM 2452 N N . ALA B 1 59 ? 5.875 -26.906 -20.656 1 98.44 59 ALA B N 1
ATOM 2453 C CA . ALA B 1 59 ? 6.609 -28.031 -21.25 1 98.44 59 ALA B CA 1
ATOM 2454 C C . ALA B 1 59 ? 5.953 -28.484 -22.547 1 98.44 59 ALA B C 1
ATOM 2456 O O . ALA B 1 59 ? 6.641 -28.828 -23.516 1 98.44 59 ALA B O 1
ATOM 2457 N N . LEU B 1 60 ? 4.672 -28.516 -22.547 1 97.62 60 LEU B N 1
ATOM 2458 C CA . LEU B 1 60 ? 3.92 -28.906 -23.75 1 97.62 60 LEU B CA 1
ATOM 2459 C C . LEU B 1 60 ? 4.23 -27.969 -24.906 1 97.62 60 LEU B C 1
ATOM 2461 O O . LEU B 1 60 ? 4.191 -28.391 -26.062 1 97.62 60 LEU B O 1
ATOM 2465 N N . LYS B 1 61 ? 4.582 -26.75 -24.594 1 95.62 61 LYS B N 1
ATOM 2466 C CA . LYS B 1 61 ? 4.914 -25.766 -25.625 1 95.62 61 LYS B CA 1
ATOM 2467 C C . LYS B 1 61 ? 6.383 -25.875 -26.031 1 95.62 61 LYS B C 1
ATOM 2469 O O . LYS B 1 61 ? 6.848 -25.141 -26.891 1 95.62 61 LYS B O 1
ATOM 2474 N N . GLY B 1 62 ? 7.137 -26.688 -25.328 1 95.38 62 GLY B N 1
ATOM 2475 C CA . GLY B 1 62 ? 8.5 -26.969 -25.75 1 95.38 62 GLY B CA 1
ATOM 2476 C C . GLY B 1 62 ? 9.547 -26.391 -24.812 1 95.38 62 GLY B C 1
ATOM 2477 O O . GLY B 1 62 ? 10.75 -26.578 -25.031 1 95.38 62 GLY B O 1
ATOM 2478 N N . TYR B 1 63 ? 9.156 -25.719 -23.766 1 96.81 63 TYR B N 1
ATOM 2479 C CA . TYR B 1 63 ? 10.109 -25.109 -22.844 1 96.81 63 TYR B CA 1
ATOM 2480 C C . TYR B 1 63 ? 10.695 -26.156 -21.906 1 96.81 63 TYR B C 1
ATOM 2482 O O . TYR B 1 63 ? 10.039 -27.156 -21.578 1 96.81 63 TYR B O 1
ATOM 2490 N N . GLU B 1 64 ? 11.945 -25.969 -21.547 1 98.12 64 GLU B N 1
ATOM 2491 C CA . GLU B 1 64 ? 12.516 -26.672 -20.406 1 98.12 64 GLU B CA 1
ATOM 2492 C C . GLU B 1 64 ? 12.141 -25.984 -19.094 1 98.12 64 GLU B C 1
ATOM 2494 O O . GLU B 1 64 ? 12.461 -24.812 -18.875 1 98.12 64 GLU B O 1
ATOM 2499 N N . VAL B 1 65 ? 11.484 -26.766 -18.234 1 98.31 65 VAL B N 1
ATOM 2500 C CA . VAL B 1 65 ? 10.914 -26.125 -17.047 1 98.31 65 VAL B CA 1
ATOM 2501 C C . VAL B 1 65 ? 11.516 -26.734 -15.789 1 98.31 65 VAL B C 1
ATOM 2503 O O . VAL B 1 65 ? 11.594 -27.953 -15.656 1 98.31 65 VAL B O 1
ATOM 2506 N N . THR B 1 66 ? 12.047 -25.906 -14.945 1 98.62 66 THR B N 1
ATOM 2507 C CA . THR B 1 66 ? 12.32 -26.266 -13.555 1 98.62 66 THR B CA 1
ATOM 2508 C C . THR B 1 66 ? 11.266 -25.688 -12.625 1 98.62 66 THR B C 1
ATOM 2510 O O . THR B 1 66 ? 10.922 -24.5 -12.727 1 98.62 66 THR B O 1
ATOM 2513 N N . VAL B 1 67 ? 10.727 -26.547 -11.789 1 98.56 67 VAL B N 1
ATOM 2514 C CA . VAL B 1 67 ? 9.68 -26.094 -10.875 1 98.56 67 VAL B CA 1
ATOM 2515 C C . VAL B 1 67 ? 10.062 -26.453 -9.438 1 98.56 67 VAL B C 1
ATOM 2517 O O . VAL B 1 67 ? 10.477 -27.578 -9.164 1 98.56 67 VAL B O 1
ATOM 2520 N N . ILE B 1 68 ? 10.008 -25.453 -8.547 1 98.12 68 ILE B N 1
ATOM 2521 C CA . ILE B 1 68 ? 10.18 -25.672 -7.117 1 98.12 68 ILE B CA 1
ATOM 2522 C C . ILE B 1 68 ? 8.82 -25.688 -6.426 1 98.12 68 ILE B C 1
ATOM 2524 O O . ILE B 1 68 ? 8.039 -24.75 -6.559 1 98.12 68 ILE B O 1
ATOM 2528 N N . GLU B 1 69 ? 8.508 -26.75 -5.785 1 97.81 69 GLU B N 1
ATOM 2529 C CA . GLU B 1 69 ? 7.258 -26.922 -5.051 1 97.81 69 GLU B CA 1
ATOM 2530 C C . GLU B 1 69 ? 7.508 -27.469 -3.652 1 97.81 69 GLU B C 1
ATOM 2532 O 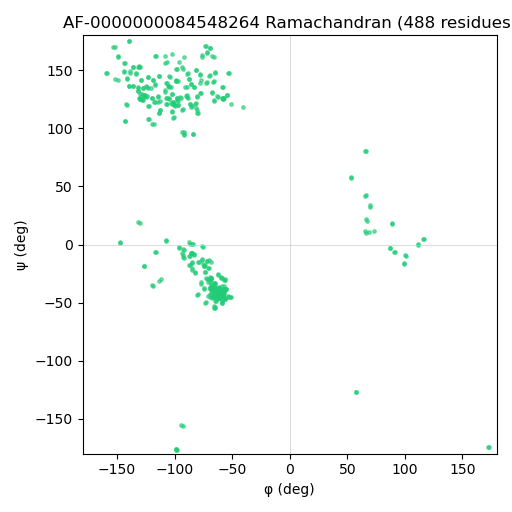O . GLU B 1 69 ? 8.25 -28.438 -3.488 1 97.81 69 GLU B O 1
ATOM 2537 N N . LEU B 1 70 ? 6.812 -26.828 -2.689 1 97.06 70 LEU B N 1
ATOM 2538 C CA . LEU B 1 70 ? 7.066 -27.125 -1.286 1 97.06 70 LEU B CA 1
ATOM 2539 C C . LEU B 1 70 ? 6.352 -28.406 -0.868 1 97.06 70 LEU B C 1
ATOM 2541 O O . LEU B 1 70 ? 6.918 -29.234 -0.144 1 97.06 70 LEU B O 1
ATOM 2545 N N . THR B 1 71 ? 5.137 -28.609 -1.269 1 96.88 71 THR B N 1
ATOM 2546 C CA . THR B 1 71 ? 4.27 -29.656 -0.738 1 96.88 71 THR B CA 1
ATOM 2547 C C . THR B 1 71 ? 4.469 -30.969 -1.503 1 96.88 71 THR B C 1
ATOM 2549 O O . THR B 1 71 ? 4.652 -30.953 -2.723 1 96.88 71 THR B O 1
ATOM 2552 N N . GLY B 1 72 ? 4.414 -32 -0.77 1 97.06 72 GLY B N 1
ATOM 2553 C CA . GLY B 1 72 ? 4.543 -33.312 -1.392 1 97.06 72 GLY B CA 1
ATOM 2554 C C . GLY B 1 72 ? 3.406 -33.656 -2.342 1 97.06 72 GLY B C 1
ATOM 2555 O O . GLY B 1 72 ? 3.627 -34.219 -3.41 1 97.06 72 GLY B O 1
ATOM 2556 N N . ASN B 1 73 ? 2.221 -33.344 -1.954 1 96.56 73 ASN B N 1
ATOM 2557 C CA . ASN B 1 73 ? 1.079 -33.625 -2.812 1 96.56 73 ASN B CA 1
ATOM 2558 C C . ASN B 1 73 ? 1.137 -32.844 -4.113 1 96.56 73 ASN B C 1
ATOM 2560 O O . ASN B 1 73 ? 0.754 -33.344 -5.172 1 96.56 73 ASN B O 1
ATOM 2564 N N . GLY B 1 74 ? 1.622 -31.578 -4.047 1 97.12 74 GLY B N 1
ATOM 2565 C CA . GLY B 1 74 ? 1.847 -30.828 -5.27 1 97.12 74 GLY B CA 1
ATOM 2566 C C . GLY B 1 74 ? 2.857 -31.469 -6.195 1 97.12 74 GLY B C 1
ATOM 2567 O O . GLY B 1 74 ? 2.584 -31.688 -7.379 1 97.12 74 GLY B O 1
ATOM 2568 N N . VAL B 1 75 ? 3.906 -31.938 -5.621 1 98.19 75 VAL B N 1
ATOM 2569 C CA . VAL B 1 75 ? 4.98 -32.562 -6.371 1 98.19 75 VAL B CA 1
ATOM 2570 C C . VAL B 1 75 ? 4.461 -33.844 -7.031 1 98.19 75 VAL B C 1
ATOM 2572 O O . VAL B 1 75 ? 4.707 -34.094 -8.219 1 98.19 75 VAL B O 1
ATOM 2575 N N . ALA B 1 76 ? 3.756 -34.625 -6.289 1 98.12 76 ALA B N 1
ATOM 2576 C CA . ALA B 1 76 ? 3.189 -35.844 -6.812 1 98.12 76 ALA B CA 1
ATOM 2577 C C . ALA B 1 76 ? 2.262 -35.594 -7.992 1 98.12 76 ALA B C 1
ATOM 2579 O O . ALA B 1 76 ? 2.289 -36.312 -8.992 1 98.12 76 ALA B O 1
ATOM 2580 N N . HIS B 1 77 ? 1.475 -34.562 -7.852 1 97.94 77 HIS B N 1
ATOM 2581 C CA . HIS B 1 77 ? 0.545 -34.219 -8.93 1 97.94 77 HIS B CA 1
ATOM 2582 C C . HIS B 1 77 ? 1.288 -33.75 -10.172 1 97.94 77 HIS B C 1
ATOM 2584 O O . HIS B 1 77 ? 0.904 -34.062 -11.297 1 97.94 77 HIS B O 1
ATOM 2590 N N . ILE B 1 78 ? 2.342 -32.938 -10 1 98.38 78 ILE B N 1
ATOM 2591 C CA . ILE B 1 78 ? 3.145 -32.5 -11.125 1 98.38 78 ILE B CA 1
ATOM 2592 C C . ILE B 1 78 ? 3.684 -33.688 -11.906 1 98.38 78 ILE B C 1
ATOM 2594 O O . ILE B 1 78 ? 3.559 -33.75 -13.133 1 98.38 78 ILE B O 1
ATOM 2598 N N . HIS B 1 79 ? 4.215 -34.656 -11.211 1 98.62 79 HIS B N 1
ATOM 2599 C CA . HIS B 1 79 ? 4.77 -35.844 -11.852 1 98.62 79 HIS B CA 1
ATOM 2600 C C . HIS B 1 79 ? 3.689 -36.625 -12.602 1 98.62 79 HIS B C 1
ATOM 2602 O O . HIS B 1 79 ? 3.9 -37.031 -13.742 1 98.62 79 HIS B O 1
ATOM 2608 N N . LYS B 1 80 ? 2.604 -36.812 -11.961 1 98.25 80 LYS B N 1
ATOM 2609 C CA . LYS B 1 80 ? 1.492 -37.531 -12.578 1 98.25 80 LYS B CA 1
ATOM 2610 C C . LYS B 1 80 ? 1.033 -36.844 -13.859 1 98.25 80 LYS B C 1
ATOM 2612 O O . LYS B 1 80 ? 0.904 -37.469 -14.898 1 98.25 80 LYS B O 1
ATOM 2617 N N . LEU B 1 81 ? 0.798 -35.562 -13.742 1 98.25 81 LEU B N 1
ATOM 2618 C CA . LEU B 1 81 ? 0.298 -34.781 -14.875 1 98.25 81 LEU B CA 1
ATOM 2619 C C . LEU B 1 81 ? 1.323 -34.75 -16 1 98.25 81 LEU B C 1
ATOM 2621 O O . LEU B 1 81 ? 0.963 -34.875 -17.172 1 98.25 81 LEU B O 1
ATOM 2625 N N . ALA B 1 82 ? 2.551 -34.562 -15.672 1 98.69 82 ALA B N 1
ATOM 2626 C CA . ALA B 1 82 ? 3.625 -34.562 -16.656 1 98.69 82 ALA B CA 1
ATOM 2627 C C . ALA B 1 82 ? 3.691 -35.875 -17.422 1 98.69 82 ALA B C 1
ATOM 2629 O O . ALA B 1 82 ? 3.889 -35.875 -18.641 1 98.69 82 ALA B O 1
ATOM 2630 N N . LYS B 1 83 ? 3.586 -36.938 -16.734 1 98.5 83 LYS B N 1
ATOM 2631 C CA . LYS B 1 83 ? 3.596 -38.25 -17.359 1 98.5 83 LYS B CA 1
ATOM 2632 C C . LYS B 1 83 ? 2.395 -38.438 -18.281 1 98.5 83 LYS B C 1
ATOM 2634 O O . LYS B 1 83 ? 2.535 -38.906 -19.391 1 98.5 83 LYS B O 1
ATOM 2639 N N . GLN B 1 84 ? 1.305 -38.062 -17.781 1 98.12 84 GLN B N 1
ATOM 2640 C CA . GLN B 1 84 ? 0.074 -38.188 -18.562 1 98.12 84 GLN B CA 1
ATOM 2641 C C . GLN B 1 84 ? 0.181 -37.406 -19.859 1 98.12 84 GLN B C 1
ATOM 2643 O O . GLN B 1 84 ? -0.336 -37.812 -20.891 1 98.12 84 GLN B O 1
ATOM 2648 N N . CYS B 1 85 ? 0.862 -36.281 -19.766 1 98.12 85 CYS B N 1
ATOM 2649 C CA . CYS B 1 85 ? 0.97 -35.375 -20.922 1 98.12 85 CYS B CA 1
ATOM 2650 C C . CYS B 1 85 ? 2.221 -35.719 -21.734 1 98.12 85 CYS B C 1
ATOM 2652 O O . CYS B 1 85 ? 2.5 -35.031 -22.734 1 98.12 85 CYS B O 1
ATOM 2654 N N . HIS B 1 86 ? 3.033 -36.594 -21.344 1 98.38 86 HIS B N 1
ATOM 2655 C CA . HIS B 1 86 ? 4.223 -37.094 -22.016 1 98.38 86 HIS B CA 1
ATOM 2656 C C . HIS B 1 86 ? 5.281 -36.031 -22.156 1 98.38 86 HIS B C 1
ATOM 2658 O O . HIS B 1 86 ? 5.895 -35.875 -23.203 1 98.38 86 HIS B O 1
ATOM 2664 N N . VAL B 1 87 ? 5.445 -35.25 -21.047 1 98.62 87 VAL B N 1
ATOM 2665 C CA . VAL B 1 87 ? 6.453 -34.188 -21.078 1 98.62 87 VAL B CA 1
ATOM 2666 C C . VAL B 1 87 ? 7.34 -34.281 -19.844 1 98.62 87 VAL B C 1
ATOM 2668 O O . VAL B 1 87 ? 7.953 -33.281 -19.438 1 98.62 87 VAL B O 1
ATOM 2671 N N . ALA B 1 88 ? 7.363 -35.406 -19.188 1 98.56 88 ALA B N 1
ATOM 2672 C CA . ALA B 1 88 ? 8.109 -35.594 -17.953 1 98.56 88 ALA B CA 1
ATOM 2673 C C . ALA B 1 88 ? 9.594 -35.25 -18.156 1 98.56 88 ALA B C 1
ATOM 2675 O O . ALA B 1 88 ? 10.25 -34.75 -17.234 1 98.56 88 ALA B O 1
ATOM 2676 N N . GLU B 1 89 ? 10.062 -35.469 -19.359 1 98.19 89 GLU B N 1
ATOM 2677 C CA . GLU B 1 89 ? 11.484 -35.281 -19.625 1 98.19 89 GLU B CA 1
ATOM 2678 C C . GLU B 1 89 ? 11.828 -33.812 -19.703 1 98.19 89 GLU B C 1
ATOM 2680 O O . GLU B 1 89 ? 13.008 -33.438 -19.656 1 98.19 89 GLU B O 1
ATOM 2685 N N . LYS B 1 90 ? 10.867 -32.969 -19.859 1 98.44 90 LYS B N 1
ATOM 2686 C CA . LYS B 1 90 ? 11.086 -31.516 -20.016 1 98.44 90 LYS B CA 1
ATOM 2687 C C . LYS B 1 90 ? 10.93 -30.797 -18.672 1 98.44 90 LYS B C 1
ATOM 2689 O O . LYS B 1 90 ? 11.117 -29.578 -18.609 1 98.44 90 LYS B O 1
ATOM 2694 N N . ILE B 1 91 ? 10.578 -31.484 -17.625 1 98.69 91 ILE B N 1
ATOM 2695 C CA . ILE B 1 91 ? 10.273 -30.844 -16.344 1 98.69 91 ILE B CA 1
ATOM 2696 C C . ILE B 1 91 ? 11.188 -31.391 -15.258 1 98.69 91 ILE B C 1
ATOM 2698 O O . ILE B 1 91 ? 11.242 -32.594 -15.039 1 98.69 91 ILE B O 1
ATOM 2702 N N . THR B 1 92 ? 11.945 -30.578 -14.68 1 98.38 92 THR B N 1
ATOM 2703 C CA . THR B 1 92 ? 12.68 -30.906 -13.461 1 98.38 92 THR B CA 1
ATOM 2704 C C . THR B 1 92 ? 11.93 -30.406 -12.234 1 98.38 92 THR B C 1
ATOM 2706 O O . THR B 1 92 ? 11.68 -29.203 -12.094 1 98.38 92 THR B O 1
ATOM 2709 N N . VAL B 1 93 ? 11.57 -31.297 -11.352 1 98.31 93 VAL B N 1
ATOM 2710 C CA . VAL B 1 93 ? 10.812 -30.938 -10.156 1 98.31 93 VAL B CA 1
ATOM 2711 C C . VAL B 1 93 ? 11.734 -30.953 -8.938 1 98.31 93 VAL B C 1
ATOM 2713 O O . VAL B 1 93 ? 12.406 -31.969 -8.688 1 98.31 93 VAL B O 1
ATOM 2716 N N . ILE B 1 94 ? 11.789 -29.922 -8.25 1 97.69 94 ILE B N 1
ATOM 2717 C CA . ILE B 1 94 ? 12.523 -29.828 -6.992 1 97.69 94 ILE B CA 1
ATOM 2718 C C . ILE B 1 94 ? 11.539 -29.625 -5.844 1 97.69 94 ILE B C 1
ATOM 2720 O O . ILE B 1 94 ? 10.859 -28.594 -5.77 1 97.69 94 ILE B O 1
ATOM 2724 N N . GLN B 1 95 ? 11.43 -30.594 -4.984 1 97.31 95 GLN B N 1
ATOM 2725 C CA . GLN B 1 95 ? 10.625 -30.391 -3.785 1 97.31 95 GLN B CA 1
ATOM 2726 C C . GLN B 1 95 ? 11.398 -29.609 -2.725 1 97.31 95 GLN B C 1
ATOM 2728 O O . GLN B 1 95 ? 12.406 -30.094 -2.205 1 97.31 95 GLN B O 1
ATOM 2733 N N . GLY B 1 96 ? 10.922 -28.391 -2.461 1 96 96 GLY B N 1
ATOM 2734 C CA . GLY B 1 96 ? 11.641 -27.609 -1.463 1 96 96 GLY B CA 1
ATOM 2735 C C . GLY B 1 96 ? 11.141 -26.188 -1.348 1 96 96 GLY B C 1
ATOM 2736 O O . GLY B 1 96 ? 10.109 -25.828 -1.923 1 96 96 GLY B O 1
ATOM 2737 N N . ASP B 1 97 ? 11.867 -25.438 -0.521 1 95.56 97 ASP B N 1
ATOM 2738 C CA . ASP B 1 97 ? 11.633 -24.031 -0.216 1 95.56 97 ASP B CA 1
ATOM 2739 C C . ASP B 1 97 ? 12.453 -23.125 -1.131 1 95.56 97 ASP B C 1
ATOM 2741 O O . ASP B 1 97 ? 13.688 -23.125 -1.071 1 95.56 97 ASP B O 1
ATOM 2745 N N . PHE B 1 98 ? 11.758 -22.328 -1.959 1 96 98 PHE B N 1
ATOM 2746 C CA . PHE B 1 98 ? 12.484 -21.516 -2.934 1 96 98 PHE B CA 1
ATOM 2747 C C . PHE B 1 98 ? 13.281 -20.422 -2.24 1 96 98 PHE B C 1
ATOM 2749 O O . PHE B 1 98 ? 14.148 -19.797 -2.852 1 96 98 PHE B O 1
ATOM 2756 N N . TYR B 1 99 ? 13.031 -20.109 -0.961 1 95 99 TYR B N 1
ATOM 2757 C CA . TYR B 1 99 ? 13.852 -19.156 -0.219 1 95 99 TYR B CA 1
ATOM 2758 C C . TYR B 1 99 ? 15.219 -19.75 0.104 1 95 99 TYR B C 1
ATOM 2760 O O . TYR B 1 99 ? 16.141 -19.031 0.473 1 95 99 TYR B O 1
ATOM 2768 N N . GLN B 1 100 ? 15.297 -21.078 -0.07 1 93.75 100 GLN B N 1
ATOM 2769 C CA . GLN B 1 100 ? 16.516 -21.734 0.387 1 93.75 100 GLN B CA 1
ATOM 2770 C C . GLN B 1 100 ? 17.141 -22.578 -0.73 1 93.75 100 GLN B C 1
ATOM 2772 O O . GLN B 1 100 ? 18.312 -22.938 -0.654 1 93.75 100 GLN B O 1
ATOM 2777 N N . ALA B 1 101 ? 16.328 -22.859 -1.708 1 93.38 101 ALA B N 1
ATOM 2778 C CA . ALA B 1 101 ? 16.781 -23.766 -2.762 1 93.38 101 ALA B CA 1
ATOM 2779 C C . ALA B 1 101 ? 18.031 -23.219 -3.451 1 93.38 101 ALA B C 1
ATOM 2781 O O . ALA B 1 101 ? 18.125 -22.016 -3.707 1 93.38 101 ALA B O 1
ATOM 2782 N N . ASP B 1 102 ? 18.922 -24.078 -3.645 1 90.06 102 ASP B N 1
ATOM 2783 C CA . ASP B 1 102 ? 20.125 -23.75 -4.395 1 90.06 102 ASP B CA 1
ATOM 2784 C C . ASP B 1 102 ? 20.031 -24.266 -5.828 1 90.06 102 ASP B C 1
ATOM 2786 O O . ASP B 1 102 ? 19.969 -25.469 -6.051 1 90.06 102 ASP B O 1
ATOM 2790 N N . LEU B 1 103 ? 19.906 -23.359 -6.711 1 90.19 103 LEU B N 1
ATOM 2791 C CA . LEU B 1 103 ? 19.859 -23.703 -8.133 1 90.19 103 LEU B CA 1
ATOM 2792 C C . LEU B 1 103 ? 21.078 -23.156 -8.859 1 90.19 103 LEU B C 1
ATOM 2794 O O . LEU B 1 103 ? 21.344 -21.953 -8.82 1 90.19 103 LEU B O 1
ATOM 2798 N N . PRO B 1 104 ? 21.781 -24.031 -9.469 1 85.62 104 PRO B N 1
ATOM 2799 C CA . PRO B 1 104 ? 22.969 -23.562 -10.203 1 85.62 104 PRO B CA 1
ATOM 2800 C C . PRO B 1 104 ? 22.609 -22.953 -11.555 1 85.62 104 PRO B C 1
ATOM 2802 O O . PRO B 1 104 ? 23.422 -22.203 -12.133 1 85.62 104 PRO B O 1
ATOM 2805 N N . ASP B 1 105 ? 21.547 -23.109 -12.047 1 90.75 105 ASP B N 1
ATOM 2806 C CA . ASP B 1 105 ? 21.172 -22.703 -13.406 1 90.75 105 ASP B CA 1
ATOM 2807 C C . ASP B 1 105 ? 20.547 -21.312 -13.414 1 90.75 105 ASP B C 1
ATOM 2809 O O . ASP B 1 105 ? 20.047 -20.844 -12.383 1 90.75 105 ASP B O 1
ATOM 2813 N N . GLN B 1 106 ? 20.75 -20.688 -14.547 1 97.06 106 GLN B N 1
ATOM 2814 C CA . GLN B 1 106 ? 19.984 -19.484 -14.859 1 97.06 106 GLN B CA 1
ATOM 2815 C C . GLN B 1 106 ? 18.938 -19.766 -15.93 1 97.06 106 GLN B C 1
ATOM 2817 O O . GLN B 1 106 ? 19.062 -20.703 -16.703 1 97.06 106 GLN B O 1
ATOM 2822 N N . PHE B 1 107 ? 17.969 -18.938 -15.906 1 97.06 107 PHE B N 1
ATOM 2823 C CA . PHE B 1 107 ? 16.812 -19.188 -16.75 1 97.06 107 PHE B CA 1
ATOM 2824 C C . PHE B 1 107 ? 16.453 -17.938 -17.531 1 97.06 107 PHE B C 1
ATOM 2826 O O . PHE B 1 107 ? 16.766 -16.812 -17.125 1 97.06 107 PHE B O 1
ATOM 2833 N N . ASP B 1 108 ? 15.82 -18.141 -18.672 1 95.5 108 ASP B N 1
ATOM 2834 C CA . ASP B 1 108 ? 15.336 -17.016 -19.469 1 95.5 108 ASP B CA 1
ATOM 2835 C C . ASP B 1 108 ? 14.188 -16.312 -18.766 1 95.5 108 ASP B C 1
ATOM 2837 O O . ASP B 1 108 ? 14.062 -15.086 -18.844 1 95.5 108 ASP B O 1
ATOM 2841 N N . ILE B 1 109 ? 13.367 -17.141 -18.062 1 96.12 109 ILE B N 1
ATOM 2842 C CA . ILE B 1 109 ? 12.188 -16.594 -17.391 1 96.12 109 ILE B CA 1
ATOM 2843 C C . ILE B 1 109 ? 12.078 -17.203 -15.992 1 96.12 109 ILE B C 1
ATOM 2845 O O . ILE B 1 109 ? 12.312 -18.406 -15.812 1 96.12 109 ILE B O 1
ATOM 2849 N N . VAL B 1 110 ? 11.781 -16.375 -15.062 1 96.88 110 VAL B N 1
ATOM 2850 C CA . VAL B 1 110 ? 11.352 -16.828 -13.742 1 96.88 110 VAL B CA 1
ATOM 2851 C C . VAL B 1 110 ? 9.898 -16.422 -13.508 1 96.88 110 VAL B C 1
ATOM 2853 O O . VAL B 1 110 ? 9.531 -15.266 -13.711 1 96.88 110 VAL B O 1
ATOM 2856 N N . CYS B 1 111 ? 9.07 -17.375 -13.148 1 97.31 111 CYS B N 1
ATOM 2857 C CA . CYS B 1 111 ? 7.668 -17.094 -12.891 1 97.31 111 CYS B CA 1
ATOM 2858 C C . CYS B 1 111 ? 7.297 -17.422 -11.445 1 97.31 111 CYS B C 1
ATOM 2860 O O . CYS B 1 111 ? 7.785 -18.406 -10.891 1 97.31 111 CYS B O 1
ATOM 2862 N N . TYR B 1 112 ? 6.492 -16.625 -10.906 1 97.75 112 TYR B N 1
ATOM 2863 C CA . TYR B 1 112 ? 5.945 -16.797 -9.57 1 97.75 112 TYR B CA 1
ATOM 2864 C C . TYR B 1 112 ? 4.492 -16.344 -9.508 1 97.75 112 TYR B C 1
ATOM 2866 O O . TYR B 1 112 ? 4.207 -15.148 -9.406 1 97.75 112 TYR B O 1
ATOM 2874 N N . TRP B 1 113 ? 3.598 -17.328 -9.43 1 96.31 113 TRP B N 1
ATOM 2875 C CA . TRP B 1 113 ? 2.18 -17.031 -9.594 1 96.31 113 TRP B CA 1
ATOM 2876 C C . TRP B 1 113 ? 1.444 -17.141 -8.258 1 96.31 113 TRP B C 1
ATOM 2878 O O . TRP B 1 113 ? 1.592 -18.125 -7.543 1 96.31 113 TRP B O 1
ATOM 2888 N N . ASP B 1 114 ? 0.662 -16.188 -7.898 1 92.94 114 ASP B N 1
ATOM 2889 C CA . ASP B 1 114 ? -0.446 -16.188 -6.945 1 92.94 114 ASP B CA 1
ATOM 2890 C C . ASP B 1 114 ? 0.054 -16.422 -5.523 1 92.94 114 ASP B C 1
ATOM 2892 O O . ASP B 1 114 ? -0.676 -16.953 -4.68 1 92.94 114 ASP B O 1
ATOM 2896 N N . SER B 1 115 ? 1.285 -16.156 -5.246 1 93.94 115 SER B N 1
ATOM 2897 C CA . SER B 1 115 ? 1.732 -16.438 -3.887 1 93.94 115 SER B CA 1
ATOM 2898 C C . SER B 1 115 ? 2.803 -15.445 -3.439 1 93.94 115 SER B C 1
ATOM 2900 O O . SER B 1 115 ? 3.344 -15.562 -2.34 1 93.94 115 SER B O 1
ATOM 2902 N N . PHE B 1 116 ? 3.098 -14.508 -4.34 1 97.44 116 PHE B N 1
ATOM 2903 C CA . PHE B 1 116 ? 4.047 -13.5 -3.877 1 97.44 116 PHE B CA 1
ATOM 2904 C C . PHE B 1 116 ? 3.525 -12.797 -2.631 1 97.44 116 PHE B C 1
ATOM 2906 O O . PHE B 1 116 ? 2.367 -12.375 -2.59 1 97.44 116 PHE B O 1
ATOM 2913 N N . GLY B 1 117 ? 4.336 -12.797 -1.555 1 97.31 117 GLY B N 1
ATOM 2914 C CA . GLY B 1 117 ? 3.928 -12.156 -0.314 1 97.31 117 GLY B CA 1
ATOM 2915 C C . GLY B 1 117 ? 3.795 -13.125 0.844 1 97.31 117 GLY B C 1
ATOM 2916 O O . GLY B 1 117 ? 3.381 -12.742 1.939 1 97.31 117 GLY B O 1
ATOM 2917 N N . ILE B 1 118 ? 4.129 -14.367 0.665 1 96.56 118 ILE B N 1
ATOM 2918 C CA . ILE B 1 118 ? 4.031 -15.367 1.725 1 96.56 118 ILE B CA 1
ATOM 2919 C C . ILE B 1 118 ? 4.934 -14.969 2.891 1 96.56 118 ILE B C 1
ATOM 2921 O O . ILE B 1 118 ? 4.559 -15.117 4.055 1 96.56 118 ILE B O 1
ATOM 2925 N N . GLY B 1 119 ? 6.07 -14.422 2.689 1 94.25 119 GLY B N 1
ATOM 2926 C CA . GLY B 1 119 ? 7.012 -14.047 3.73 1 94.25 119 GLY B CA 1
ATOM 2927 C C . GLY B 1 119 ? 6.949 -12.578 4.09 1 94.25 119 GLY B C 1
ATOM 2928 O O . GLY B 1 119 ? 6.02 -11.875 3.688 1 94.25 119 GLY B O 1
ATOM 2929 N N . THR B 1 120 ? 7.848 -12.156 4.992 1 94.38 120 THR B N 1
ATOM 2930 C CA . THR B 1 120 ? 8.008 -10.758 5.367 1 94.38 120 THR B CA 1
ATOM 2931 C C . THR B 1 120 ? 8.594 -9.953 4.215 1 94.38 120 THR B C 1
ATOM 2933 O O . THR B 1 120 ? 8.992 -10.516 3.193 1 94.38 120 THR B O 1
ATOM 2936 N N . ASP B 1 121 ? 8.57 -8.672 4.359 1 95.31 121 ASP B N 1
ATOM 2937 C CA . ASP B 1 121 ? 9.219 -7.824 3.359 1 95.31 121 ASP B CA 1
ATOM 2938 C C . ASP B 1 121 ? 10.688 -8.195 3.193 1 95.31 121 ASP B C 1
ATOM 2940 O O . ASP B 1 121 ? 11.211 -8.195 2.078 1 95.31 121 ASP B O 1
ATOM 2944 N N . THR B 1 122 ? 11.344 -8.516 4.305 1 93.75 122 THR B N 1
ATOM 2945 C CA . THR B 1 122 ? 12.734 -8.953 4.242 1 93.75 122 THR B CA 1
ATOM 2946 C C . THR B 1 122 ? 12.859 -10.25 3.443 1 93.75 122 THR B C 1
ATOM 2948 O O . THR B 1 122 ? 13.773 -10.398 2.633 1 93.75 122 THR B O 1
ATOM 2951 N N . ASP B 1 123 ? 11.938 -11.172 3.648 1 95.44 123 ASP B N 1
ATOM 2952 C CA . ASP B 1 123 ? 11.922 -12.422 2.891 1 95.44 123 ASP B CA 1
ATOM 2953 C C . ASP B 1 123 ? 11.711 -12.156 1.401 1 95.44 123 ASP B C 1
ATOM 2955 O O . ASP B 1 123 ? 12.367 -12.781 0.559 1 95.44 123 ASP B O 1
ATOM 2959 N N . GLN B 1 124 ? 10.789 -11.242 1.121 1 96.31 124 GLN B N 1
ATOM 2960 C CA . GLN B 1 124 ? 10.492 -10.93 -0.271 1 96.31 124 GLN B CA 1
ATOM 2961 C C . GLN B 1 124 ? 11.688 -10.281 -0.957 1 96.31 124 GLN B C 1
ATOM 2963 O O . GLN B 1 124 ? 11.969 -10.562 -2.125 1 96.31 124 GLN B O 1
ATOM 2968 N N . GLN B 1 125 ? 12.359 -9.43 -0.257 1 94.44 125 GLN B N 1
ATOM 2969 C CA . GLN B 1 125 ? 13.562 -8.828 -0.818 1 94.44 125 GLN B CA 1
ATOM 2970 C C . GLN B 1 125 ? 14.633 -9.883 -1.088 1 94.44 125 GLN B C 1
ATOM 2972 O O . GLN B 1 125 ? 15.297 -9.852 -2.125 1 94.44 125 GLN B O 1
ATOM 2977 N N . ARG B 1 126 ? 14.797 -10.805 -0.141 1 94.81 126 ARG B N 1
ATOM 2978 C CA . ARG B 1 126 ? 15.719 -11.914 -0.344 1 94.81 126 ARG B CA 1
ATOM 2979 C C . ARG B 1 126 ? 15.344 -12.727 -1.574 1 94.81 126 ARG B C 1
ATOM 2981 O O . ARG B 1 126 ? 16.203 -13.094 -2.375 1 94.81 126 ARG B O 1
ATOM 2988 N N . LEU B 1 127 ? 14.094 -13 -1.699 1 96.69 127 LEU B N 1
ATOM 2989 C CA . LEU B 1 127 ? 13.609 -13.758 -2.848 1 96.69 127 LEU B CA 1
ATOM 2990 C C . LEU B 1 127 ? 13.914 -13.023 -4.148 1 96.69 127 LEU B C 1
ATOM 2992 O O . LEU B 1 127 ? 14.344 -13.641 -5.125 1 96.69 127 LEU B O 1
ATOM 2996 N N . LEU B 1 128 ? 13.656 -11.75 -4.16 1 96.44 128 LEU B N 1
ATOM 2997 C CA . LEU B 1 128 ? 13.898 -10.945 -5.352 1 96.44 128 LEU B CA 1
ATOM 2998 C C . LEU B 1 128 ? 15.375 -10.953 -5.723 1 96.44 128 LEU B C 1
ATOM 3000 O O . LEU B 1 128 ? 15.727 -11.016 -6.906 1 96.44 128 LEU B O 1
ATOM 3004 N N . LYS B 1 129 ? 16.203 -10.93 -4.75 1 95.44 129 LYS B N 1
ATOM 3005 C CA . LYS B 1 129 ? 17.641 -11.047 -5.012 1 95.44 129 LYS B CA 1
ATOM 3006 C C . LYS B 1 129 ? 17.984 -12.414 -5.609 1 95.44 129 LYS B C 1
ATOM 3008 O O . LYS B 1 129 ? 18.797 -12.508 -6.531 1 95.44 129 LYS B O 1
ATOM 3013 N N . ARG B 1 130 ? 17.375 -13.422 -5.078 1 96.38 130 ARG B N 1
ATOM 3014 C CA . ARG B 1 130 ? 17.578 -14.766 -5.617 1 96.38 130 ARG B CA 1
ATOM 3015 C C . ARG B 1 130 ? 17.078 -14.852 -7.055 1 96.38 130 ARG B C 1
ATOM 3017 O O . ARG B 1 130 ? 17.734 -15.445 -7.91 1 96.38 130 ARG B O 1
ATOM 3024 N N . ILE B 1 131 ? 15.938 -14.25 -7.328 1 96.5 131 ILE B N 1
ATOM 3025 C CA . ILE B 1 131 ? 15.383 -14.227 -8.672 1 96.5 131 ILE B CA 1
ATOM 3026 C C . ILE B 1 131 ? 16.375 -13.586 -9.641 1 96.5 131 ILE B C 1
ATOM 3028 O O . ILE B 1 131 ? 16.609 -14.094 -10.742 1 96.5 131 ILE B O 1
ATOM 3032 N N . ARG B 1 132 ? 16.953 -12.5 -9.18 1 95.38 132 ARG B N 1
ATOM 3033 C CA . ARG B 1 132 ? 17.969 -11.859 -10.008 1 95.38 132 ARG B CA 1
ATOM 3034 C C . ARG B 1 132 ? 19.094 -12.82 -10.344 1 95.38 132 ARG B C 1
ATOM 3036 O O . ARG B 1 132 ? 19.578 -12.844 -11.477 1 95.38 132 ARG B O 1
ATOM 3043 N N . GLN B 1 133 ? 19.484 -13.609 -9.367 1 95.06 133 GLN B N 1
ATOM 3044 C CA . GLN B 1 133 ? 20.562 -14.57 -9.555 1 95.06 133 GLN B CA 1
ATOM 3045 C C . GLN B 1 133 ? 20.156 -15.688 -10.508 1 95.06 133 GLN B C 1
ATOM 3047 O O . GLN B 1 133 ? 20.984 -16.25 -11.219 1 95.06 133 GLN B O 1
ATOM 3052 N N . TRP B 1 134 ? 18.875 -15.961 -10.523 1 97.12 134 TRP B N 1
ATOM 3053 C CA . TRP B 1 134 ? 18.391 -17.078 -11.328 1 97.12 134 TRP B CA 1
ATOM 3054 C C . TRP B 1 134 ? 18.109 -16.625 -12.758 1 97.12 134 TRP B C 1
ATOM 3056 O O . TRP B 1 134 ? 17.875 -17.453 -13.641 1 97.12 134 TRP B O 1
ATOM 3066 N N . LEU B 1 135 ? 18.125 -15.328 -13.023 1 94.94 135 LEU B N 1
ATOM 3067 C CA . LEU B 1 135 ? 17.812 -14.812 -14.352 1 94.94 135 LEU B CA 1
ATOM 3068 C C . LEU B 1 135 ? 19.062 -14.719 -15.211 1 94.94 135 LEU B C 1
ATOM 3070 O O . LEU B 1 135 ? 20.094 -14.227 -14.758 1 94.94 135 LEU B O 1
ATOM 3074 N N . LYS B 1 136 ? 18.969 -15.156 -16.453 1 94.44 136 LYS B N 1
ATOM 3075 C CA . LYS B 1 136 ? 19.984 -14.852 -17.453 1 94.44 136 LYS B CA 1
ATOM 3076 C C . LYS B 1 136 ? 19.984 -13.367 -17.797 1 94.44 136 LYS B C 1
ATOM 3078 O O . LYS B 1 136 ? 19.016 -12.664 -17.562 1 94.44 136 LYS B O 1
ATOM 3083 N N . SER B 1 137 ? 21.141 -13.016 -18.406 1 91.25 137 SER B N 1
ATOM 3084 C CA . SER B 1 137 ? 21.172 -11.656 -18.938 1 91.25 137 SER B CA 1
ATOM 3085 C C . SER B 1 137 ? 20.047 -11.43 -19.953 1 91.25 137 SER B C 1
ATOM 3087 O O . SER B 1 137 ? 19.875 -12.227 -20.875 1 91.25 137 SER B O 1
ATOM 3089 N N . GLY B 1 138 ? 19.328 -10.445 -19.672 1 89 138 GLY B N 1
ATOM 3090 C CA . GLY B 1 138 ? 18.234 -10.125 -20.578 1 89 138 GLY B CA 1
ATOM 3091 C C . GLY B 1 138 ? 16.953 -10.875 -20.25 1 89 138 GLY B C 1
ATOM 3092 O O . GLY B 1 138 ? 15.93 -10.68 -20.906 1 89 138 GLY B O 1
ATOM 3093 N N . GLY B 1 139 ? 17 -11.766 -19.219 1 92.75 139 GLY B N 1
ATOM 3094 C CA . GLY B 1 139 ? 15.812 -12.477 -18.797 1 92.75 139 GLY B CA 1
ATOM 3095 C C . GLY B 1 139 ? 14.836 -11.609 -18.031 1 92.75 139 GLY B C 1
ATOM 3096 O O . GLY B 1 139 ? 15.117 -10.438 -17.766 1 92.75 139 GLY B O 1
ATOM 3097 N N . ALA B 1 140 ? 13.617 -12.188 -17.781 1 94.12 140 ALA B N 1
ATOM 3098 C CA . ALA B 1 140 ? 12.586 -11.43 -17.062 1 94.12 140 ALA B CA 1
ATOM 3099 C C . ALA B 1 140 ? 11.867 -12.32 -16.047 1 94.12 140 ALA B C 1
ATOM 3101 O O . ALA B 1 140 ? 11.766 -13.531 -16.25 1 94.12 140 ALA B O 1
ATOM 3102 N N . ALA B 1 141 ? 11.477 -11.664 -15.047 1 95.94 141 ALA B N 1
ATOM 3103 C CA . ALA B 1 141 ? 10.633 -12.328 -14.062 1 95.94 141 ALA B CA 1
ATOM 3104 C C . ALA B 1 141 ? 9.18 -11.883 -14.195 1 95.94 141 ALA B C 1
ATOM 3106 O O . ALA B 1 141 ? 8.906 -10.703 -14.414 1 95.94 141 ALA B O 1
ATOM 3107 N N . PHE B 1 142 ? 8.273 -12.812 -14.141 1 96.25 142 PHE B N 1
ATOM 3108 C CA . PHE B 1 142 ? 6.84 -12.57 -14.141 1 96.25 142 PHE B CA 1
ATOM 3109 C C . PHE B 1 142 ? 6.223 -12.953 -12.805 1 96.25 142 PHE B C 1
ATOM 3111 O O . PHE B 1 142 ? 6.219 -14.133 -12.43 1 96.25 142 PHE B O 1
ATOM 3118 N N . ILE B 1 143 ? 5.707 -11.961 -12.125 1 97.25 143 ILE B N 1
ATOM 3119 C CA . ILE B 1 143 ? 5.234 -12.195 -10.766 1 97.25 143 ILE B CA 1
ATOM 3120 C C . ILE B 1 143 ? 3.82 -11.641 -10.609 1 97.25 143 ILE B C 1
ATOM 3122 O O . ILE B 1 143 ? 3.568 -10.469 -10.891 1 97.25 143 ILE B O 1
ATOM 3126 N N . ASP B 1 144 ? 2.889 -12.508 -10.156 1 96.81 144 ASP B N 1
ATOM 3127 C CA . ASP B 1 144 ? 1.556 -12.062 -9.758 1 96.81 144 ASP B CA 1
ATOM 3128 C C . ASP B 1 144 ? 1.568 -11.484 -8.344 1 96.81 144 ASP B C 1
ATOM 3130 O O . ASP B 1 144 ? 2.004 -12.148 -7.402 1 96.81 144 ASP B O 1
ATOM 3134 N N . ILE B 1 145 ? 1.047 -10.289 -8.227 1 98.06 145 ILE B N 1
ATOM 3135 C CA . ILE B 1 145 ? 1.085 -9.609 -6.938 1 98.06 145 ILE B CA 1
ATOM 3136 C C . ILE B 1 145 ? -0.323 -9.164 -6.547 1 98.06 145 ILE B C 1
ATOM 3138 O O . ILE B 1 145 ? -1.03 -8.547 -7.348 1 98.06 145 ILE B O 1
ATOM 3142 N N . TYR B 1 146 ? -0.72 -9.555 -5.32 1 98.5 146 TYR B N 1
ATOM 3143 C CA . TYR B 1 146 ? -2.027 -9.156 -4.809 1 98.5 146 TYR B CA 1
ATOM 3144 C C . TYR B 1 146 ? -2.045 -7.672 -4.461 1 98.5 146 TYR B C 1
ATOM 3146 O O . TYR B 1 146 ? -1.084 -7.148 -3.893 1 98.5 146 TYR B O 1
ATOM 3154 N N . THR B 1 147 ? -3.16 -7.031 -4.785 1 98.44 147 THR B N 1
ATOM 3155 C CA . THR B 1 147 ? -3.275 -5.598 -4.535 1 98.44 147 THR B CA 1
ATOM 3156 C C . THR B 1 147 ? -3.824 -5.332 -3.137 1 98.44 147 THR B C 1
ATOM 3158 O O . THR B 1 147 ? -4.676 -6.078 -2.646 1 98.44 147 THR B O 1
ATOM 3161 N N . PRO B 1 148 ? -3.406 -4.27 -2.504 1 98.38 148 PRO B N 1
ATOM 3162 C CA . PRO B 1 148 ? -3.916 -3.986 -1.161 1 98.38 148 PRO B CA 1
ATOM 3163 C C . PRO B 1 148 ? -5.367 -3.514 -1.17 1 98.38 148 PRO B C 1
ATOM 3165 O O . PRO B 1 148 ? -6.117 -3.789 -0.229 1 98.38 148 PRO B O 1
ATOM 3168 N N . TRP B 1 149 ? -5.789 -2.852 -2.24 1 98.06 149 TRP B N 1
ATOM 3169 C CA . TRP B 1 149 ? -7.082 -2.17 -2.277 1 98.06 149 TRP B CA 1
ATOM 3170 C C . TRP B 1 149 ? -8.227 -3.176 -2.359 1 98.06 149 TRP B C 1
ATOM 3172 O O . TRP B 1 149 ? -9.164 -3.121 -1.563 1 98.06 149 TRP B O 1
ATOM 3182 N N . PHE B 1 150 ? -8.109 -4.078 -3.271 1 98.06 150 PHE B N 1
ATOM 3183 C CA . PHE B 1 150 ? -9.156 -5.078 -3.445 1 98.06 150 PHE B CA 1
ATOM 3184 C C . PHE B 1 150 ? -9.312 -5.918 -2.184 1 98.06 150 PHE B C 1
ATOM 3186 O O . PHE B 1 150 ? -10.43 -6.078 -1.677 1 98.06 150 PHE B O 1
ATOM 3193 N N . TRP B 1 151 ? -8.219 -6.34 -1.676 1 98 151 TRP B N 1
ATOM 3194 C CA . TRP B 1 151 ? -8.297 -7.34 -0.615 1 98 151 TRP B CA 1
ATOM 3195 C C . TRP B 1 151 ? -8.703 -6.699 0.708 1 98 151 TRP B C 1
ATOM 3197 O O . TRP B 1 151 ? -9.344 -7.34 1.546 1 98 151 TRP B O 1
ATOM 3207 N N . ALA B 1 152 ? -8.281 -5.461 0.945 1 98 152 ALA B N 1
ATOM 3208 C CA . ALA B 1 152 ? -8.844 -4.742 2.086 1 98 152 ALA B CA 1
ATOM 3209 C C . ALA B 1 152 ? -10.367 -4.672 1.994 1 98 152 ALA B C 1
ATOM 3211 O O . ALA B 1 152 ? -11.062 -4.824 3.002 1 98 152 ALA B O 1
ATOM 3212 N N . GLY B 1 153 ? -10.875 -4.488 0.791 1 95.56 153 GLY B N 1
ATOM 3213 C CA . GLY B 1 153 ? -12.312 -4.41 0.57 1 95.56 153 GLY B CA 1
ATOM 3214 C C . GLY B 1 153 ? -13.008 -5.754 0.685 1 95.56 153 GLY B C 1
ATOM 3215 O O . GLY B 1 153 ? -14.211 -5.816 0.953 1 95.56 153 GLY B O 1
ATOM 3216 N N . ALA B 1 154 ? -12.258 -6.797 0.486 1 96.12 154 ALA B N 1
ATOM 3217 C CA . ALA B 1 154 ? -12.828 -8.141 0.486 1 96.12 154 ALA B CA 1
ATOM 3218 C C . ALA B 1 154 ? -12.922 -8.695 1.904 1 96.12 154 ALA B C 1
ATOM 3220 O O . ALA B 1 154 ? -13.484 -9.773 2.119 1 96.12 154 ALA B O 1
ATOM 3221 N N . ALA B 1 155 ? -12.344 -7.965 2.879 1 96.38 155 ALA B N 1
ATOM 3222 C CA . ALA B 1 155 ? -12.406 -8.414 4.266 1 96.38 155 ALA B CA 1
ATOM 3223 C C . ALA B 1 155 ? -13.844 -8.664 4.699 1 96.38 155 ALA B C 1
ATOM 3225 O O . ALA B 1 155 ? -14.727 -7.836 4.461 1 96.38 155 ALA B O 1
ATOM 3226 N N . GLY B 1 156 ? -14.094 -9.875 5.277 1 95.25 156 GLY B N 1
ATOM 3227 C CA . GLY B 1 156 ? -15.422 -10.219 5.758 1 95.25 156 GLY B CA 1
ATOM 3228 C C . GLY B 1 156 ? -16.203 -11.086 4.789 1 95.25 156 GLY B C 1
ATOM 3229 O O . GLY B 1 156 ? -17.219 -11.688 5.156 1 95.25 156 GLY B O 1
ATOM 3230 N N . GLN B 1 157 ? -15.766 -11.133 3.545 1 94.62 157 GLN B N 1
ATOM 3231 C CA . GLN B 1 157 ? -16.422 -11.984 2.564 1 94.62 157 GLN B CA 1
ATOM 3232 C C . GLN B 1 157 ? -16.188 -13.461 2.871 1 94.62 157 GLN B C 1
ATOM 3234 O O . GLN B 1 157 ? -15.125 -13.836 3.367 1 94.62 157 GLN B O 1
ATOM 3239 N N . SER B 1 158 ? -17.125 -14.234 2.6 1 94.12 158 SER B N 1
ATOM 3240 C CA . SER B 1 158 ? -17.031 -15.68 2.783 1 94.12 158 SER B CA 1
ATOM 3241 C C . SER B 1 158 ? -17.781 -16.422 1.678 1 94.12 158 SER B C 1
ATOM 3243 O O . SER B 1 158 ? -18.594 -15.836 0.971 1 94.12 158 SER B O 1
ATOM 3245 N N . MET B 1 159 ? -17.359 -17.625 1.487 1 90.94 159 MET B N 1
ATOM 3246 C CA . MET B 1 159 ? -18.016 -18.5 0.513 1 90.94 159 MET B CA 1
ATOM 3247 C C . MET B 1 159 ? -17.922 -19.953 0.941 1 90.94 159 MET B C 1
ATOM 3249 O O . MET B 1 159 ? -17.125 -20.312 1.812 1 90.94 159 MET B O 1
ATOM 3253 N N . THR B 1 160 ? -18.75 -20.797 0.383 1 90.38 160 THR B N 1
ATOM 3254 C CA . THR B 1 160 ? -18.75 -22.25 0.583 1 90.38 160 THR B CA 1
ATOM 3255 C C . THR B 1 160 ? -18.641 -22.984 -0.753 1 90.38 160 THR B C 1
ATOM 3257 O O . THR B 1 160 ? -19.391 -22.688 -1.689 1 90.38 160 THR B O 1
ATOM 3260 N N . PHE B 1 161 ? -17.672 -23.859 -0.791 1 86.5 161 PHE B N 1
ATOM 3261 C CA . PHE B 1 161 ? -17.5 -24.672 -1.986 1 86.5 161 PHE B CA 1
ATOM 3262 C C . PHE B 1 161 ? -18.547 -25.781 -2.027 1 86.5 161 PHE B C 1
ATOM 3264 O O . PHE B 1 161 ? -19.172 -26.094 -1.011 1 86.5 161 PHE B O 1
ATOM 3271 N N . GLY B 1 162 ? -18.703 -26.344 -3.234 1 81.19 162 GLY B N 1
ATOM 3272 C CA . GLY B 1 162 ? -19.688 -27.406 -3.436 1 81.19 162 GLY B CA 1
ATOM 3273 C C . GLY B 1 162 ? -19.438 -28.609 -2.543 1 81.19 162 GLY B C 1
ATOM 3274 O O . GLY B 1 162 ? -20.391 -29.312 -2.178 1 81.19 162 GLY B O 1
ATOM 3275 N N . ASN B 1 163 ? -18.234 -28.859 -2.17 1 87.31 163 ASN B N 1
ATOM 3276 C CA . ASN B 1 163 ? -17.8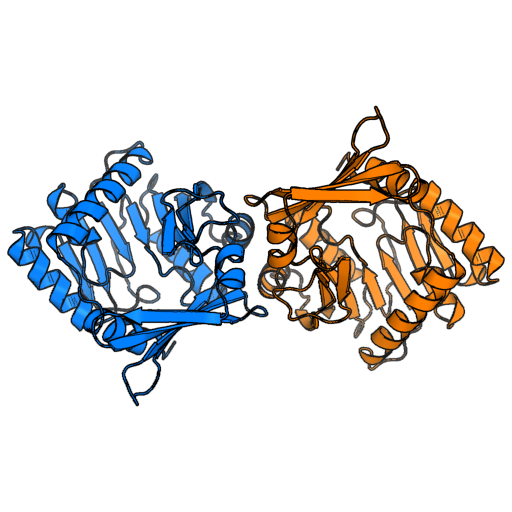91 -30.031 -1.361 1 87.31 163 ASN B CA 1
ATOM 3277 C C . ASN B 1 163 ? -18.031 -29.734 0.13 1 87.31 163 ASN B C 1
ATOM 3279 O O . ASN B 1 163 ? -17.672 -30.562 0.967 1 87.31 163 ASN B O 1
ATOM 3283 N N . GLY B 1 164 ? -18.453 -28.547 0.457 1 89 164 GLY B N 1
ATOM 3284 C CA . GLY B 1 164 ? -18.719 -28.203 1.846 1 89 164 GLY B CA 1
ATOM 3285 C C . GLY B 1 164 ? -17.594 -27.422 2.496 1 89 164 GLY B C 1
ATOM 3286 O O . GLY B 1 164 ? -17.734 -26.938 3.621 1 89 164 GLY B O 1
ATOM 3287 N N . VAL B 1 165 ? -16.5 -27.312 1.858 1 93.88 165 VAL B N 1
ATOM 3288 C CA . VAL B 1 165 ? -15.383 -26.531 2.389 1 93.88 165 VAL B CA 1
ATOM 3289 C C . VAL B 1 165 ? -15.758 -25.047 2.412 1 93.88 165 VAL B C 1
ATOM 3291 O O . VAL B 1 165 ? -16.312 -24.516 1.441 1 93.88 165 VAL B O 1
ATOM 3294 N N . GLN B 1 166 ? -15.523 -24.469 3.555 1 94.56 166 GLN B N 1
ATOM 3295 C CA . GLN B 1 166 ? -15.789 -23.031 3.715 1 94.56 166 GLN B CA 1
ATOM 3296 C C . GLN B 1 166 ? -14.516 -22.219 3.545 1 94.56 166 GLN B C 1
ATOM 3298 O O . GLN B 1 166 ? -13.414 -22.703 3.807 1 94.56 166 GLN B O 1
ATOM 3303 N N . ARG B 1 167 ? -14.734 -21 3.088 1 95.56 167 ARG B N 1
ATOM 3304 C CA . ARG B 1 167 ? -13.648 -20.047 2.855 1 95.56 167 ARG B CA 1
ATOM 3305 C C . ARG B 1 167 ? -14.039 -18.641 3.285 1 95.56 167 ARG B C 1
ATOM 3307 O O . ARG B 1 167 ? -15.172 -18.219 3.061 1 95.56 167 ARG B O 1
ATOM 3314 N N . ALA B 1 168 ? -13.148 -17.922 3.971 1 96.5 168 ALA B N 1
ATOM 3315 C CA . ALA B 1 168 ? -13.414 -16.562 4.398 1 96.5 168 ALA B CA 1
ATOM 3316 C C . ALA B 1 168 ? -12.164 -15.688 4.266 1 96.5 168 ALA B C 1
ATOM 3318 O O . ALA B 1 168 ? -11.055 -16.141 4.555 1 96.5 168 ALA B O 1
ATOM 3319 N N . TYR B 1 169 ? -12.375 -14.453 3.881 1 97.56 169 TYR B N 1
ATOM 3320 C CA . TYR B 1 169 ? -11.281 -13.492 3.754 1 97.56 169 TYR B CA 1
ATOM 3321 C C . TYR B 1 169 ? -11.297 -12.5 4.91 1 97.56 169 TYR B C 1
ATOM 3323 O O . TYR B 1 169 ? -12.359 -12.141 5.422 1 97.56 169 TYR B O 1
ATOM 3331 N N . ASP B 1 170 ? -10.203 -12.102 5.336 1 98.12 170 ASP B N 1
ATOM 3332 C CA . ASP B 1 170 ? -9.961 -10.977 6.238 1 98.12 170 ASP B CA 1
ATOM 3333 C C . ASP B 1 170 ? -8.719 -10.195 5.812 1 98.12 170 ASP B C 1
ATOM 3335 O O . ASP B 1 170 ? -8.078 -10.531 4.816 1 98.12 170 ASP B O 1
ATOM 3339 N N . PHE B 1 171 ? -8.484 -9.094 6.523 1 98.44 171 PHE B N 1
ATOM 3340 C CA . PHE B 1 171 ? -7.379 -8.242 6.113 1 98.44 171 PHE B CA 1
ATOM 3341 C C . PHE B 1 171 ? -6.648 -7.676 7.328 1 98.44 171 PHE B C 1
ATOM 3343 O O . PHE B 1 171 ? -7.27 -7.086 8.211 1 98.44 171 PHE B O 1
ATOM 3350 N N . ASP B 1 172 ? -5.363 -7.965 7.445 1 98.25 172 ASP B N 1
ATOM 3351 C CA . ASP B 1 172 ? -4.469 -7.363 8.43 1 98.25 172 ASP B CA 1
ATOM 3352 C C . ASP B 1 172 ? -3.932 -6.02 7.934 1 98.25 172 ASP B C 1
ATOM 3354 O O . ASP B 1 172 ? -2.895 -5.965 7.27 1 98.25 172 ASP B O 1
ATOM 3358 N N . ALA B 1 173 ? -4.562 -4.949 8.305 1 97.56 173 ALA B N 1
ATOM 3359 C CA . ALA B 1 173 ? -4.266 -3.621 7.773 1 97.56 173 ALA B CA 1
ATOM 3360 C C . ALA B 1 173 ? -2.898 -3.137 8.25 1 97.56 173 ALA B C 1
ATOM 3362 O O . ALA B 1 173 ? -2.178 -2.467 7.504 1 97.56 173 ALA B O 1
ATOM 3363 N N . GLU B 1 174 ? -2.5 -3.406 9.484 1 96.44 174 GLU B N 1
ATOM 3364 C CA . GLU B 1 174 ? -1.21 -2.984 10.016 1 96.44 174 GLU B CA 1
ATOM 3365 C C . GLU B 1 174 ? -0.059 -3.529 9.18 1 96.44 174 GLU B C 1
ATOM 3367 O O . GLU B 1 174 ? 0.92 -2.824 8.922 1 96.44 174 GLU B O 1
ATOM 3372 N N . ASN B 1 175 ? -0.244 -4.758 8.766 1 97.12 175 ASN B N 1
ATOM 3373 C CA . ASN B 1 175 ? 0.833 -5.414 8.031 1 97.12 175 ASN B CA 1
ATOM 3374 C C . ASN B 1 175 ? 0.499 -5.551 6.551 1 97.12 175 ASN B C 1
ATOM 3376 O O . ASN B 1 175 ? 1.271 -6.133 5.789 1 97.12 175 ASN B O 1
ATOM 3380 N N . CYS B 1 176 ? -0.616 -5.027 6.102 1 98.12 176 CYS B N 1
ATOM 3381 C CA . CYS B 1 176 ? -1.099 -5 4.727 1 98.12 176 CYS B CA 1
ATOM 3382 C C . CYS B 1 176 ? -1.109 -6.398 4.125 1 98.12 176 CYS B C 1
ATOM 3384 O O . CYS B 1 176 ? -0.543 -6.625 3.053 1 98.12 176 CYS B O 1
ATOM 3386 N N . ARG B 1 177 ? -1.835 -7.293 4.797 1 98.62 177 ARG B N 1
ATOM 3387 C CA . ARG B 1 177 ? -1.864 -8.688 4.375 1 98.62 177 ARG B CA 1
ATOM 3388 C C . ARG B 1 177 ? -3.297 -9.18 4.195 1 98.62 177 ARG B C 1
ATOM 3390 O O . ARG B 1 177 ? -4.16 -8.906 5.031 1 98.62 177 ARG B O 1
ATOM 3397 N N . MET B 1 178 ? -3.537 -9.867 3.1 1 98.56 178 MET B N 1
ATOM 3398 C CA . MET B 1 178 ? -4.777 -10.617 2.914 1 98.56 178 MET B CA 1
ATOM 3399 C C . MET B 1 178 ? -4.75 -11.922 3.701 1 98.56 178 MET B C 1
ATOM 3401 O O . MET B 1 178 ? -3.746 -12.633 3.688 1 98.56 178 MET B O 1
ATOM 3405 N N . LEU B 1 179 ? -5.766 -12.164 4.422 1 98.38 179 LEU B N 1
ATOM 3406 C CA . LEU B 1 179 ? -5.961 -13.43 5.125 1 98.38 179 LEU B CA 1
ATOM 3407 C C . LEU B 1 179 ? -7.051 -14.258 4.453 1 98.38 179 LEU B C 1
ATOM 3409 O O . LEU B 1 179 ? -8.164 -13.773 4.246 1 98.38 179 LEU B O 1
ATOM 3413 N N . ASP B 1 180 ? -6.73 -15.422 4.023 1 97.81 180 ASP B N 1
ATOM 3414 C CA . ASP B 1 180 ? -7.617 -16.359 3.35 1 97.81 180 ASP B CA 1
ATOM 3415 C C . ASP B 1 180 ? -7.734 -17.672 4.141 1 97.81 180 ASP B C 1
ATOM 3417 O O . ASP B 1 180 ? -6.824 -18.5 4.117 1 97.81 180 ASP B O 1
ATOM 3421 N N . SER B 1 181 ? -8.828 -17.875 4.832 1 97.38 181 SER B N 1
ATOM 3422 C CA . SER B 1 181 ? -9.016 -19.031 5.715 1 97.38 181 SER B CA 1
ATOM 3423 C C . SER B 1 181 ? -9.953 -20.062 5.09 1 97.38 181 SER B C 1
ATOM 3425 O O . SER B 1 181 ? -10.969 -19.703 4.488 1 97.38 181 SER B O 1
ATOM 3427 N N . TRP B 1 182 ? -9.555 -21.297 5.223 1 96.44 182 TRP B N 1
ATOM 3428 C CA . TRP B 1 182 ? -10.336 -22.438 4.754 1 96.44 182 TRP B CA 1
ATOM 3429 C C . TRP B 1 182 ? -10.617 -23.406 5.891 1 96.44 182 TRP B C 1
ATOM 3431 O O . TRP B 1 182 ? -9.758 -23.625 6.758 1 96.44 182 TRP B O 1
ATOM 3441 N N . TRP B 1 183 ? -11.805 -24.016 5.879 1 94.56 183 TRP B N 1
ATOM 3442 C CA . TRP B 1 183 ? -12.078 -25.047 6.863 1 94.56 183 TRP B CA 1
ATOM 3443 C C . TRP B 1 183 ? -13.227 -25.938 6.406 1 94.56 183 TRP B C 1
ATOM 3445 O O . TRP B 1 183 ? -14.047 -25.531 5.574 1 94.56 183 TRP B O 1
ATOM 3455 N N . GLU B 1 184 ? -13.117 -27.219 6.816 1 90.12 184 GLU B N 1
ATOM 3456 C CA . GLU B 1 184 ? -14.242 -28.141 6.719 1 90.12 184 GLU B CA 1
ATOM 3457 C C . GLU B 1 184 ? -15.062 -28.141 8.008 1 90.12 184 GLU B C 1
ATOM 3459 O O . GLU B 1 184 ? -14.555 -27.812 9.078 1 90.12 184 GLU B O 1
ATOM 3464 N N . LYS B 1 185 ? -16.25 -28.625 7.809 1 79.62 185 LYS B N 1
ATOM 3465 C CA . LYS B 1 185 ? -17.156 -28.656 8.961 1 79.62 185 LYS B CA 1
ATOM 3466 C C . LYS B 1 185 ? -16.484 -29.312 10.164 1 79.62 185 LYS B C 1
ATOM 3468 O O . LYS B 1 185 ? -15.977 -30.438 10.07 1 79.62 185 LYS B O 1
ATOM 3473 N N . ASP B 1 186 ? -16.438 -28.5 11.148 1 77.25 186 ASP B N 1
ATOM 3474 C CA . ASP B 1 186 ? -16 -28.922 12.484 1 77.25 186 ASP B CA 1
ATOM 3475 C C . ASP B 1 186 ? -14.492 -29.156 12.523 1 77.25 186 ASP B C 1
ATOM 3477 O O . ASP B 1 186 ? -14.008 -29.938 13.336 1 77.25 186 ASP B O 1
ATOM 3481 N N . GLN B 1 187 ? -13.758 -28.766 11.539 1 83.06 187 GLN B N 1
ATOM 3482 C CA . GLN B 1 187 ? -12.305 -28.891 11.555 1 83.06 187 GLN B CA 1
ATOM 3483 C C . GLN B 1 187 ? -11.633 -27.531 11.719 1 83.06 187 GLN B C 1
ATOM 3485 O O . GLN B 1 187 ? -12.281 -26.484 11.578 1 83.06 187 GLN B O 1
ATOM 3490 N N . ASP B 1 188 ? -10.391 -27.625 12.102 1 87.44 188 ASP B N 1
ATOM 3491 C CA . ASP B 1 188 ? -9.586 -26.406 12.281 1 87.44 188 ASP B CA 1
ATOM 3492 C C . ASP B 1 188 ? -9.391 -25.688 10.953 1 87.44 188 ASP B C 1
ATOM 3494 O O . ASP B 1 188 ? -9.336 -26.312 9.891 1 87.44 188 ASP B O 1
ATOM 3498 N N . HIS B 1 189 ? -9.305 -24.391 11.055 1 93.38 189 HIS B N 1
ATOM 3499 C CA . HIS B 1 189 ? -9.031 -23.547 9.898 1 93.38 189 HIS B CA 1
ATOM 3500 C C . HIS B 1 189 ? -7.555 -23.594 9.523 1 93.38 189 HIS B C 1
ATOM 3502 O O . HIS B 1 189 ? -6.691 -23.719 10.406 1 93.38 189 HIS B O 1
ATOM 3508 N N . VAL B 1 190 ? -7.297 -23.594 8.234 1 96 190 VAL B N 1
ATOM 3509 C CA . VAL B 1 190 ? -5.98 -23.219 7.738 1 96 190 VAL B CA 1
ATOM 3510 C C . VAL B 1 190 ? -6.055 -21.844 7.078 1 96 190 VAL B C 1
ATOM 3512 O O . VAL B 1 190 ? -7.035 -21.531 6.402 1 96 190 VAL B O 1
ATOM 3515 N N . THR B 1 191 ? -5.016 -20.984 7.324 1 97.31 191 THR B N 1
ATOM 3516 C CA . THR B 1 191 ? -5.086 -19.609 6.848 1 97.31 191 THR B CA 1
ATOM 3517 C C . THR B 1 191 ? -3.811 -19.234 6.102 1 97.31 191 THR B C 1
ATOM 3519 O O . THR B 1 191 ? -2.705 -19.422 6.613 1 97.31 191 THR B O 1
ATOM 3522 N N . GLN B 1 192 ? -4.012 -18.75 4.859 1 97.5 192 GLN B N 1
ATOM 3523 C CA . GLN B 1 192 ? -2.936 -18.109 4.113 1 97.5 192 GLN B CA 1
ATOM 3524 C C . GLN B 1 192 ? -2.84 -16.625 4.457 1 97.5 192 GLN B C 1
ATOM 3526 O O . GLN B 1 192 ? -3.857 -15.969 4.672 1 97.5 192 GLN B O 1
ATOM 3531 N N . SER B 1 193 ? -1.666 -16.125 4.609 1 97.81 193 SER B N 1
ATOM 3532 C CA . SER B 1 193 ? -1.357 -14.727 4.852 1 97.81 193 SER B CA 1
ATOM 3533 C C . SER B 1 193 ? -0.408 -14.172 3.791 1 97.81 193 SER B C 1
ATOM 3535 O O . SER B 1 193 ? 0.78 -14.5 3.785 1 97.81 193 SER B O 1
ATOM 3537 N N . LEU B 1 194 ? -0.976 -13.312 2.914 1 98.31 194 LEU B N 1
ATOM 3538 C CA . LEU B 1 194 ? -0.16 -12.797 1.818 1 98.31 194 LEU B CA 1
ATOM 3539 C C . LEU B 1 194 ? -0.015 -11.281 1.911 1 98.31 194 LEU B C 1
ATOM 3541 O O . LEU B 1 194 ? -1.015 -10.562 1.962 1 98.31 194 LEU B O 1
ATOM 3545 N N . ARG B 1 195 ? 1.227 -10.828 1.967 1 98.62 195 ARG B N 1
ATOM 3546 C CA . ARG B 1 195 ? 1.523 -9.398 1.885 1 98.62 195 ARG B CA 1
ATOM 3547 C C . ARG B 1 195 ? 1.089 -8.828 0.541 1 98.62 195 ARG B C 1
ATOM 3549 O O . ARG B 1 195 ? 1.412 -9.383 -0.512 1 98.62 195 ARG B O 1
ATOM 3556 N N . CYS B 1 196 ? 0.3 -7.738 0.567 1 98.62 196 CYS B N 1
ATOM 3557 C CA . CYS B 1 196 ? -0.18 -7.07 -0.636 1 98.62 196 CYS B CA 1
ATOM 3558 C C . CYS B 1 196 ? 0.669 -5.844 -0.953 1 98.62 196 CYS B C 1
ATOM 3560 O O . CYS B 1 196 ? 1.072 -5.109 -0.048 1 98.62 196 CYS B O 1
ATOM 3562 N N . TYR B 1 197 ? 0.927 -5.629 -2.254 1 98.12 197 TYR B N 1
ATOM 3563 C CA . TYR B 1 197 ? 1.721 -4.488 -2.701 1 98.12 197 TYR B CA 1
ATOM 3564 C C . TYR B 1 197 ? 1.033 -3.764 -3.852 1 98.12 197 TYR B C 1
ATOM 3566 O O . TYR B 1 197 ? 0.558 -4.395 -4.797 1 98.12 197 TYR B O 1
ATOM 3574 N N . SER B 1 198 ? 0.951 -2.455 -3.762 1 97.75 198 SER B N 1
ATOM 3575 C CA . SER B 1 198 ? 0.75 -1.688 -4.988 1 97.75 198 SER B CA 1
ATOM 3576 C C . SER B 1 198 ? 2.012 -1.674 -5.844 1 97.75 198 SER B C 1
ATOM 3578 O O . SER B 1 198 ? 3.09 -2.041 -5.375 1 97.75 198 SER B O 1
ATOM 3580 N N . PRO B 1 199 ? 1.888 -1.275 -7.105 1 96.94 199 PRO B N 1
ATOM 3581 C CA . PRO B 1 199 ? 3.115 -1.123 -7.891 1 96.94 199 PRO B CA 1
ATOM 3582 C C . PRO B 1 199 ? 4.121 -0.176 -7.238 1 96.94 199 PRO B C 1
ATOM 3584 O O . PRO B 1 199 ? 5.328 -0.423 -7.289 1 96.94 199 PRO B O 1
ATOM 3587 N N . ALA B 1 200 ? 3.648 0.868 -6.641 1 96.06 200 ALA B N 1
ATOM 3588 C CA . ALA B 1 200 ? 4.535 1.803 -5.953 1 96.06 200 ALA B CA 1
ATOM 3589 C C . ALA B 1 200 ? 5.238 1.13 -4.777 1 96.06 200 ALA B C 1
ATOM 3591 O O . ALA B 1 200 ? 6.422 1.367 -4.535 1 96.06 200 ALA B O 1
ATOM 3592 N N . ASP B 1 201 ? 4.52 0.332 -4.051 1 96 201 ASP B N 1
ATOM 3593 C CA . ASP B 1 201 ? 5.109 -0.414 -2.941 1 96 201 ASP B CA 1
ATOM 3594 C C . ASP B 1 201 ? 6.156 -1.408 -3.441 1 96 201 ASP B C 1
ATOM 3596 O O . ASP B 1 201 ? 7.18 -1.615 -2.791 1 96 201 ASP B O 1
ATOM 3600 N N . LEU B 1 202 ? 5.789 -2.062 -4.539 1 96.38 202 LEU B N 1
ATOM 3601 C CA . LEU B 1 202 ? 6.754 -2.98 -5.133 1 96.38 202 LEU B CA 1
ATOM 3602 C C . LEU B 1 202 ? 8.047 -2.258 -5.48 1 96.38 202 LEU B C 1
ATOM 3604 O O . LEU B 1 202 ? 9.141 -2.791 -5.258 1 96.38 202 LEU B O 1
ATOM 3608 N N . LYS B 1 203 ? 7.945 -1.093 -6.027 1 93.56 203 LYS B N 1
ATOM 3609 C CA . LYS B 1 203 ? 9.133 -0.312 -6.352 1 93.56 203 LYS B CA 1
ATOM 3610 C C . LYS B 1 203 ? 9.977 -0.047 -5.105 1 93.56 203 LYS B C 1
ATOM 3612 O O . LYS B 1 203 ? 11.203 -0.118 -5.148 1 93.56 203 LYS B O 1
ATOM 3617 N N . LEU B 1 204 ? 9.312 0.245 -3.99 1 92.69 204 LEU B N 1
ATOM 3618 C CA . LEU B 1 204 ? 10.016 0.41 -2.727 1 92.69 204 LEU B CA 1
ATOM 3619 C C . LEU B 1 204 ? 10.727 -0.88 -2.328 1 92.69 204 LEU B C 1
ATOM 3621 O O . LEU B 1 204 ? 11.875 -0.85 -1.88 1 92.69 204 LEU B O 1
ATOM 3625 N N . LEU B 1 205 ? 10.023 -1.929 -2.529 1 93.44 205 LEU B N 1
ATOM 3626 C CA . LEU B 1 205 ? 10.555 -3.234 -2.156 1 93.44 205 LEU B CA 1
ATOM 3627 C C . LEU B 1 205 ? 11.773 -3.586 -3.004 1 93.44 205 LEU B C 1
ATOM 3629 O O . LEU B 1 205 ? 12.703 -4.246 -2.523 1 93.44 205 LEU B O 1
ATOM 3633 N N . LEU B 1 206 ? 11.766 -3.137 -4.238 1 92.56 206 LEU B N 1
ATOM 3634 C CA . LEU B 1 206 ? 12.82 -3.465 -5.191 1 92.56 206 LEU B CA 1
ATOM 3635 C C . LEU B 1 206 ? 14.086 -2.652 -4.906 1 92.56 206 LEU B C 1
ATOM 3637 O O . LEU B 1 206 ? 15.156 -2.967 -5.422 1 92.56 206 LEU B O 1
ATOM 3641 N N . SER B 1 207 ? 13.922 -1.657 -4.082 1 85.81 207 SER B N 1
ATOM 3642 C CA . SER B 1 207 ? 15.078 -0.811 -3.795 1 85.81 207 SER B CA 1
ATOM 3643 C C . SER B 1 207 ? 16.234 -1.629 -3.238 1 85.81 207 SER B C 1
ATOM 3645 O O . SER B 1 207 ? 16.047 -2.428 -2.316 1 85.81 207 SER B O 1
ATOM 3647 N N . GLY B 1 208 ? 17.406 -1.537 -3.848 1 82.38 208 GLY B N 1
ATOM 3648 C CA . GLY B 1 208 ? 18.594 -2.242 -3.379 1 82.38 208 GLY B CA 1
ATOM 3649 C C . GLY B 1 208 ? 18.766 -3.611 -4.008 1 82.38 208 GLY B C 1
ATOM 3650 O O . GLY B 1 208 ? 19.719 -4.32 -3.717 1 82.38 208 GLY B O 1
ATOM 3651 N N . THR B 1 209 ? 17.844 -4.168 -4.809 1 84.75 209 THR B N 1
ATOM 3652 C CA . THR B 1 209 ? 17.922 -5.508 -5.383 1 84.75 209 THR B CA 1
ATOM 3653 C C . THR B 1 209 ? 18.562 -5.461 -6.766 1 84.75 209 THR B C 1
ATOM 3655 O O . THR B 1 209 ? 18.953 -6.496 -7.309 1 84.75 209 THR B O 1
ATOM 3658 N N . ASN B 1 210 ? 18.812 -4.395 -7.375 1 86 210 ASN B N 1
ATOM 3659 C CA . ASN B 1 210 ? 19.312 -4.223 -8.734 1 86 210 ASN B CA 1
ATOM 3660 C C . ASN B 1 210 ? 18.297 -4.703 -9.773 1 86 210 ASN B C 1
ATOM 3662 O O . ASN B 1 210 ? 18.672 -5.047 -10.898 1 86 210 ASN B O 1
ATOM 3666 N N . LEU B 1 211 ? 17.031 -5.023 -9.414 1 91.31 211 LEU B N 1
ATOM 3667 C CA . LEU B 1 211 ? 15.922 -5.301 -10.312 1 91.31 211 LEU B CA 1
ATOM 3668 C C . LEU B 1 211 ? 15.055 -4.062 -10.516 1 91.31 211 LEU B C 1
ATOM 3670 O O . LEU B 1 211 ? 14.914 -3.244 -9.602 1 91.31 211 LEU B O 1
ATOM 3674 N N . GLU B 1 212 ? 14.664 -3.914 -11.656 1 87.81 212 GLU B N 1
ATOM 3675 C CA . GLU B 1 212 ? 13.711 -2.855 -11.969 1 87.81 212 GLU B CA 1
ATOM 3676 C C . GLU B 1 212 ? 12.43 -3.426 -12.57 1 87.81 212 GLU B C 1
ATOM 3678 O O . GLU B 1 212 ? 12.469 -4.426 -13.289 1 87.81 212 GLU B O 1
ATOM 3683 N N . SER B 1 213 ? 11.375 -2.859 -12.008 1 82.81 213 SER B N 1
ATOM 3684 C CA . SER B 1 213 ? 10.117 -3.221 -12.641 1 82.81 213 SER B CA 1
ATOM 3685 C C . SER B 1 213 ? 9.844 -2.354 -13.867 1 82.81 213 SER B C 1
ATOM 3687 O O . SER B 1 213 ? 9.922 -1.125 -13.797 1 82.81 213 SER B O 1
ATOM 3689 N N . ILE B 1 214 ? 9.438 -3.055 -14.812 1 76.81 214 ILE B N 1
ATOM 3690 C CA . ILE B 1 214 ? 9.336 -2.332 -16.078 1 76.81 214 ILE B CA 1
ATOM 3691 C C . ILE B 1 214 ? 7.871 -2.227 -16.5 1 76.81 214 ILE B C 1
ATOM 3693 O O . ILE B 1 214 ? 7.457 -1.229 -17.094 1 76.81 214 ILE B O 1
ATOM 3697 N N . HIS B 1 215 ? 7.137 -3.17 -16.156 1 90.88 215 HIS B N 1
ATOM 3698 C CA . HIS B 1 215 ? 5.773 -3.223 -16.672 1 90.88 215 HIS B CA 1
ATOM 3699 C C . HIS B 1 215 ? 4.836 -3.893 -15.672 1 90.88 215 HIS B C 1
ATOM 3701 O O . HIS B 1 215 ? 5.246 -4.789 -14.93 1 90.88 215 HIS B O 1
ATOM 3707 N N . PHE B 1 216 ? 3.658 -3.328 -15.625 1 93.19 216 PHE B N 1
ATOM 3708 C CA . PHE B 1 216 ? 2.633 -4.035 -14.859 1 93.19 216 PHE B CA 1
ATOM 3709 C C . PHE B 1 216 ? 1.324 -4.094 -15.641 1 93.19 216 PHE B C 1
ATOM 3711 O O . PHE B 1 216 ? 1.019 -3.188 -16.422 1 93.19 216 PHE B O 1
ATOM 3718 N N . GLU B 1 217 ? 0.587 -5.148 -15.461 1 94.88 217 GLU B N 1
ATOM 3719 C CA . GLU B 1 217 ? -0.723 -5.348 -16.078 1 94.88 217 GLU B CA 1
ATOM 3720 C C . GLU B 1 217 ? -1.772 -5.707 -15.023 1 94.88 217 GLU B C 1
ATOM 3722 O O . GLU B 1 217 ? -1.64 -6.711 -14.32 1 94.88 217 GLU B O 1
ATOM 3727 N N . SER B 1 218 ? -2.805 -4.883 -15.039 1 96.69 218 SER B N 1
ATOM 3728 C CA . SER B 1 218 ? -3.887 -5.133 -14.094 1 96.69 218 SER B CA 1
ATOM 3729 C C . SER B 1 218 ? -4.602 -6.445 -14.406 1 96.69 218 SER B C 1
ATOM 3731 O O . SER B 1 218 ? -4.828 -6.773 -15.57 1 96.69 218 SER B O 1
ATOM 3733 N N . GLY B 1 219 ? -4.961 -7.191 -13.336 1 96.12 219 GLY B N 1
ATOM 3734 C CA . GLY B 1 219 ? -5.73 -8.414 -13.477 1 96.12 219 GLY B CA 1
ATOM 3735 C C . GLY B 1 219 ? -7.223 -8.203 -13.32 1 96.12 219 GLY B C 1
ATOM 3736 O O . GLY B 1 219 ? -7.754 -7.164 -13.719 1 96.12 219 GLY B O 1
ATOM 3737 N N . GLY B 1 220 ? -7.871 -9.273 -12.938 1 96.38 220 GLY B N 1
ATOM 3738 C CA . GLY B 1 220 ? -9.32 -9.219 -12.805 1 96.38 220 GLY B CA 1
ATOM 3739 C C . GLY B 1 220 ? -9.781 -9.008 -11.383 1 96.38 220 GLY B C 1
ATOM 3740 O O . GLY B 1 220 ? -8.977 -8.719 -10.492 1 96.38 220 GLY B O 1
ATOM 3741 N N . ALA B 1 221 ? -11.094 -9.023 -11.258 1 96.94 221 ALA B N 1
ATOM 3742 C CA . ALA B 1 221 ? -11.711 -8.82 -9.945 1 96.94 221 ALA B CA 1
ATOM 3743 C C . ALA B 1 221 ? -12.969 -9.672 -9.797 1 96.94 221 ALA B C 1
ATOM 3745 O O . ALA B 1 221 ? -13.609 -10.031 -10.789 1 96.94 221 ALA B O 1
ATOM 3746 N N . MET B 1 222 ? -13.219 -10.055 -8.586 1 94.69 222 MET B N 1
ATOM 3747 C CA . MET B 1 222 ? -14.484 -10.688 -8.258 1 94.69 222 MET B CA 1
ATOM 3748 C C . MET B 1 222 ? -15.531 -9.648 -7.867 1 94.69 222 MET B C 1
ATOM 3750 O O . MET B 1 222 ? -15.273 -8.789 -7.027 1 94.69 222 MET B O 1
ATOM 3754 N N . ASP B 1 223 ? -16.641 -9.719 -8.531 1 92.88 223 ASP B N 1
ATOM 3755 C CA . ASP B 1 223 ? -17.812 -8.969 -8.086 1 92.88 223 ASP B CA 1
ATOM 3756 C C . ASP B 1 223 ? -18.688 -9.812 -7.164 1 92.88 223 ASP B C 1
ATOM 3758 O O . ASP B 1 223 ? -19.547 -10.562 -7.625 1 92.88 223 ASP B O 1
ATOM 3762 N N . TYR B 1 224 ? -18.5 -9.688 -5.922 1 88.88 224 TYR B N 1
ATOM 3763 C CA . TYR B 1 224 ? -19.172 -10.539 -4.949 1 88.88 224 TYR B CA 1
ATOM 3764 C C . TYR B 1 224 ? -20.672 -10.297 -4.957 1 88.88 224 TYR B C 1
ATOM 3766 O O . TYR B 1 224 ? -21.469 -11.219 -4.703 1 88.88 224 TYR B O 1
ATOM 3774 N N . ASP B 1 225 ? -21.062 -9.094 -5.195 1 88.69 225 ASP B N 1
ATOM 3775 C CA . ASP B 1 225 ? -22.5 -8.773 -5.246 1 88.69 225 ASP B CA 1
ATOM 3776 C C . ASP B 1 225 ? -23.172 -9.477 -6.418 1 88.69 225 ASP B C 1
ATOM 3778 O O . ASP B 1 225 ? -24.25 -10.047 -6.266 1 88.69 225 ASP B O 1
ATOM 3782 N N . ALA B 1 226 ? -22.531 -9.453 -7.547 1 91.88 226 ALA B N 1
ATOM 3783 C CA . ALA B 1 226 ? -23.078 -10.07 -8.75 1 91.88 226 ALA B CA 1
ATOM 3784 C C . ALA B 1 226 ? -22.703 -11.547 -8.828 1 91.88 226 ALA B C 1
ATOM 3786 O O . ALA B 1 226 ? -23.281 -12.297 -9.633 1 91.88 226 ALA B O 1
ATOM 3787 N N . GLY B 1 227 ? -21.719 -11.914 -8.07 1 88.44 227 GLY B N 1
ATOM 3788 C CA . GLY B 1 227 ? -21.219 -13.281 -8.133 1 88.44 227 GLY B CA 1
ATOM 3789 C C . GLY B 1 227 ? -20.5 -13.586 -9.43 1 88.44 227 GLY B C 1
ATOM 3790 O O . GLY B 1 227 ? -20.625 -14.695 -9.961 1 88.44 227 GLY B O 1
ATOM 3791 N N . GLN B 1 228 ? -19.828 -12.562 -9.953 1 92.94 228 GLN B N 1
ATOM 3792 C CA . GLN B 1 228 ? -19.188 -12.703 -11.258 1 92.94 228 GLN B CA 1
ATOM 3793 C C . GLN B 1 228 ? -17.734 -12.258 -11.211 1 92.94 228 GLN B C 1
ATOM 3795 O O . GLN B 1 228 ? -17.406 -11.273 -10.547 1 92.94 228 GLN B O 1
ATOM 3800 N N . TYR B 1 229 ? -16.969 -13.039 -11.945 1 93.12 229 TYR B N 1
ATOM 3801 C CA . TYR B 1 229 ? -15.578 -12.656 -12.133 1 93.12 229 TYR B CA 1
ATOM 3802 C C . TYR B 1 229 ? -15.422 -11.766 -13.359 1 93.12 229 TYR B C 1
ATOM 3804 O O . TYR B 1 229 ? -15.891 -12.102 -14.445 1 93.12 229 TYR B O 1
ATOM 3812 N N . ILE B 1 230 ? -14.766 -10.617 -13.18 1 94.56 230 ILE B N 1
ATOM 3813 C CA . ILE B 1 230 ? -14.422 -9.695 -14.25 1 94.56 230 ILE B CA 1
ATOM 3814 C C . ILE B 1 230 ? -12.953 -9.891 -14.641 1 94.56 230 ILE B C 1
ATOM 3816 O O . ILE B 1 230 ? -12.055 -9.688 -13.828 1 94.56 230 ILE B O 1
ATOM 3820 N N . GLU B 1 231 ? -12.688 -10.227 -15.805 1 91.88 231 GLU B N 1
ATOM 3821 C CA . GLU B 1 231 ? -11.367 -10.656 -16.266 1 91.88 231 GLU B CA 1
ATOM 3822 C C . GLU B 1 231 ? -10.359 -9.516 -16.188 1 91.88 231 GLU B C 1
ATOM 3824 O O . GLU B 1 231 ? -9.172 -9.75 -15.953 1 91.88 231 GLU B O 1
ATOM 3829 N N . LYS B 1 232 ? -10.828 -8.32 -16.531 1 93.81 232 LYS B N 1
ATOM 3830 C CA . LYS B 1 232 ? -9.977 -7.137 -16.469 1 93.81 232 LYS B CA 1
ATOM 3831 C C . LYS B 1 232 ? -10.641 -6.012 -15.688 1 93.81 232 LYS B C 1
ATOM 3833 O O . LYS B 1 232 ? -11.789 -5.66 -15.953 1 93.81 232 LYS B O 1
ATOM 3838 N N . ALA B 1 233 ? -9.953 -5.523 -14.695 1 96.44 233 ALA B N 1
ATOM 3839 C CA . ALA B 1 233 ? -10.438 -4.438 -13.844 1 96.44 233 ALA B CA 1
ATOM 3840 C C . ALA B 1 233 ? -9.375 -3.354 -13.688 1 96.44 233 ALA B C 1
ATOM 3842 O O . ALA B 1 233 ? -8.18 -3.609 -13.875 1 96.44 233 ALA B O 1
ATOM 3843 N N . PRO B 1 234 ? -9.844 -2.109 -13.453 1 96.06 234 PRO B N 1
ATOM 3844 C CA . PRO B 1 234 ? -8.828 -1.111 -13.094 1 96.06 234 PRO B CA 1
ATOM 3845 C C . PRO B 1 234 ? -7.953 -1.551 -11.93 1 96.06 234 PRO B C 1
ATOM 3847 O O . PRO B 1 234 ? -8.414 -2.273 -11.039 1 96.06 234 PRO B O 1
ATOM 3850 N N . LEU B 1 235 ? -6.738 -1.161 -11.906 1 97.06 235 LEU B N 1
ATOM 3851 C CA . LEU B 1 235 ? -5.723 -1.649 -10.984 1 97.06 235 LEU B CA 1
ATOM 3852 C C . LEU B 1 235 ? -6.219 -1.567 -9.539 1 97.06 235 LEU B C 1
ATOM 3854 O O . LEU B 1 235 ? -6.09 -2.529 -8.781 1 97.06 235 LEU B O 1
ATOM 3858 N N . HIS B 1 236 ? -6.82 -0.47 -9.156 1 96.5 236 HIS B N 1
ATOM 3859 C CA . HIS B 1 236 ? -7.199 -0.281 -7.758 1 96.5 236 HIS B CA 1
ATOM 3860 C C . HIS B 1 236 ? -8.438 -1.1 -7.41 1 96.5 236 HIS B C 1
ATOM 3862 O O . HIS B 1 236 ? -8.906 -1.067 -6.27 1 96.5 236 HIS B O 1
ATOM 3868 N N . LYS B 1 237 ? -9.008 -1.821 -8.391 1 95.81 237 LYS B N 1
ATOM 3869 C CA . LYS B 1 237 ? -10.148 -2.711 -8.156 1 95.81 237 LYS B CA 1
ATOM 3870 C C . LYS B 1 237 ? -9.773 -4.16 -8.453 1 95.81 237 LYS B C 1
ATOM 3872 O O . LYS B 1 237 ? -10.57 -5.07 -8.211 1 95.81 237 LYS B O 1
ATOM 3877 N N . ALA B 1 238 ? -8.602 -4.359 -8.969 1 97.88 238 ALA B N 1
ATOM 3878 C CA . ALA B 1 238 ? -8.172 -5.695 -9.383 1 97.88 238 ALA B CA 1
ATOM 3879 C C . ALA B 1 238 ? -7.68 -6.504 -8.188 1 97.88 238 ALA B C 1
ATOM 3881 O O . ALA B 1 238 ? -7.09 -5.949 -7.254 1 97.88 238 ALA B O 1
ATOM 3882 N N . MET B 1 239 ? -7.832 -7.777 -8.266 1 97.94 239 MET B N 1
ATOM 3883 C CA . MET B 1 239 ? -7.355 -8.688 -7.219 1 97.94 239 MET B CA 1
ATOM 3884 C C . MET B 1 239 ? -5.832 -8.734 -7.195 1 97.94 239 MET B C 1
ATOM 3886 O O . MET B 1 239 ? -5.23 -8.867 -6.129 1 97.94 239 MET B O 1
ATOM 3890 N N . SER B 1 240 ? -5.27 -8.672 -8.367 1 97.94 240 SER B N 1
ATOM 3891 C CA . SER B 1 240 ? -3.824 -8.766 -8.539 1 97.94 240 SER B CA 1
ATOM 3892 C C . SER B 1 240 ? -3.371 -8.039 -9.805 1 97.94 240 SER B C 1
ATOM 3894 O O . SER B 1 240 ? -4.199 -7.543 -10.57 1 97.94 240 SER B O 1
ATOM 3896 N N . TYR B 1 241 ? -2.125 -7.879 -9.961 1 97.31 241 TYR B N 1
ATOM 3897 C CA . TYR B 1 241 ? -1.496 -7.457 -11.203 1 97.31 241 TYR B CA 1
ATOM 3898 C C . TYR B 1 241 ? -0.254 -8.289 -11.5 1 97.31 241 TYR B C 1
ATOM 3900 O O . TYR B 1 241 ? 0.337 -8.875 -10.586 1 97.31 241 TYR B O 1
ATOM 3908 N N . LEU B 1 242 ? 0.036 -8.383 -12.758 1 96.19 242 LEU B N 1
ATOM 3909 C CA . LEU B 1 242 ? 1.283 -9 -13.195 1 96.19 242 LEU B CA 1
ATOM 3910 C C . LEU B 1 242 ? 2.414 -7.977 -13.227 1 96.19 242 LEU B C 1
ATOM 3912 O O . LEU B 1 242 ? 2.291 -6.93 -13.867 1 96.19 242 LEU B O 1
ATOM 3916 N N . ALA B 1 243 ? 3.443 -8.203 -12.5 1 96.69 243 ALA B N 1
ATOM 3917 C CA . ALA B 1 243 ? 4.668 -7.414 -12.586 1 96.69 243 ALA B CA 1
ATOM 3918 C C . ALA B 1 243 ? 5.707 -8.109 -13.469 1 96.69 243 ALA B C 1
ATOM 3920 O O . ALA B 1 243 ? 6.008 -9.289 -13.266 1 96.69 243 ALA B O 1
ATOM 3921 N N . VAL B 1 244 ? 6.184 -7.438 -14.422 1 95.38 244 VAL B N 1
ATOM 3922 C CA . VAL B 1 244 ? 7.309 -7.898 -15.227 1 95.38 244 VAL B CA 1
ATOM 3923 C C . VAL B 1 244 ? 8.586 -7.176 -14.797 1 95.38 244 VAL B C 1
ATOM 3925 O O . VAL B 1 244 ? 8.695 -5.957 -14.945 1 95.38 244 VAL B O 1
ATOM 3928 N N . ILE B 1 245 ? 9.461 -7.949 -14.273 1 94.38 245 ILE B N 1
ATOM 3929 C CA . ILE B 1 245 ? 10.656 -7.387 -13.648 1 94.38 245 ILE B CA 1
ATOM 3930 C C . ILE B 1 245 ? 11.898 -7.852 -14.398 1 94.38 245 ILE B C 1
ATOM 3932 O O . ILE B 1 245 ? 12.023 -9.031 -14.734 1 94.38 245 ILE B O 1
ATOM 3936 N N . LYS B 1 246 ? 12.844 -6.906 -14.609 1 90.38 246 LYS B N 1
ATOM 3937 C CA . LYS B 1 246 ? 14.078 -7.215 -15.32 1 90.38 246 LYS B CA 1
ATOM 3938 C C . LYS B 1 246 ? 15.305 -6.758 -14.531 1 90.38 246 LYS B C 1
ATOM 3940 O O . LYS B 1 246 ? 15.234 -5.789 -13.773 1 90.38 246 LYS B O 1
#

Secondary structure (DSSP, 8-state):
-THHHHHHHHHHHH----HHHHHHHHHHHHHHHHHH-SS---EEEEES-TTSHHHHHHHHTT-EEEEEE--HHHHHHHHHHHHHTT-GGGEEEEES-TTT------EEEEEE-S-TTSS-HHHHHHHHHHHHHHEEEEEEEEEEEE-HHHHHHHTT-EEE-TTS-EEEEEEETTTTEEEEEEE-TTSPPEEEEEE---HHHHHHHHTTTT--EEEEEE--EEETTTTEEESS--GGG-SEEEEEE-/-THHHHHHHHHHHH----HHHHHHHHHHHHHHHHHH-SS---EEEEES-TTSHHHHHHHHTT-EEEEEE--HHHHHHHHHHHHHTT-GGGEEEEES-TTT------EEEEEE-S-TTSS-HHHHHHHHHHHHHHEEEEEEEEEEEE-HHHHHHHTT-EEE-TTS-EEEEEEETTTTEEEEEEE-TTS--EEEEEE---HHHHHHHHTTTT--EEEEEE--EEETTTTEEESS--GGG-SEEEEEE-

Foldseek 3Di:
DVQVQVQLVVVLVPDDDDLVVLLVVLLVVVVVVVVPAPDDFAEEEEEACFLNSNVLSVLLVPHQYEYEHAYPVSQVNNCVVNVVSVRNVRYHYHHHDLLDDDDPAAGQEYEYEDAAAQDALVSNLSSLLVNVVRHDVRHKYKYKFFALQQLCVQAADKDADPVQKIWGWHADVVQSWIWIWIDHVPDDIRIGTGHGDDPVRVQVSCPPSPKDWDDKAAAWAADVVVRDIGGGDDRSNGRIMMTMMD/DVQVQVQLVVVLVPDDDDLVVLLVVLLVVVVVVVVVAPDDFAEEEEEACFLNSNVLSVLLVPHQYEYEHAYPVSQVNNCVVNVVSVRNVSYHYHHHDLLDDDDPAAGQEYEYEDAAAQDALVSNLSSLLVNVVRHDVRHKYKYKFFALQQLCVQAADKDADPVQKIWHWHADVVQSWIWIWIDHVPDDIRIGIGHGDDPVRVQVSCPPSPKDWDDKAAAWAADVVVRDIGGGDPNSNGRIMMIMMD

Sequence (492 aa):
MKWVKDFYTKQYDWMDLNDEEMLRAENERLHHLESFSDKAVQSILELGGGKGYFAVAAALKGYEVTVIELTGNGVAHIHKLAKQCHVAEKITVIQGDFYQADLPDQFDIVCYWDSFGIGTDTDQQRLLKRIRQWLKSGGAAFIDIYTPWFWAGAAGQSMTFGNGVQRAYDFDAENCRMLDSWWEKDQDHVTQSLRCYSPADLKLLLSGTNLESIHFESGGAMDYDAGQYIEKAPLHKAMSYLAVIKMKWVKDFYTKQYDWMDLNDEEMLRAENERLHHLESFSDKAVQSILELGGGKGYFAVAAALKGYEVTVIELTGNGVAHIHKLAKQCHVAEKITVIQGDFYQADLPDQFDIVCYWDSFGIGTDTDQQRLLKRIRQWLKSGGAAFIDIYTPWFWAGAAGQSMTFGNGVQRAYDFDAENCRMLDSWWEKDQDHVTQSLRCYSPADLKLLLSGTNLESIHFESGGAMDYDAGQYIEKAPLHKAMSYLAVIK

pLDDT: mean 94.22, std 5.0, range [72.88, 98.69]

InterPro domains:
  IPR029063 S-adenosyl-L-methionine-dependent methyltransferase superfamily [G3DSA:3.40.50.150] (11-245)
  IPR029063 S-adenosyl-L-methionine-dependent methyltransferase superfamily [SSF53335] (6-218)

Organism: NCBI:txid1508404